Protein AF-0000000075141739 (afdb_homodimer)

Organism: Marchantia polymorpha (NCBI:txid3197)

Foldseek 3Di:
DDPVVVVVVVVVVVVVVVCVVPVVCLLVLVLVCLVLVVLVVQVVCHPPDKAFLVRSQVVSCVVVVDNGDSVVSVVSVVSCCVVPQWPKDWDQDPVDNVDITIIIHHDPNSCQSAQDPVGAHQSLVSCLCPDPLLVQLLVCLCVCVVPVQDASSCVVPVDAQVVVLVVPVVSVVSVLRNCLRVLVVVLVVVVVPDDVCPPWQEEEEAQCFQCNSVQVVCVVVVNHQYEYEEAPVRPVNHDDDPNYHYDHDDLLVADAATLEYEYEPPQQQEDLVSLLSSLLRRLVRHPQFGKYKYKAFAADPDCDPDPQNVVQVVVQSSSRRHGSNGGHYHPVSVVVSLVSSQFDDKDFDDDDSGMTIIMTTND/DDPVVVVVVVVVVVVVVVCVVPVVCLLVLVLVCLVLVVLVVQVVCHPPDKAFLVRSQVVSCVVVVDNGDSVVSVVSVVSCCVVPQWPKDWDQDPVDNVDITIIIHGDPNSCQSAQDPVGAHQSLVSCLCPPPLLVQLLVCLCVCVVPVQDASSCVVPVDAQVVVLVVPVVSVVSVLRNCLRVLVVVLVVVVVPDDVCPPWQEEEEAQCFQCNNVQVVCVVVVNHQYEYEEAPVRPVNHDDDPNYHYDHDDLLVADAATLEYEYEPPQQLEDLVSLLSSLLRRLVRHDQFGKYKYKAFAADPDCDPDPLNVVQVVVQSSSRRHGSNGGHYHPVSVVVSLVSSQFDDKDFDDDDSGMTIIMTTND

Sequence (726 aa):
MSPQQNFGDDEAGMLQALQMSVMVTLPFTLKAAINLGVPKILMDAGPGAELTAEEIATSIAKVSDCRADSKNLDRILRILASHNVVTEIVSKDANDSDSAQRSCGPTSTLKYFTDNEDGVSLVPFVFMHIDPVFLASYQNLHLPVLDVNVEPHTLDHGMNLFEYIATDAKLDKLFNKAMHDHSNIKMSALLKTYRGFETLTSLVDVGGGLGSTLAMILSKYPNLRGINFDQPHVVANGLQVPNLEHVGGDFFASVPEADAVFMKWILHDWDDERCVKILKNVWRALPPHGKVINLDALMSDISDPSPATKISLYMDMIMMACTPSGRERTLSQFKKLAADAGFKRVELVAKTSHMSILEFYKNMSPQQNFGDDEAGMLQALQMSVMVTLPFTLKAAINLGVPKILMDAGPGAELTAEEIATSIAKVSDCRADSKNLDRILRILASHNVVTEIVSKDANDSDSAQRSCGPTSTLKYFTDNEDGVSLVPFVFMHIDPVFLASYQNLHLPVLDVNVEPHTLDHGMNLFEYIATDAKLDKLFNKAMHDHSNIKMSALLKTYRGFETLTSLVDVGGGLGSTLAMILSKYPNLRGINFDQPHVVANGLQVPNLEHVGGDFFASVPEADAVFMKWILHDWDDERCVKILKNVWRALPPHGKVINLDALMSDISDPSPATKISLYMDMIMMACTPSGRERTLSQFKKLAADAGFKRVELVAKTSHMSILEFYKN

Nearest PDB structures (foldseek):
  3p9k-assembly2_C  TM=9.590E-01  e=8.197E-43  Lolium perenne
  3reo-assembly2_D  TM=9.618E-01  e=1.631E-42  Clarkia breweri
  3reo-assembly1_C  TM=9.517E-01  e=1.631E-42  Clarkia breweri
  6neh-assembly1_B  TM=9.348E-01  e=1.469E-37  Thalictrum flavum subsp. glaucum
  6i6l-assembly1_B  TM=9.256E-01  e=4.124E-37  Papaver somniferum

InterPro domains:
  IPR001077 O-methyltransferase, C-terminal domain [PF00891] (139-344)
  IPR012967 Caffeic acid 3-O-methyltransferase-like, dimerisation domain [PF08100] (24-91)
  IPR016461 O-methyltransferase-like [PIRSF005739] (10-361)
  IPR016461 O-methyltransferase-like [PS51683] (18-362)
  IPR016461 O-methyltransferase-like [PTHR11746] (16-344)
  IPR029063 S-adenosyl-L-methionine-dependent methyltransferase superfamily [G3DSA:3.40.50.150] (114-362)
  IPR029063 S-adenosyl-L-methionine-dependent methyltransferase superfamily [SSF53335] (118-360)
  IPR036388 Winged helix-like DNA-binding domain superfamily [G3DSA:1.10.10.10] (2-113)
  IPR036390 Winged helix DNA-binding domain superfamily [SSF46785] (10-118)

Structure (mmCIF, N/CA/C/O backbone):
data_AF-0000000075141739-model_v1
#
loop_
_entity.id
_entity.type
_entity.pdbx_description
1 polymer 'O-methyltransferase domain-containing protein'
#
loop_
_atom_site.group_PDB
_atom_site.id
_atom_site.type_symbol
_atom_site.label_atom_id
_atom_site.label_alt_id
_atom_site.label_comp_id
_atom_site.label_asym_id
_atom_site.label_entity_id
_atom_site.label_seq_id
_atom_site.pdbx_PDB_ins_code
_atom_site.Cartn_x
_atom_site.Cartn_y
_atom_site.Cartn_z
_atom_site.occupancy
_atom_site.B_iso_or_equiv
_atom_site.auth_seq_id
_atom_site.auth_comp_id
_atom_site.auth_asym_id
_atom_site.auth_atom_id
_atom_site.pdbx_PDB_model_num
ATOM 1 N N . MET A 1 1 ? -17.203 -3.506 29.031 1 33.47 1 MET A N 1
ATOM 2 C CA . MET A 1 1 ? -15.906 -2.934 28.688 1 33.47 1 MET A CA 1
ATOM 3 C C . MET A 1 1 ? -15.758 -1.537 29.281 1 33.47 1 MET A C 1
ATOM 5 O O . MET A 1 1 ? -16.656 -0.697 29.141 1 33.47 1 MET A O 1
ATOM 9 N N . SER A 1 2 ? -14.922 -1.428 30.078 1 33.12 2 SER A N 1
ATOM 10 C CA . SER A 1 2 ? -14.758 -0.192 30.844 1 33.12 2 SER A CA 1
ATOM 11 C C . SER A 1 2 ? -14.516 0.997 29.922 1 33.12 2 SER A C 1
ATOM 13 O O . SER A 1 2 ? -13.992 0.834 28.812 1 33.12 2 SER A O 1
ATOM 15 N N . PRO A 1 3 ? -15.016 2.236 30.312 1 38.59 3 PRO A N 1
ATOM 16 C CA . PRO A 1 3 ? -14.867 3.469 29.531 1 38.59 3 PRO A CA 1
ATOM 17 C C . PRO A 1 3 ? -13.438 3.691 29.031 1 38.59 3 PRO A C 1
ATOM 19 O O . PRO A 1 3 ? -13.234 4.203 27.938 1 38.59 3 PRO A O 1
ATOM 22 N N . GLN A 1 4 ? -12.477 3.418 29.797 1 39.97 4 GLN A N 1
ATOM 23 C CA . GLN A 1 4 ? -11.062 3.586 29.516 1 39.97 4 GLN A CA 1
ATOM 24 C C . GLN A 1 4 ? -10.625 2.666 28.375 1 39.97 4 GLN A C 1
ATOM 26 O O . GLN A 1 4 ? -9.805 3.051 27.531 1 39.97 4 GLN A O 1
ATOM 31 N N . GLN A 1 5 ? -11.117 1.357 28.531 1 40.62 5 GLN A N 1
ATOM 32 C CA . GLN A 1 5 ? -10.844 0.347 27.516 1 40.62 5 GLN A CA 1
ATOM 33 C C . GLN A 1 5 ? -11.398 0.773 26.156 1 40.62 5 GLN A C 1
ATOM 35 O O . GLN A 1 5 ? -10.766 0.549 25.125 1 40.62 5 GLN A O 1
ATOM 40 N N . ASN A 1 6 ? -12.516 1.621 26.188 1 46.03 6 ASN A N 1
ATOM 41 C CA . ASN A 1 6 ? -13.203 2.096 25 1 46.03 6 ASN A CA 1
ATOM 42 C C . ASN A 1 6 ? -12.43 3.209 24.297 1 46.03 6 ASN A C 1
ATOM 44 O O . ASN A 1 6 ? -12.328 3.232 23.078 1 46.03 6 ASN A O 1
ATOM 48 N N . PHE A 1 7 ? -11.758 3.996 25.234 1 45.28 7 PHE A N 1
ATOM 49 C CA . PHE A 1 7 ? -10.977 5.094 24.688 1 45.28 7 PHE A CA 1
ATOM 50 C C . PHE A 1 7 ? -9.719 4.574 24 1 45.28 7 PHE A C 1
ATOM 52 O O . PHE A 1 7 ? -9.367 5.031 22.906 1 45.28 7 PHE A O 1
ATOM 59 N N . GLY A 1 8 ? -9.164 3.621 24.719 1 63 8 GLY A N 1
ATOM 60 C CA . GLY A 1 8 ? -7.977 3.01 24.141 1 63 8 GLY A CA 1
ATOM 61 C C . GLY A 1 8 ? -8.242 2.314 22.812 1 63 8 GLY A C 1
ATOM 62 O O . GLY A 1 8 ? -7.469 2.459 21.875 1 63 8 GLY A O 1
ATOM 63 N N . ASP A 1 9 ? -9.383 1.802 22.812 1 74.75 9 ASP A N 1
ATOM 64 C CA . ASP A 1 9 ? -9.766 1.081 21.594 1 74.75 9 ASP A CA 1
ATOM 65 C C . ASP A 1 9 ? -10.102 2.049 20.469 1 74.75 9 ASP A C 1
ATOM 67 O O . ASP A 1 9 ? -9.742 1.814 19.312 1 74.75 9 ASP A O 1
ATOM 71 N N . ASP A 1 10 ? -10.664 3.15 20.906 1 83.31 10 ASP A N 1
ATOM 72 C CA . ASP A 1 10 ? -11.047 4.137 19.906 1 83.31 10 ASP A CA 1
ATOM 73 C C . ASP A 1 10 ? -9.812 4.812 19.297 1 83.31 10 ASP A C 1
ATOM 75 O O . ASP A 1 10 ? -9.758 5.035 18.094 1 83.31 10 ASP A O 1
ATOM 79 N N . GLU A 1 11 ? -8.898 5.062 20.156 1 85.69 11 GLU A N 1
ATOM 80 C CA . GLU A 1 11 ? -7.668 5.68 19.656 1 85.69 11 GLU A CA 1
ATOM 81 C C . GLU A 1 11 ? -6.902 4.73 18.734 1 85.69 11 GLU A C 1
ATOM 83 O O . GLU A 1 11 ? -6.391 5.148 17.703 1 85.69 11 GLU A O 1
ATOM 88 N N . ALA A 1 12 ? -6.918 3.504 19.234 1 89.62 12 ALA A N 1
ATOM 89 C CA . ALA A 1 12 ? -6.242 2.506 18.406 1 89.62 12 ALA A CA 1
ATOM 90 C C . ALA A 1 12 ? -6.934 2.357 17.047 1 89.62 12 ALA A C 1
ATOM 92 O O . ALA A 1 12 ? -6.27 2.223 16.016 1 89.62 12 ALA A O 1
ATOM 93 N N . GLY A 1 13 ? -8.258 2.395 17.062 1 93 13 GLY A N 1
ATOM 94 C CA . GLY A 1 13 ? -9.016 2.318 15.828 1 93 13 GLY A CA 1
ATOM 95 C C . GLY A 1 13 ? -8.781 3.498 14.906 1 93 13 GLY A C 1
ATOM 96 O O . GLY A 1 13 ? -8.664 3.33 13.688 1 93 13 GLY A O 1
ATOM 97 N N . MET A 1 14 ? -8.68 4.637 15.484 1 91.81 14 MET A N 1
ATOM 98 C CA . MET A 1 14 ? -8.414 5.844 14.711 1 91.81 14 MET A CA 1
ATOM 99 C C . MET A 1 14 ? -7.031 5.793 14.07 1 91.81 14 MET A C 1
ATOM 101 O O . MET A 1 14 ? -6.871 6.113 12.891 1 91.81 14 MET A O 1
ATOM 105 N N . LEU A 1 15 ? -6.051 5.375 14.859 1 92.62 15 LEU A N 1
ATOM 106 C CA . LEU A 1 15 ? -4.684 5.293 14.359 1 92.62 15 LEU A CA 1
ATOM 107 C C . LEU A 1 15 ? -4.578 4.281 13.227 1 92.62 15 LEU A C 1
ATOM 109 O O . LEU A 1 15 ? -3.906 4.531 12.219 1 92.62 15 LEU A O 1
ATOM 113 N N . GLN A 1 16 ? -5.238 3.219 13.375 1 94.56 16 GLN A N 1
ATOM 114 C CA . GLN A 1 16 ? -5.227 2.207 12.328 1 94.56 16 GLN A CA 1
ATOM 115 C C . GLN A 1 16 ? -5.898 2.727 11.055 1 94.56 16 GLN A C 1
ATOM 117 O O . GLN A 1 16 ? -5.406 2.492 9.953 1 94.56 16 GLN A O 1
ATOM 122 N N . ALA A 1 17 ? -7.027 3.352 11.227 1 96.06 17 ALA A N 1
ATOM 123 C CA . ALA A 1 17 ? -7.73 3.91 10.078 1 96.06 17 ALA A CA 1
ATOM 124 C C . ALA A 1 17 ? -6.867 4.938 9.352 1 96.06 17 ALA A C 1
ATOM 126 O O . ALA A 1 17 ? -6.801 4.941 8.117 1 96.06 17 ALA A O 1
ATOM 127 N N . LEU A 1 18 ? -6.199 5.773 10.125 1 94.81 18 LEU A N 1
ATOM 128 C CA . LEU A 1 18 ? -5.316 6.773 9.539 1 94.81 18 LEU A CA 1
ATOM 129 C C . LEU A 1 18 ? -4.141 6.113 8.828 1 94.81 18 LEU A C 1
ATOM 131 O O . LEU A 1 18 ? -3.762 6.527 7.727 1 94.81 18 LEU A O 1
ATOM 135 N N . GLN A 1 19 ? -3.611 5.133 9.461 1 95.38 19 GLN A N 1
ATOM 136 C CA . GLN A 1 19 ? -2.506 4.406 8.852 1 95.38 19 GLN A CA 1
ATOM 137 C C . GLN A 1 19 ? -2.914 3.816 7.504 1 95.38 19 GLN A C 1
ATOM 139 O O . GLN A 1 19 ? -2.176 3.924 6.523 1 95.38 19 GLN A O 1
ATOM 144 N N . MET A 1 20 ? -4.059 3.232 7.422 1 95.44 20 MET A N 1
ATOM 145 C CA . MET A 1 20 ? -4.547 2.604 6.195 1 95.44 20 MET A CA 1
ATOM 146 C C . MET A 1 20 ? -4.773 3.645 5.105 1 95.44 20 MET A C 1
ATOM 148 O O . MET A 1 20 ? -4.688 3.332 3.916 1 95.44 20 MET A O 1
ATOM 152 N N . SER A 1 21 ? -5 4.871 5.5 1 95.94 21 SER A N 1
ATOM 153 C CA . SER A 1 21 ? -5.301 5.938 4.551 1 95.94 21 SER A CA 1
ATOM 154 C C . SER A 1 21 ? -4.031 6.445 3.873 1 95.94 21 SER A C 1
ATOM 156 O O . SER A 1 21 ? -4.094 7.043 2.797 1 95.94 21 SER A O 1
ATOM 158 N N . VAL A 1 22 ? -2.881 6.168 4.52 1 96.06 22 VAL A N 1
ATOM 159 C CA . VAL A 1 22 ? -1.705 6.852 3.994 1 96.06 22 VAL A CA 1
ATOM 160 C C . VAL A 1 22 ? -0.593 5.84 3.729 1 96.06 22 VAL A C 1
ATOM 162 O O . VAL A 1 22 ? 0.465 6.195 3.203 1 96.06 22 VAL A O 1
ATOM 165 N N . MET A 1 23 ? -0.774 4.57 3.965 1 96.69 23 MET A N 1
ATOM 166 C CA . MET A 1 23 ? 0.285 3.564 3.936 1 96.69 23 MET A CA 1
ATOM 167 C C . MET A 1 23 ? 0.677 3.229 2.502 1 96.69 23 MET A C 1
ATOM 169 O O . MET A 1 23 ? 1.67 2.537 2.271 1 96.69 23 MET A O 1
ATOM 173 N N . VAL A 1 24 ? -0.047 3.711 1.496 1 96.75 24 VAL A N 1
ATOM 174 C CA . VAL A 1 24 ? 0.145 3.332 0.1 1 96.75 24 VAL A CA 1
ATOM 175 C C . VAL A 1 24 ? 1.542 3.738 -0.36 1 96.75 24 VAL A C 1
ATOM 177 O O . VAL A 1 24 ? 2.072 3.184 -1.325 1 96.75 24 VAL A O 1
ATOM 180 N N . THR A 1 25 ? 2.26 4.605 0.339 1 96.88 25 THR A N 1
ATOM 181 C CA . THR A 1 25 ? 3.539 5.141 -0.11 1 96.88 25 THR A CA 1
ATOM 182 C C . THR A 1 25 ? 4.664 4.145 0.143 1 96.88 25 THR A C 1
ATOM 184 O O . THR A 1 25 ? 5.75 4.266 -0.426 1 96.88 25 THR A O 1
ATOM 187 N N . LEU A 1 26 ? 4.441 3.152 0.972 1 97.5 26 LEU A N 1
ATOM 188 C CA . LEU A 1 26 ? 5.508 2.27 1.433 1 97.5 26 LEU A CA 1
ATOM 189 C C . LEU A 1 26 ? 6.164 1.551 0.259 1 97.5 26 LEU A C 1
ATOM 191 O O . LEU A 1 26 ? 7.387 1.6 0.101 1 97.5 26 LEU A O 1
ATOM 195 N N . PRO A 1 27 ? 5.418 0.919 -0.641 1 97.94 27 PRO A N 1
ATOM 196 C CA . PRO A 1 27 ? 6.086 0.236 -1.75 1 97.94 27 PRO A CA 1
ATOM 197 C C . PRO A 1 27 ? 6.836 1.199 -2.67 1 97.94 27 PRO A C 1
ATOM 199 O O . PRO A 1 27 ? 7.859 0.833 -3.248 1 97.94 27 PRO A O 1
ATOM 202 N N . PHE A 1 28 ? 6.379 2.4 -2.801 1 98.5 28 PHE A N 1
ATOM 203 C CA . PHE A 1 28 ? 7.043 3.395 -3.635 1 98.5 28 PHE A CA 1
ATOM 204 C C . PHE A 1 28 ? 8.32 3.895 -2.971 1 98.5 28 PHE A C 1
ATOM 206 O O . PHE A 1 28 ? 9.289 4.227 -3.652 1 98.5 28 PHE A O 1
ATOM 213 N N . THR A 1 29 ? 8.242 3.945 -1.641 1 98.62 29 THR A N 1
ATOM 214 C CA . THR A 1 29 ? 9.453 4.297 -0.901 1 98.62 29 THR A CA 1
ATOM 215 C C . THR A 1 29 ? 10.523 3.225 -1.071 1 98.62 29 THR A C 1
ATOM 217 O O . THR A 1 29 ? 11.703 3.539 -1.235 1 98.62 29 THR A O 1
ATOM 220 N N . LEU A 1 30 ? 10.102 1.999 -1.021 1 98.69 30 LEU A N 1
ATOM 221 C CA . LEU A 1 30 ? 11.016 0.894 -1.286 1 98.69 30 LEU A CA 1
ATOM 222 C C . LEU A 1 30 ? 11.594 0.992 -2.693 1 98.69 30 LEU A C 1
ATOM 224 O O . LEU A 1 30 ? 12.797 0.82 -2.889 1 98.69 30 LEU A O 1
ATOM 228 N N . LYS A 1 31 ? 10.766 1.258 -3.654 1 98.62 31 LYS A N 1
ATOM 229 C CA . LYS A 1 31 ? 11.219 1.451 -5.027 1 98.62 31 LYS A CA 1
ATOM 230 C C . LYS A 1 31 ? 12.258 2.562 -5.109 1 98.62 31 LYS A C 1
ATOM 232 O O . LYS A 1 31 ? 13.266 2.428 -5.816 1 98.62 31 LYS A O 1
ATOM 237 N N . ALA A 1 32 ? 12.047 3.633 -4.422 1 98.69 32 ALA A N 1
ATOM 238 C CA . ALA A 1 32 ? 12.992 4.746 -4.418 1 98.69 32 ALA A CA 1
ATOM 239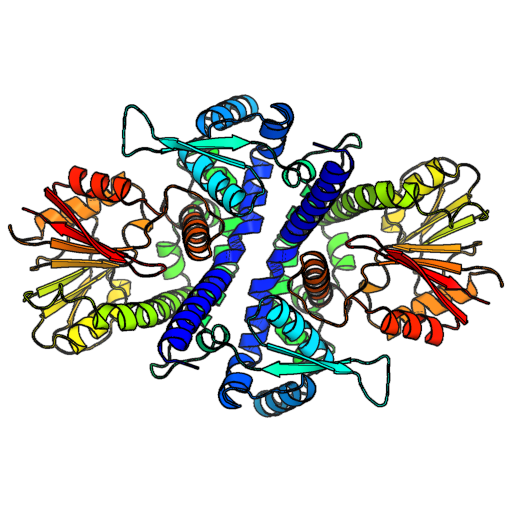 C C . ALA A 1 32 ? 14.352 4.305 -3.887 1 98.69 32 ALA A C 1
ATOM 241 O O . ALA A 1 32 ? 15.391 4.621 -4.477 1 98.69 32 ALA A O 1
ATOM 242 N N . ALA A 1 33 ? 14.352 3.602 -2.766 1 98.75 33 ALA A N 1
ATOM 243 C CA . ALA A 1 33 ? 15.594 3.104 -2.184 1 98.75 33 ALA A CA 1
ATOM 244 C C . ALA A 1 33 ? 16.328 2.191 -3.162 1 98.75 33 ALA A C 1
ATOM 246 O O . ALA A 1 33 ? 17.547 2.27 -3.293 1 98.75 33 ALA A O 1
ATOM 247 N N . ILE A 1 34 ? 15.57 1.337 -3.842 1 98.62 34 ILE A N 1
ATOM 248 C CA . ILE A 1 34 ? 16.141 0.408 -4.812 1 98.62 34 ILE A CA 1
ATOM 249 C C . ILE A 1 34 ? 16.75 1.188 -5.977 1 98.62 34 ILE A C 1
ATOM 251 O O . ILE A 1 34 ? 17.891 0.92 -6.379 1 98.62 34 ILE A O 1
ATOM 255 N N . ASN A 1 35 ? 16.016 2.178 -6.492 1 98.12 35 ASN A N 1
ATOM 256 C CA . ASN A 1 35 ? 16.5 3.002 -7.598 1 98.12 35 ASN A CA 1
ATOM 257 C C . ASN A 1 35 ? 17.75 3.771 -7.215 1 98.12 35 ASN A C 1
ATOM 259 O O . ASN A 1 35 ? 18.594 4.059 -8.07 1 98.12 35 ASN A O 1
ATOM 263 N N . LEU A 1 36 ? 17.906 4.035 -5.945 1 98.44 36 LEU A N 1
ATOM 264 C CA . LEU A 1 36 ? 19.062 4.785 -5.453 1 98.44 36 LEU A CA 1
ATOM 265 C C . LEU A 1 36 ? 20.234 3.854 -5.168 1 98.44 36 LEU A C 1
ATOM 267 O O . LEU A 1 36 ? 21.328 4.312 -4.855 1 98.44 36 LEU A O 1
ATOM 271 N N . GLY A 1 37 ? 20 2.541 -5.207 1 98 37 GLY A N 1
ATOM 272 C CA . GLY A 1 37 ? 21.047 1.567 -4.969 1 98 37 GLY A CA 1
ATOM 273 C C . GLY A 1 37 ? 21.312 1.326 -3.496 1 98 37 GLY A C 1
ATOM 274 O O . GLY A 1 37 ? 22.344 0.735 -3.137 1 98 37 GLY A O 1
ATOM 275 N N . VAL A 1 38 ? 20.438 1.721 -2.643 1 98.38 38 VAL A N 1
ATOM 276 C CA . VAL A 1 38 ? 20.625 1.665 -1.197 1 98.38 38 VAL A CA 1
ATOM 277 C C . VAL A 1 38 ? 20.812 0.215 -0.756 1 98.38 38 VAL A C 1
ATOM 279 O O . VAL A 1 38 ? 21.719 -0.096 0.014 1 98.38 38 VAL A O 1
ATOM 282 N N . PRO A 1 39 ? 19.953 -0.75 -1.239 1 98.31 39 PRO A N 1
ATOM 283 C CA . PRO A 1 39 ? 20.141 -2.133 -0.795 1 98.31 39 PRO A CA 1
ATOM 284 C C . PRO A 1 39 ? 21.531 -2.666 -1.103 1 98.31 39 PRO A C 1
ATOM 286 O O . PRO A 1 39 ? 22.172 -3.287 -0.243 1 98.31 39 PRO A O 1
ATOM 289 N N . LYS A 1 40 ? 22.016 -2.416 -2.271 1 97.12 40 LYS A N 1
ATOM 290 C CA . LYS A 1 40 ? 23.344 -2.893 -2.656 1 97.12 40 LYS A CA 1
ATOM 291 C C . LYS A 1 40 ? 24.422 -2.254 -1.796 1 97.12 40 LYS A C 1
ATOM 293 O O . LYS A 1 40 ? 25.344 -2.934 -1.346 1 97.12 40 LYS A O 1
ATOM 298 N N . ILE A 1 41 ? 24.344 -0.935 -1.593 1 97.88 41 ILE A N 1
ATOM 299 C CA . ILE A 1 41 ? 25.328 -0.203 -0.799 1 97.88 41 ILE A CA 1
ATOM 300 C C . ILE A 1 41 ? 25.422 -0.808 0.6 1 97.88 41 ILE A C 1
ATOM 302 O O . ILE A 1 41 ? 26.516 -1.07 1.103 1 97.88 41 ILE A O 1
ATOM 306 N N . LEU A 1 42 ? 24.281 -1.039 1.231 1 97.81 42 LEU A N 1
ATOM 307 C CA . LEU A 1 42 ? 24.25 -1.551 2.598 1 97.81 42 LEU A CA 1
ATOM 308 C C . LEU A 1 42 ? 24.703 -3.008 2.643 1 97.81 42 LEU A C 1
ATOM 310 O O . LEU A 1 42 ? 25.422 -3.408 3.555 1 97.81 42 LEU A O 1
ATOM 314 N N . MET A 1 43 ? 24.281 -3.828 1.679 1 96.44 43 MET A N 1
ATOM 315 C CA . MET A 1 43 ? 24.688 -5.23 1.639 1 96.44 43 MET A CA 1
ATOM 316 C C . MET A 1 43 ? 26.188 -5.359 1.41 1 96.44 43 MET A C 1
ATOM 318 O O . MET A 1 43 ? 26.844 -6.223 2.002 1 96.44 43 MET A O 1
ATOM 322 N N . ASP A 1 44 ? 26.734 -4.512 0.576 1 95.81 44 ASP A N 1
ATOM 323 C CA . ASP A 1 44 ? 28.156 -4.527 0.281 1 95.81 44 ASP A CA 1
ATOM 324 C C . ASP A 1 44 ? 28.984 -4.117 1.504 1 95.81 44 ASP A C 1
ATOM 326 O O . ASP A 1 44 ? 30.125 -4.547 1.665 1 95.81 44 ASP A O 1
ATOM 330 N N . ALA A 1 45 ? 28.422 -3.293 2.32 1 95.75 45 ALA A N 1
ATOM 331 C CA . ALA A 1 45 ? 29.109 -2.863 3.535 1 95.75 45 ALA A CA 1
ATOM 332 C C . ALA A 1 45 ? 29.266 -4.02 4.52 1 95.75 45 ALA A C 1
ATOM 334 O O . ALA A 1 45 ? 30.141 -3.992 5.391 1 95.75 45 ALA A O 1
ATOM 335 N N . GLY A 1 46 ? 28.359 -5.023 4.414 1 92.31 46 GLY A N 1
ATOM 336 C CA . GLY A 1 46 ? 28.516 -6.25 5.184 1 92.31 46 GLY A CA 1
ATOM 337 C C . GLY A 1 46 ? 27.625 -6.305 6.406 1 92.31 46 GLY A C 1
ATOM 338 O O . GLY A 1 46 ? 27.047 -5.293 6.809 1 92.31 46 GLY A O 1
ATOM 339 N N . PRO A 1 47 ? 27.578 -7.57 6.941 1 87.56 47 PRO A N 1
ATOM 340 C CA . PRO A 1 47 ? 26.734 -7.746 8.133 1 87.56 47 PRO A CA 1
ATOM 341 C C . PRO A 1 47 ? 27.219 -6.914 9.32 1 87.56 47 PRO A C 1
ATOM 343 O O . PRO A 1 47 ? 28.438 -6.824 9.562 1 87.56 47 PRO A O 1
ATOM 346 N N . GLY A 1 48 ? 26.375 -6.195 9.992 1 88.06 48 GLY A N 1
ATOM 347 C CA . GLY A 1 48 ? 26.719 -5.41 11.164 1 88.06 48 GLY A CA 1
ATOM 348 C C . GLY A 1 48 ? 27.141 -3.99 10.836 1 88.06 48 GLY A C 1
ATOM 349 O O . GLY A 1 48 ? 27.328 -3.164 11.727 1 88.06 48 GLY A O 1
ATOM 350 N N . ALA A 1 49 ? 27.359 -3.723 9.539 1 92.5 49 ALA A N 1
ATOM 351 C CA . ALA A 1 49 ? 27.734 -2.365 9.148 1 92.5 49 ALA A CA 1
ATOM 352 C C . ALA A 1 49 ? 26.625 -1.375 9.492 1 92.5 49 ALA A C 1
ATOM 354 O O . ALA A 1 49 ? 25.438 -1.719 9.445 1 92.5 49 ALA A O 1
ATOM 355 N N . GLU A 1 50 ? 27.031 -0.199 9.859 1 95.19 50 GLU A N 1
ATOM 356 C CA . GLU A 1 50 ? 26.141 0.934 10.109 1 95.19 50 GLU A CA 1
ATOM 357 C C . GLU A 1 50 ? 26.609 2.176 9.359 1 95.19 50 GLU A C 1
ATOM 359 O O . GLU A 1 50 ? 27.703 2.68 9.594 1 95.19 50 GLU A O 1
ATOM 364 N N . LEU A 1 51 ? 25.797 2.604 8.477 1 97.56 51 LEU A N 1
ATOM 365 C CA . LEU A 1 51 ? 26.125 3.771 7.672 1 97.56 51 LEU A CA 1
ATOM 366 C C . LEU A 1 51 ? 25.125 4.898 7.91 1 97.56 51 LEU A C 1
ATOM 368 O O . LEU A 1 51 ? 23.938 4.652 8.047 1 97.56 51 LEU A O 1
ATOM 372 N N . THR A 1 52 ? 25.641 6.109 7.953 1 96.44 52 THR A N 1
ATOM 373 C CA . THR A 1 52 ? 24.766 7.277 8.039 1 96.44 52 THR A CA 1
ATOM 374 C C . THR A 1 52 ? 24.188 7.621 6.672 1 96.44 52 THR A C 1
ATOM 376 O O . THR A 1 52 ? 24.672 7.156 5.645 1 96.44 52 THR A O 1
ATOM 379 N N . ALA A 1 53 ? 23.125 8.414 6.695 1 96.81 53 ALA A N 1
ATOM 380 C CA . ALA A 1 53 ? 22.562 8.891 5.441 1 96.81 53 ALA A CA 1
ATOM 381 C C . ALA A 1 53 ? 23.594 9.641 4.613 1 96.81 53 ALA A C 1
ATOM 383 O O . ALA A 1 53 ? 23.594 9.562 3.383 1 96.81 53 ALA A O 1
ATOM 384 N N . GLU A 1 54 ? 24.469 10.359 5.285 1 96.88 54 GLU A N 1
ATOM 385 C CA . GLU A 1 54 ? 25.516 11.109 4.602 1 96.88 54 GLU A CA 1
ATOM 386 C C . GLU A 1 54 ? 26.484 10.172 3.879 1 96.88 54 GLU A C 1
ATOM 388 O O . GLU A 1 54 ? 26.875 10.43 2.738 1 96.88 54 GLU A O 1
ATOM 393 N N . GLU A 1 55 ? 26.859 9.125 4.555 1 97.31 55 GLU A N 1
ATOM 394 C CA . GLU A 1 55 ? 27.766 8.148 3.957 1 97.31 55 GLU A CA 1
ATOM 395 C C . GLU A 1 55 ? 27.125 7.453 2.764 1 97.31 55 GLU A C 1
ATOM 397 O O . GLU A 1 55 ? 27.766 7.258 1.731 1 97.31 55 GLU A O 1
ATOM 402 N N . ILE A 1 56 ? 25.922 7.074 2.891 1 98.12 56 ILE A N 1
ATOM 403 C CA . ILE A 1 56 ? 25.203 6.418 1.801 1 98.12 56 ILE A CA 1
ATOM 404 C C . ILE A 1 56 ? 25.047 7.391 0.633 1 98.12 56 ILE A C 1
ATOM 406 O O . ILE A 1 56 ? 25.234 7.012 -0.526 1 98.12 56 ILE A O 1
ATOM 410 N N . ALA A 1 57 ? 24.719 8.648 0.938 1 98.12 57 ALA A N 1
ATOM 411 C CA . ALA A 1 57 ? 24.562 9.672 -0.093 1 98.12 57 ALA A CA 1
ATOM 412 C C . ALA A 1 57 ? 25.844 9.867 -0.874 1 98.12 57 ALA A C 1
ATOM 414 O O . ALA A 1 57 ? 25.828 10.102 -2.084 1 98.12 57 ALA A O 1
ATOM 415 N N . THR A 1 58 ? 26.938 9.82 -0.184 1 97.62 58 THR A N 1
ATOM 416 C CA . THR A 1 58 ? 28.234 9.945 -0.837 1 97.62 58 THR A CA 1
ATOM 417 C C . THR A 1 58 ? 28.453 8.812 -1.839 1 97.62 58 THR A C 1
ATOM 419 O O . THR A 1 58 ? 28.938 9.039 -2.943 1 97.62 58 THR A O 1
ATOM 422 N N . SER A 1 59 ? 28.094 7.609 -1.46 1 97.19 59 SER A N 1
ATOM 423 C CA . SER A 1 59 ? 28.188 6.469 -2.365 1 97.19 59 SER A CA 1
ATOM 424 C C . SER A 1 59 ? 27.281 6.648 -3.58 1 97.19 59 SER A C 1
ATOM 426 O O . SER A 1 59 ? 27.672 6.328 -4.703 1 97.19 59 SER A O 1
ATOM 428 N N . ILE A 1 60 ? 26.078 7.145 -3.35 1 97.88 60 ILE A N 1
ATOM 429 C CA . ILE A 1 60 ? 25.125 7.387 -4.43 1 97.88 60 ILE A CA 1
ATOM 430 C C . ILE A 1 60 ? 25.688 8.43 -5.391 1 97.88 60 ILE A C 1
ATOM 432 O O . ILE A 1 60 ? 25.609 8.273 -6.609 1 97.88 60 ILE A O 1
ATOM 436 N N . ALA A 1 61 ? 26.25 9.438 -4.832 1 96.38 61 ALA A N 1
ATOM 437 C CA . ALA A 1 61 ? 26.812 10.531 -5.621 1 96.38 61 ALA A CA 1
ATOM 438 C C . ALA A 1 61 ? 27.906 10.039 -6.551 1 96.38 61 ALA A C 1
ATOM 440 O O . ALA A 1 61 ? 28.047 10.516 -7.68 1 96.38 61 ALA A O 1
ATOM 441 N N . LYS A 1 62 ? 28.688 9.117 -6.113 1 94.62 62 LYS A N 1
ATOM 442 C CA . LYS A 1 62 ? 29.797 8.57 -6.898 1 94.62 62 LYS A CA 1
ATOM 443 C C . LYS A 1 62 ? 29.266 7.789 -8.102 1 94.62 62 LYS A C 1
ATOM 445 O O . LYS A 1 62 ? 29.844 7.863 -9.188 1 94.62 62 LYS A O 1
ATOM 450 N N . VAL A 1 63 ? 28.219 7.137 -7.914 1 92.5 63 VAL A N 1
ATOM 451 C CA . VAL A 1 63 ? 27.688 6.254 -8.945 1 92.5 63 VAL A CA 1
ATOM 452 C C . VAL A 1 63 ? 26.844 7.062 -9.938 1 92.5 63 VAL A C 1
ATOM 454 O O . VAL A 1 63 ? 26.922 6.832 -11.148 1 92.5 63 VAL A O 1
ATOM 457 N N . SER A 1 64 ? 26.078 7.992 -9.516 1 91.38 64 SER A N 1
ATOM 458 C CA . SER A 1 64 ? 25.094 8.695 -10.352 1 91.38 64 SER A CA 1
ATOM 459 C C . SER A 1 64 ? 25.625 10.055 -10.797 1 91.38 64 SER A C 1
ATOM 461 O O . SER A 1 64 ? 24.938 10.789 -11.508 1 91.38 64 SER A O 1
ATOM 463 N N . ASP A 1 65 ? 26.766 10.477 -10.43 1 90.88 65 ASP A N 1
ATOM 464 C CA . ASP A 1 65 ? 27.359 11.766 -10.758 1 90.88 65 ASP A CA 1
ATOM 465 C C . ASP A 1 65 ? 26.406 12.914 -10.422 1 90.88 65 ASP A C 1
ATOM 467 O O . ASP A 1 65 ? 26.062 13.719 -11.289 1 90.88 65 ASP A O 1
ATOM 471 N N . CYS A 1 66 ? 25.969 12.969 -9.172 1 93.25 66 CYS A N 1
ATOM 472 C CA . CYS A 1 66 ? 25.047 13.984 -8.664 1 93.25 66 CYS A CA 1
ATOM 473 C C . CYS A 1 66 ? 25.438 14.43 -7.262 1 93.25 66 CYS A C 1
ATOM 475 O O . CYS A 1 66 ? 26.469 13.984 -6.727 1 93.25 66 CYS A O 1
ATOM 477 N N . ARG A 1 67 ? 24.844 15.453 -6.832 1 93.06 67 ARG A N 1
ATOM 478 C CA . ARG A 1 67 ? 24.938 15.844 -5.43 1 93.06 67 ARG A CA 1
ATOM 479 C C . ARG A 1 67 ? 23.75 15.305 -4.637 1 93.06 67 ARG A C 1
ATOM 481 O O . ARG A 1 67 ? 22.766 16.016 -4.438 1 93.06 67 ARG A O 1
ATOM 488 N N . ALA A 1 68 ? 23.922 14.055 -4.227 1 96.5 68 ALA A N 1
ATOM 489 C CA . ALA A 1 68 ? 22.828 13.383 -3.531 1 96.5 68 ALA A CA 1
ATOM 490 C C . ALA A 1 68 ? 22.516 14.062 -2.203 1 96.5 68 ALA A C 1
ATOM 492 O O . ALA A 1 68 ? 23.438 14.414 -1.449 1 96.5 68 ALA A O 1
ATOM 493 N N . ASP A 1 69 ? 21.312 14.266 -1.926 1 97.12 69 ASP A N 1
ATOM 494 C CA . ASP A 1 69 ? 20.859 14.938 -0.714 1 97.12 69 ASP A CA 1
ATOM 495 C C . ASP A 1 69 ? 20.656 13.945 0.427 1 97.12 69 ASP A C 1
ATOM 497 O O . ASP A 1 69 ? 19.719 13.148 0.403 1 97.12 69 ASP A O 1
ATOM 501 N N . SER A 1 70 ? 21.5 14.062 1.438 1 97 70 SER A N 1
ATOM 502 C CA . SER A 1 70 ? 21.453 13.109 2.545 1 97 70 SER A CA 1
ATOM 503 C C . SER A 1 70 ? 20.203 13.32 3.402 1 97 70 SER A C 1
ATOM 505 O O . SER A 1 70 ? 19.719 12.375 4.02 1 97 70 SER A O 1
ATOM 507 N N . LYS A 1 71 ? 19.672 14.477 3.438 1 94.75 71 LYS A N 1
ATOM 508 C CA . LYS A 1 71 ? 18.5 14.742 4.25 1 94.75 71 LYS A CA 1
ATOM 509 C C . LYS A 1 71 ? 17.266 14.047 3.676 1 94.75 71 LYS A C 1
ATOM 511 O O . LYS A 1 71 ? 16.516 13.398 4.406 1 94.75 71 LYS A O 1
ATOM 516 N N . ASN A 1 72 ? 17.047 14.203 2.379 1 97.31 72 ASN A N 1
ATOM 517 C CA . ASN A 1 72 ? 15.953 13.5 1.733 1 97.31 72 ASN A CA 1
ATOM 518 C C . ASN A 1 72 ? 16.141 11.984 1.778 1 97.31 72 ASN A C 1
ATOM 520 O O . ASN A 1 72 ? 15.18 11.234 1.917 1 97.31 72 ASN A O 1
ATOM 524 N N . LEU A 1 73 ? 17.375 11.562 1.671 1 98.12 73 LEU A N 1
ATOM 525 C CA . LEU A 1 73 ? 17.672 10.133 1.786 1 98.12 73 LEU A CA 1
ATOM 526 C C . LEU A 1 73 ? 17.312 9.617 3.174 1 98.12 73 LEU A C 1
ATOM 528 O O . LEU A 1 73 ? 16.75 8.523 3.309 1 98.12 73 LEU A O 1
ATOM 532 N N . ASP A 1 74 ? 17.609 10.375 4.148 1 96.75 74 ASP A N 1
ATOM 533 C CA . ASP A 1 74 ? 17.312 9.984 5.523 1 96.75 74 ASP A CA 1
ATOM 534 C C . ASP A 1 74 ? 15.812 9.734 5.715 1 96.75 74 ASP A C 1
ATOM 536 O O . ASP A 1 74 ? 15.414 8.828 6.449 1 96.75 74 ASP A O 1
ATOM 540 N N . ARG A 1 75 ? 14.977 10.508 5.133 1 97 75 ARG A N 1
ATOM 541 C CA . ARG A 1 75 ? 13.531 10.367 5.215 1 97 75 ARG A CA 1
ATOM 542 C C . ARG A 1 75 ? 13.086 9.016 4.66 1 97 75 ARG A C 1
ATOM 544 O O . ARG A 1 75 ? 12.219 8.352 5.238 1 97 75 ARG A O 1
ATOM 551 N N . ILE A 1 76 ? 13.688 8.586 3.566 1 98.31 76 ILE A N 1
ATOM 552 C CA . ILE A 1 76 ? 13.414 7.289 2.959 1 98.31 76 ILE A CA 1
ATOM 553 C C . ILE A 1 76 ? 13.891 6.176 3.889 1 98.31 76 ILE A C 1
ATOM 555 O O . ILE A 1 76 ? 13.172 5.207 4.129 1 98.31 76 ILE A O 1
ATOM 559 N N . LEU A 1 77 ? 15.062 6.359 4.469 1 98.19 77 LEU A N 1
ATOM 560 C CA . LEU A 1 77 ? 15.648 5.344 5.336 1 98.19 77 LEU A CA 1
ATOM 561 C C . LEU A 1 77 ? 14.812 5.152 6.598 1 98.19 77 LEU A C 1
ATOM 563 O O . LEU A 1 77 ? 14.711 4.039 7.113 1 98.19 77 LEU A O 1
ATOM 567 N N . ARG A 1 78 ? 14.211 6.184 7.074 1 97.12 78 ARG A N 1
ATOM 568 C CA . ARG A 1 78 ? 13.414 6.109 8.297 1 97.12 78 ARG A CA 1
ATOM 569 C C . ARG A 1 78 ? 12.188 5.227 8.102 1 97.12 78 ARG A C 1
ATOM 571 O O . ARG A 1 78 ? 11.836 4.441 8.984 1 97.12 78 ARG A O 1
ATOM 578 N N . ILE A 1 79 ? 11.547 5.289 6.98 1 97.25 79 ILE A N 1
ATOM 579 C CA . ILE A 1 79 ? 10.398 4.434 6.703 1 97.25 79 ILE A CA 1
ATOM 580 C C . ILE A 1 79 ? 10.852 2.977 6.617 1 97.25 79 ILE A C 1
ATOM 582 O O . ILE A 1 79 ? 10.203 2.088 7.176 1 97.25 79 ILE A O 1
ATOM 586 N N . LEU A 1 80 ? 11.93 2.781 5.922 1 98.06 80 LEU A N 1
ATOM 587 C CA . LEU A 1 80 ? 12.438 1.42 5.789 1 98.06 80 LEU A CA 1
ATOM 588 C C . LEU A 1 80 ? 12.812 0.841 7.148 1 98.06 80 LEU A C 1
ATOM 590 O O . LEU A 1 80 ? 12.578 -0.341 7.41 1 98.06 80 LEU A O 1
ATOM 594 N N . ALA A 1 81 ? 13.328 1.698 8.031 1 97.56 81 ALA A N 1
ATOM 595 C CA . ALA A 1 81 ? 13.695 1.271 9.383 1 97.56 81 ALA A CA 1
ATOM 596 C C . ALA A 1 81 ? 12.453 0.933 10.203 1 97.56 81 ALA A C 1
ATOM 598 O O . ALA A 1 81 ? 12.438 -0.058 10.938 1 97.56 81 ALA A O 1
ATOM 599 N N . SER A 1 82 ? 11.453 1.761 10.086 1 96.69 82 SER A N 1
ATOM 600 C CA . SER A 1 82 ? 10.219 1.539 10.836 1 96.69 82 SER A CA 1
ATOM 601 C C . SER A 1 82 ? 9.562 0.22 10.453 1 96.69 82 SER A C 1
ATOM 603 O O . SER A 1 82 ? 8.711 -0.292 11.172 1 96.69 82 SER A O 1
ATOM 605 N N . HIS A 1 83 ? 9.938 -0.338 9.312 1 96.5 83 HIS A N 1
ATOM 606 C CA . HIS A 1 83 ? 9.398 -1.614 8.852 1 96.5 83 HIS A CA 1
ATOM 607 C C . HIS A 1 83 ? 10.461 -2.707 8.898 1 96.5 83 HIS A C 1
ATOM 609 O O . HIS A 1 83 ? 10.305 -3.762 8.281 1 96.5 83 HIS A O 1
ATOM 615 N N . ASN A 1 84 ? 11.539 -2.432 9.469 1 95.31 84 ASN A N 1
ATOM 616 C CA . ASN A 1 84 ? 12.617 -3.387 9.703 1 95.31 84 ASN A CA 1
ATOM 617 C C . ASN A 1 84 ? 13.234 -3.867 8.391 1 95.31 84 ASN A C 1
ATOM 619 O O . ASN A 1 84 ? 13.609 -5.031 8.273 1 95.31 84 ASN A O 1
ATOM 623 N N . VAL A 1 85 ? 13.219 -3.068 7.43 1 97.12 85 VAL A N 1
ATOM 624 C CA . VAL A 1 85 ? 13.898 -3.371 6.176 1 97.12 85 VAL A CA 1
ATOM 625 C C . VAL A 1 85 ? 15.391 -3.07 6.312 1 97.12 85 VAL A C 1
ATOM 627 O O . VAL A 1 85 ? 16.219 -3.748 5.703 1 97.12 85 VAL A O 1
ATOM 630 N N . VAL A 1 86 ? 15.695 -2.029 7.086 1 97.62 86 VAL A N 1
ATOM 631 C CA . VAL A 1 86 ? 17.047 -1.71 7.535 1 97.62 86 VAL A CA 1
ATOM 632 C C . VAL A 1 86 ? 17.062 -1.542 9.055 1 97.62 86 VAL A C 1
ATOM 634 O O . VAL A 1 86 ? 16.016 -1.309 9.664 1 97.62 86 VAL A O 1
ATOM 637 N N . THR A 1 87 ? 18.188 -1.738 9.617 1 96.25 87 THR A N 1
ATOM 638 C CA . THR A 1 87 ? 18.328 -1.42 11.031 1 96.25 87 THR A CA 1
ATOM 639 C C . THR A 1 87 ? 18.531 0.079 11.234 1 96.25 87 THR A C 1
ATOM 641 O O . THR A 1 87 ? 18.875 0.795 10.289 1 96.25 87 THR A O 1
ATOM 644 N N . GLU A 1 88 ? 18.203 0.543 12.367 1 95.06 88 GLU A N 1
ATOM 645 C CA . GLU A 1 88 ? 18.438 1.937 12.727 1 95.06 88 GLU A CA 1
ATOM 646 C C . GLU A 1 88 ? 19.094 2.045 14.102 1 95.06 88 GLU A C 1
ATOM 648 O O . GLU A 1 88 ? 18.672 1.373 15.047 1 95.06 88 GLU A O 1
ATOM 653 N N . ILE A 1 89 ? 20.141 2.768 14.195 1 92.31 89 ILE A N 1
ATOM 654 C CA . ILE A 1 89 ? 20.75 3.164 15.453 1 92.31 89 ILE A CA 1
ATOM 655 C C . ILE A 1 89 ? 20.766 4.688 15.562 1 92.31 89 ILE A C 1
ATOM 657 O O . ILE A 1 89 ? 21.219 5.375 14.641 1 92.31 89 ILE A O 1
ATOM 661 N N . VAL A 1 90 ? 20.188 5.148 16.625 1 90.19 90 VAL A N 1
ATOM 662 C CA . VAL A 1 90 ? 20.125 6.59 16.844 1 90.19 90 VAL A CA 1
ATOM 663 C C . VAL A 1 90 ? 21.078 6.988 17.969 1 90.19 90 VAL A C 1
ATOM 665 O O . VAL A 1 90 ? 21.062 6.398 19.047 1 90.19 90 VAL A O 1
ATOM 668 N N . SER A 1 91 ? 21.969 7.789 17.641 1 83.44 91 SER A N 1
ATOM 669 C CA . SER A 1 91 ? 22.875 8.336 18.641 1 83.44 91 SER A CA 1
ATOM 670 C C . SER A 1 91 ? 22.703 9.844 18.781 1 83.44 91 SER A C 1
ATOM 672 O O . SER A 1 91 ? 22.375 10.531 17.812 1 83.44 91 SER A O 1
ATOM 674 N N . LYS A 1 92 ? 22.578 10.203 20.062 1 69.81 92 LYS A N 1
ATOM 675 C CA . LYS A 1 92 ? 22.469 11.641 20.312 1 69.81 92 LYS A CA 1
ATOM 676 C C . LYS A 1 92 ? 23.719 12.375 19.859 1 69.81 92 LYS A C 1
ATOM 678 O O . LYS A 1 92 ? 24.828 11.852 20 1 69.81 92 LYS A O 1
ATOM 683 N N . ASP A 1 93 ? 23.438 13.383 18.938 1 59.44 93 ASP A N 1
ATOM 684 C CA . ASP A 1 93 ? 24.578 14.18 18.516 1 59.44 93 ASP A CA 1
ATOM 685 C C . ASP A 1 93 ? 25.25 14.875 19.703 1 59.44 93 ASP A C 1
ATOM 687 O O . ASP A 1 93 ? 24.562 15.539 20.5 1 59.44 93 ASP A O 1
ATOM 691 N N . ALA A 1 94 ? 26.484 14.578 20.031 1 55.09 94 ALA A N 1
ATOM 692 C CA . ALA A 1 94 ? 27.266 15.141 21.141 1 55.09 94 ALA A CA 1
ATOM 693 C C . ALA A 1 94 ? 27.25 16.672 21.094 1 55.09 94 ALA A C 1
ATOM 695 O O . ALA A 1 94 ? 27.281 17.312 22.141 1 55.09 94 ALA A O 1
ATOM 696 N N . ASN A 1 95 ? 27.297 17.156 19.922 1 50.66 95 ASN A N 1
ATOM 697 C CA . ASN A 1 95 ? 27.5 18.594 19.766 1 50.66 95 ASN A CA 1
ATOM 698 C C . ASN A 1 95 ? 26.172 19.344 19.719 1 50.66 95 ASN A C 1
ATOM 700 O O . ASN A 1 95 ? 26.141 20.562 19.859 1 50.66 95 ASN A O 1
ATOM 704 N N . ASP A 1 96 ? 25.125 18.672 19.188 1 52.69 96 ASP A N 1
ATOM 705 C CA . ASP A 1 96 ? 23.828 19.328 19.125 1 52.69 96 ASP A CA 1
ATOM 706 C C . ASP A 1 96 ? 22.734 18.422 19.703 1 52.69 96 ASP A C 1
ATOM 708 O O . ASP A 1 96 ? 22.25 17.516 19.031 1 52.69 96 ASP A O 1
ATOM 712 N N . SER A 1 97 ? 22.625 18.562 21.047 1 50.09 97 SER A N 1
ATOM 713 C CA . SER A 1 97 ? 21.703 17.75 21.828 1 50.09 97 SER A CA 1
ATOM 714 C C . SER A 1 97 ? 20.359 17.594 21.109 1 50.09 97 SER A C 1
ATOM 716 O O . SER A 1 97 ? 19.609 16.656 21.375 1 50.09 97 SER A O 1
ATOM 718 N N . ASP A 1 98 ? 20.172 18.469 20.125 1 53.47 98 ASP A N 1
ATOM 719 C CA . ASP A 1 98 ? 18.828 18.484 19.562 1 53.47 98 ASP A CA 1
ATOM 720 C C . ASP A 1 98 ? 18.797 17.75 18.219 1 53.47 98 ASP A C 1
ATOM 722 O O . ASP A 1 98 ? 17.75 17.656 17.578 1 53.47 98 ASP A O 1
ATOM 726 N N . SER A 1 99 ? 20.094 17.359 17.875 1 62.84 99 SER A N 1
ATOM 727 C CA . SER A 1 99 ? 20.125 16.656 16.594 1 62.84 99 SER A CA 1
ATOM 728 C C . SER A 1 99 ? 20.469 15.188 16.781 1 62.84 99 SER A C 1
ATOM 730 O O . SER A 1 99 ? 21.281 14.836 17.641 1 62.84 99 SER A O 1
ATOM 732 N N . ALA A 1 100 ? 19.703 14.359 16.375 1 75.25 100 ALA A N 1
ATOM 733 C CA . ALA A 1 100 ? 19.938 12.922 16.391 1 75.25 100 ALA A CA 1
ATOM 734 C C . ALA A 1 100 ? 20.578 12.453 15.094 1 75.25 100 ALA A C 1
ATOM 736 O O . ALA A 1 100 ? 20.25 12.945 14.016 1 75.25 100 ALA A O 1
ATOM 737 N N . GLN A 1 101 ? 21.734 11.836 15.344 1 83.75 101 GLN A N 1
ATOM 738 C CA . GLN A 1 101 ? 22.344 11.188 14.18 1 83.75 101 GLN A CA 1
ATOM 739 C C . GLN A 1 101 ? 21.875 9.742 14.047 1 83.75 101 GLN A C 1
ATOM 741 O O . GLN A 1 101 ? 21.844 9 15.031 1 83.75 101 GLN A O 1
ATOM 746 N N . ARG A 1 102 ? 21.453 9.438 12.859 1 92 102 ARG A N 1
ATOM 747 C CA . ARG A 1 102 ? 20.938 8.094 12.609 1 92 102 ARG A CA 1
ATOM 748 C C . ARG A 1 102 ? 21.859 7.32 11.664 1 92 102 ARG A C 1
ATOM 750 O O . ARG A 1 102 ? 22.406 7.895 10.727 1 92 102 ARG A O 1
ATOM 757 N N . SER A 1 103 ? 22.062 6.082 11.984 1 95.44 103 SER A N 1
ATOM 758 C CA . SER A 1 103 ? 22.734 5.152 11.078 1 95.44 103 SER A CA 1
ATOM 759 C C . SER A 1 103 ? 21.891 3.912 10.828 1 95.44 103 SER A C 1
ATOM 761 O O . SER A 1 103 ? 21 3.59 11.609 1 95.44 103 SER A O 1
ATOM 763 N N . CYS A 1 104 ? 22.109 3.35 9.664 1 96.19 104 CYS A N 1
ATOM 764 C CA . CYS A 1 104 ? 21.328 2.174 9.32 1 96.19 104 CYS A CA 1
ATOM 765 C C . CYS A 1 104 ? 22.203 1.067 8.758 1 96.19 104 CYS A C 1
ATOM 767 O O . CYS A 1 104 ? 23.328 1.324 8.328 1 96.19 104 CYS A O 1
ATOM 769 N N . GLY A 1 105 ? 21.766 -0.159 8.867 1 97.31 105 GLY A N 1
ATOM 770 C CA . GLY A 1 105 ? 22.453 -1.347 8.383 1 97.31 105 GLY A CA 1
ATOM 771 C C . GLY A 1 105 ? 21.531 -2.342 7.711 1 97.31 105 GLY A C 1
ATOM 772 O O . GLY A 1 105 ? 20.312 -2.145 7.68 1 97.31 105 GLY A O 1
ATOM 773 N N . PRO A 1 106 ? 22.156 -3.381 7.082 1 96.62 106 PRO A N 1
ATOM 774 C CA . PRO A 1 106 ? 21.375 -4.367 6.344 1 96.62 106 PRO A CA 1
ATOM 775 C C . PRO A 1 106 ? 20.594 -5.309 7.262 1 96.62 106 PRO A C 1
ATOM 777 O O . PRO A 1 106 ? 20.953 -5.477 8.43 1 96.62 106 PRO A O 1
ATOM 780 N N . THR A 1 107 ? 19.5 -5.828 6.816 1 95.81 107 THR A N 1
ATOM 781 C CA . THR A 1 107 ? 18.703 -6.863 7.473 1 95.81 107 THR A CA 1
ATOM 782 C C . THR A 1 107 ? 18.516 -8.07 6.555 1 95.81 107 THR A C 1
ATOM 784 O O . THR A 1 107 ? 18.938 -8.039 5.395 1 95.81 107 THR A O 1
ATOM 787 N N . SER A 1 108 ? 17.875 -9.117 7.113 1 94.69 108 SER A N 1
ATOM 788 C CA . SER A 1 108 ? 17.562 -10.312 6.328 1 94.69 108 SER A CA 1
ATOM 789 C C . SER A 1 108 ? 16.516 -10.008 5.262 1 94.69 108 SER A C 1
ATOM 791 O O . SER A 1 108 ? 16.422 -10.719 4.258 1 94.69 108 SER A O 1
ATOM 793 N N . THR A 1 109 ? 15.773 -8.945 5.422 1 96.31 109 THR A N 1
ATOM 794 C CA . THR A 1 109 ? 14.781 -8.531 4.438 1 96.31 109 THR A CA 1
ATOM 795 C C . THR A 1 109 ? 15.445 -7.82 3.264 1 96.31 109 THR A C 1
ATOM 797 O O . THR A 1 109 ? 15.117 -8.078 2.105 1 96.31 109 THR A O 1
ATOM 800 N N . LEU A 1 110 ? 16.406 -7.059 3.57 1 97.25 110 LEU A N 1
ATOM 801 C CA . LEU A 1 110 ? 17.016 -6.164 2.598 1 97.25 110 LEU A CA 1
ATOM 802 C C . LEU A 1 110 ? 17.703 -6.953 1.487 1 97.25 110 LEU A C 1
ATOM 804 O O . LEU A 1 110 ? 17.734 -6.512 0.336 1 97.25 110 LEU A O 1
ATOM 808 N N . LYS A 1 111 ? 18.234 -8.078 1.761 1 94.88 111 LYS A N 1
ATOM 809 C CA . LYS A 1 111 ? 19.031 -8.844 0.809 1 94.88 111 LYS A CA 1
ATOM 810 C C . LYS A 1 111 ? 18.203 -9.273 -0.393 1 94.88 111 LYS A C 1
ATOM 812 O O . LYS A 1 111 ? 18.734 -9.5 -1.48 1 94.88 111 LYS A O 1
ATOM 817 N N . TYR A 1 112 ? 16.875 -9.312 -0.262 1 96.19 112 TYR A N 1
ATOM 818 C CA . TYR A 1 112 ? 16 -9.797 -1.333 1 96.19 112 TYR A CA 1
ATOM 819 C C . TYR A 1 112 ? 15.75 -8.703 -2.363 1 96.19 112 TYR A C 1
ATOM 821 O O . TYR A 1 112 ? 15.125 -8.945 -3.396 1 96.19 112 TYR A O 1
ATOM 829 N N . PHE A 1 113 ? 16.297 -7.547 -2.035 1 98.19 113 PHE A N 1
ATOM 830 C CA . PHE A 1 113 ? 16.141 -6.441 -2.977 1 98.19 113 PHE A CA 1
ATOM 831 C C . PHE A 1 113 ? 17.484 -6.117 -3.637 1 98.19 113 PHE A C 1
ATOM 833 O O . PHE A 1 113 ? 17.688 -5.004 -4.125 1 98.19 113 PHE A O 1
ATOM 840 N N . THR A 1 114 ? 18.391 -7.043 -3.547 1 96.31 114 THR A N 1
ATOM 841 C CA . THR A 1 114 ? 19.656 -7.07 -4.277 1 96.31 114 THR A CA 1
ATOM 842 C C . THR A 1 114 ? 19.844 -8.422 -4.965 1 96.31 114 THR A C 1
ATOM 844 O O . THR A 1 114 ? 19.391 -9.445 -4.465 1 96.31 114 THR A O 1
ATOM 847 N N . ASP A 1 115 ? 20.547 -8.336 -6.078 1 96.19 115 ASP A N 1
ATOM 848 C CA . ASP A 1 115 ? 20.797 -9.586 -6.797 1 96.19 115 ASP A CA 1
ATOM 849 C C . ASP A 1 115 ? 21.578 -10.57 -5.934 1 96.19 115 ASP A C 1
ATOM 851 O O . ASP A 1 115 ? 22.547 -10.203 -5.285 1 96.19 115 ASP A O 1
ATOM 855 N N . ASN A 1 116 ? 21.094 -11.766 -5.891 1 93.5 116 ASN A N 1
ATOM 856 C CA . ASN A 1 116 ? 21.844 -12.828 -5.223 1 93.5 116 ASN A CA 1
ATOM 857 C C . ASN A 1 116 ? 22.891 -13.43 -6.141 1 93.5 116 ASN A C 1
ATOM 859 O O . ASN A 1 116 ? 23.234 -12.844 -7.172 1 93.5 116 ASN A O 1
ATOM 863 N N . GLU A 1 117 ? 23.438 -14.508 -5.734 1 91.81 117 GLU A N 1
ATOM 864 C CA . GLU A 1 117 ? 24.531 -15.141 -6.477 1 91.81 117 GLU A CA 1
ATOM 865 C C . GLU A 1 117 ? 24.062 -15.578 -7.867 1 91.81 117 GLU A C 1
ATOM 867 O O . GLU A 1 117 ? 24.859 -15.641 -8.797 1 91.81 117 GLU A O 1
ATOM 872 N N . ASP A 1 118 ? 22.766 -15.805 -8.062 1 91.06 118 ASP A N 1
ATOM 873 C CA . ASP A 1 118 ? 22.203 -16.219 -9.352 1 91.06 118 ASP A CA 1
ATOM 874 C C . ASP A 1 118 ? 21.766 -15.023 -10.18 1 91.06 118 ASP A C 1
ATOM 876 O O . ASP A 1 118 ? 21.219 -15.18 -11.266 1 91.06 118 ASP A O 1
ATOM 880 N N . GLY A 1 119 ? 21.953 -13.859 -9.656 1 94.62 119 GLY A N 1
ATOM 881 C CA . GLY A 1 119 ? 21.609 -12.648 -10.375 1 94.62 119 GLY A CA 1
ATOM 882 C C . GLY A 1 119 ? 20.125 -12.312 -10.312 1 94.62 119 GLY A C 1
ATOM 883 O O . GLY A 1 119 ? 19.609 -11.625 -11.195 1 94.62 119 GLY A O 1
ATOM 884 N N . VAL A 1 120 ? 19.438 -12.859 -9.32 1 95.69 120 VAL A N 1
ATOM 885 C CA . VAL A 1 120 ? 18 -12.633 -9.242 1 95.69 120 VAL A CA 1
ATOM 886 C C . VAL A 1 120 ? 17.656 -11.938 -7.934 1 95.69 120 VAL A C 1
ATOM 888 O O . VAL A 1 120 ? 18.406 -12.031 -6.957 1 95.69 120 VAL A O 1
ATOM 891 N N . SER A 1 121 ? 16.578 -11.188 -7.859 1 97.5 121 SER A N 1
ATOM 892 C CA . SER A 1 121 ? 16.031 -10.484 -6.699 1 97.5 121 SER A CA 1
ATOM 893 C C . SER A 1 121 ? 14.523 -10.32 -6.809 1 97.5 121 SER A C 1
ATOM 895 O O . SER A 1 121 ? 13.922 -10.672 -7.828 1 97.5 121 SER A O 1
ATOM 897 N N . LEU A 1 122 ? 13.891 -9.781 -5.797 1 97.19 122 LEU A N 1
ATOM 898 C CA . LEU A 1 122 ? 12.453 -9.531 -5.812 1 97.19 122 LEU A CA 1
ATOM 899 C C . LEU A 1 122 ? 12.148 -8.148 -6.383 1 97.19 122 LEU A C 1
ATOM 901 O O . LEU A 1 122 ? 10.984 -7.738 -6.434 1 97.19 122 LEU A O 1
ATOM 905 N N . VAL A 1 123 ? 13.164 -7.441 -6.871 1 98.38 123 VAL A N 1
ATOM 906 C CA . VAL A 1 123 ? 13.031 -6.07 -7.355 1 98.38 123 VAL A CA 1
ATOM 907 C C . VAL A 1 123 ? 12 -6.016 -8.477 1 98.38 123 VAL A C 1
ATOM 909 O O . VAL A 1 123 ? 11.055 -5.227 -8.422 1 98.38 123 VAL A O 1
ATOM 912 N N . PRO A 1 124 ? 12.086 -6.879 -9.492 1 98 124 PRO A N 1
ATOM 913 C CA . PRO A 1 124 ? 11.062 -6.797 -10.539 1 98 124 PRO A CA 1
ATOM 914 C C . PRO A 1 124 ? 9.656 -7.082 -10.023 1 98 124 PRO A C 1
ATOM 916 O O . PRO A 1 124 ? 8.68 -6.52 -10.523 1 98 124 PRO A O 1
ATOM 919 N N . PHE A 1 125 ? 9.594 -7.945 -9.062 1 97.31 125 PHE A N 1
ATOM 920 C CA . PHE A 1 125 ? 8.305 -8.297 -8.469 1 97.31 125 PHE A CA 1
ATOM 921 C C . PHE A 1 125 ? 7.684 -7.094 -7.77 1 97.31 125 PHE A C 1
ATOM 923 O O . PHE A 1 125 ? 6.477 -6.867 -7.871 1 97.31 125 PHE A O 1
ATOM 930 N N . VAL A 1 126 ? 8.461 -6.262 -7.074 1 98 126 VAL A N 1
ATOM 931 C CA . VAL A 1 126 ? 8.016 -5.02 -6.453 1 98 126 VAL A CA 1
ATOM 932 C C . VAL A 1 126 ? 7.551 -4.039 -7.527 1 98 126 VAL A C 1
ATOM 934 O O . VAL A 1 126 ? 6.445 -3.496 -7.445 1 98 126 VAL A O 1
ATOM 937 N N . PHE A 1 127 ? 8.383 -3.859 -8.523 1 98.31 127 PHE A N 1
ATOM 938 C CA . PHE A 1 127 ? 8.133 -2.863 -9.555 1 98.31 127 PHE A CA 1
ATOM 939 C C . PHE A 1 127 ? 6.871 -3.211 -10.344 1 98.31 127 PHE A C 1
ATOM 941 O O . PHE A 1 127 ? 6.09 -2.324 -10.695 1 98.31 127 PHE A O 1
ATOM 948 N N . MET A 1 128 ? 6.648 -4.461 -10.594 1 98 128 MET A N 1
ATOM 949 C CA . MET A 1 128 ? 5.496 -4.906 -11.375 1 98 128 MET A CA 1
ATOM 950 C C . MET A 1 128 ? 4.191 -4.547 -10.68 1 98 128 MET A C 1
ATOM 952 O O . MET A 1 128 ? 3.293 -3.967 -11.289 1 98 128 MET A O 1
ATOM 956 N N . HIS A 1 129 ? 4.137 -4.742 -9.391 1 97.75 129 HIS A N 1
ATOM 957 C CA . HIS A 1 129 ? 2.861 -4.633 -8.695 1 97.75 129 HIS A CA 1
ATOM 958 C C . HIS A 1 129 ? 2.527 -3.18 -8.383 1 97.75 129 HIS A C 1
ATOM 960 O O . HIS A 1 129 ? 1.408 -2.871 -7.961 1 97.75 129 HIS A O 1
ATOM 966 N N . ILE A 1 130 ? 3.447 -2.293 -8.57 1 97.94 130 ILE A N 1
ATOM 967 C CA . ILE A 1 130 ? 3.121 -0.878 -8.422 1 97.94 130 ILE A CA 1
ATOM 968 C C . ILE A 1 130 ? 3.227 -0.177 -9.773 1 97.94 130 ILE A C 1
ATOM 970 O O . ILE A 1 130 ? 3.299 1.053 -9.836 1 97.94 130 ILE A O 1
ATOM 974 N N . ASP A 1 131 ? 3.307 -0.971 -10.859 1 97.69 131 ASP A N 1
ATOM 975 C CA . ASP A 1 131 ? 3.229 -0.415 -12.203 1 97.69 131 ASP A CA 1
ATOM 976 C C . ASP A 1 131 ? 1.869 0.237 -12.453 1 97.69 131 ASP A C 1
ATOM 978 O O . ASP A 1 131 ? 0.842 -0.265 -11.992 1 97.69 131 ASP A O 1
ATOM 982 N N . PRO A 1 132 ? 1.83 1.335 -13.297 1 95.56 132 PRO A N 1
ATOM 983 C CA . PRO A 1 132 ? 0.576 2.059 -13.523 1 95.56 132 PRO A CA 1
ATOM 984 C C . PRO A 1 132 ? -0.523 1.168 -14.094 1 95.56 132 PRO A C 1
ATOM 986 O O . PRO A 1 132 ? -1.702 1.356 -13.781 1 95.56 132 PRO A O 1
ATOM 989 N N . VAL A 1 133 ? -0.175 0.185 -14.898 1 96 133 VAL A N 1
ATOM 990 C CA . VAL A 1 133 ? -1.157 -0.704 -15.516 1 96 133 VAL A CA 1
ATOM 991 C C . VAL A 1 133 ? -1.813 -1.566 -14.438 1 96 133 VAL A C 1
ATOM 993 O O . VAL A 1 133 ? -3.037 -1.727 -14.422 1 96 133 VAL A O 1
ATOM 996 N N . PHE A 1 134 ? -1.043 -2.115 -13.508 1 96.94 134 PHE A N 1
ATOM 997 C CA . PHE A 1 134 ? -1.572 -2.908 -12.406 1 96.94 134 PHE A CA 1
ATOM 998 C C . PHE A 1 134 ? -2.383 -2.039 -11.453 1 96.94 134 PHE A C 1
ATOM 1000 O O . PHE A 1 134 ? -3.484 -2.412 -11.047 1 96.94 134 PHE A O 1
ATOM 1007 N N . LEU A 1 135 ? -1.853 -0.858 -11.148 1 96.94 135 LEU A N 1
ATOM 1008 C CA . LEU A 1 135 ? -2.514 0.052 -10.219 1 96.94 135 LEU A CA 1
ATOM 1009 C C . LEU A 1 135 ? -3.902 0.431 -10.719 1 96.94 135 LEU A C 1
ATOM 1011 O O . LEU A 1 135 ? -4.844 0.545 -9.93 1 96.94 135 LEU A O 1
ATOM 1015 N N . ALA A 1 136 ? -4.027 0.641 -12.016 1 95.94 136 ALA A N 1
ATOM 1016 C CA . ALA A 1 136 ? -5.32 0.997 -12.602 1 95.94 136 ALA A CA 1
ATOM 1017 C C . ALA A 1 136 ? -6.352 -0.101 -12.359 1 95.94 136 ALA A C 1
ATOM 1019 O O . ALA A 1 136 ? -7.516 0.186 -12.07 1 95.94 136 ALA A O 1
ATOM 1020 N N . SER A 1 137 ? -5.918 -1.341 -12.383 1 96.5 137 SER A N 1
ATOM 1021 C CA . SER A 1 137 ? -6.828 -2.469 -12.211 1 96.5 137 SER A CA 1
ATOM 1022 C C . SER A 1 137 ? -7.285 -2.596 -10.758 1 96.5 137 SER A C 1
ATOM 1024 O O . SER A 1 137 ? -8.406 -3.035 -10.492 1 96.5 137 SER A O 1
ATOM 1026 N N . TYR A 1 138 ? -6.441 -2.186 -9.828 1 97.69 138 TYR A N 1
ATOM 1027 C CA . TYR A 1 138 ? -6.773 -2.277 -8.406 1 97.69 138 TYR A CA 1
ATOM 1028 C C . TYR A 1 138 ? -7.91 -1.327 -8.055 1 97.69 138 TYR A C 1
ATOM 1030 O O . TYR A 1 138 ? -8.602 -1.524 -7.051 1 97.69 138 TYR A O 1
ATOM 1038 N N . GLN A 1 139 ? -8.094 -0.262 -8.875 1 97.12 139 GLN A N 1
ATOM 1039 C CA . GLN A 1 139 ? -9.094 0.764 -8.594 1 97.12 139 GLN A CA 1
ATOM 1040 C C . GLN A 1 139 ? -10.508 0.189 -8.648 1 97.12 139 GLN A C 1
ATOM 1042 O O . GLN A 1 139 ? -11.445 0.775 -8.109 1 97.12 139 GLN A O 1
ATOM 1047 N N . ASN A 1 140 ? -10.688 -0.968 -9.273 1 97.31 140 ASN A N 1
ATOM 1048 C CA . ASN A 1 140 ? -12.023 -1.443 -9.609 1 97.31 140 ASN A CA 1
ATOM 1049 C C . ASN A 1 140 ? -12.32 -2.791 -8.961 1 97.31 140 ASN A C 1
ATOM 1051 O O . ASN A 1 140 ? -13.094 -3.588 -9.5 1 97.31 140 ASN A O 1
ATOM 1055 N N . LEU A 1 141 ? -11.828 -3.027 -7.766 1 97.88 141 LEU A N 1
ATOM 1056 C CA . LEU A 1 141 ? -11.938 -4.305 -7.07 1 97.88 141 LEU A CA 1
ATOM 1057 C C . LEU A 1 141 ? -13.367 -4.531 -6.574 1 97.88 141 LEU A C 1
ATOM 1059 O O . LEU A 1 141 ? -13.727 -5.648 -6.207 1 97.88 141 LEU A O 1
ATOM 1063 N N . HIS A 1 142 ? -14.219 -3.492 -6.527 1 98.25 142 HIS A N 1
ATOM 1064 C CA . HIS A 1 142 ? -15.602 -3.641 -6.09 1 98.25 142 HIS A CA 1
ATOM 1065 C C . HIS A 1 142 ? -16.469 -4.227 -7.195 1 98.25 142 HIS A C 1
ATOM 1067 O O . HIS A 1 142 ? -17.516 -4.824 -6.922 1 98.25 142 HIS A O 1
ATOM 1073 N N . LEU A 1 143 ? -16.031 -4.156 -8.43 1 97.69 143 LEU A N 1
ATOM 1074 C CA . LEU A 1 143 ? -16.891 -4.445 -9.57 1 97.69 143 LEU A CA 1
ATOM 1075 C C . LEU A 1 143 ? -17.172 -5.941 -9.68 1 97.69 143 LEU A C 1
ATOM 1077 O O . LEU A 1 143 ? -18.312 -6.348 -9.945 1 97.69 143 LEU A O 1
ATOM 1081 N N . PRO A 1 144 ? -16.141 -6.809 -9.445 1 97.62 144 PRO A N 1
ATOM 1082 C CA . PRO A 1 144 ? -16.438 -8.242 -9.516 1 97.62 144 PRO A CA 1
ATOM 1083 C C . PRO A 1 144 ? -17.484 -8.68 -8.492 1 97.62 144 PRO A C 1
ATOM 1085 O O . PRO A 1 144 ? -18.125 -9.727 -8.656 1 97.62 144 PRO A O 1
ATOM 1088 N N . VAL A 1 145 ? -17.641 -7.957 -7.395 1 98.12 145 VAL A N 1
ATOM 1089 C CA . VAL A 1 145 ? -18.672 -8.258 -6.402 1 98.12 145 VAL A CA 1
ATOM 1090 C C . VAL A 1 145 ? -20.047 -7.867 -6.949 1 98.12 145 VAL A C 1
ATOM 1092 O O . VAL A 1 145 ? -21.016 -8.602 -6.773 1 98.12 145 VAL A O 1
ATOM 1095 N N . LEU A 1 146 ? -20.141 -6.777 -7.633 1 97.81 146 LEU A N 1
ATOM 1096 C CA . LEU A 1 146 ? -21.406 -6.285 -8.172 1 97.81 146 LEU A CA 1
ATOM 1097 C C . LEU A 1 146 ? -21.844 -7.117 -9.375 1 97.81 146 LEU A C 1
ATOM 1099 O O . LEU A 1 146 ? -23.047 -7.273 -9.625 1 97.81 146 LEU A O 1
ATOM 1103 N N . ASP A 1 147 ? -20.922 -7.531 -10.148 1 96.12 147 ASP A N 1
ATOM 1104 C CA . ASP A 1 147 ? -21.125 -8.383 -11.32 1 96.12 147 ASP A CA 1
ATOM 1105 C C . ASP A 1 147 ? -20 -9.398 -11.461 1 96.12 147 ASP A C 1
ATOM 1107 O O . ASP A 1 147 ? -18.891 -9.055 -11.867 1 96.12 147 ASP A O 1
ATOM 1111 N N . VAL A 1 148 ? -20.312 -10.617 -11.195 1 94.25 148 VAL A N 1
ATOM 1112 C CA . VAL A 1 148 ? -19.344 -11.703 -11.125 1 94.25 148 VAL A CA 1
ATOM 1113 C C . VAL A 1 148 ? -18.641 -11.867 -12.477 1 94.25 148 VAL A C 1
ATOM 1115 O O . VAL A 1 148 ? -17.547 -12.406 -12.547 1 94.25 148 VAL A O 1
ATOM 1118 N N . ASN A 1 149 ? -19.172 -11.344 -13.57 1 92.75 149 ASN A N 1
ATOM 1119 C CA . ASN A 1 149 ? -18.625 -11.523 -14.906 1 92.75 149 ASN A CA 1
ATOM 1120 C C . ASN A 1 149 ? -17.641 -10.422 -15.258 1 92.75 149 ASN A C 1
ATOM 1122 O O . ASN A 1 149 ? -17 -10.469 -16.312 1 92.75 149 ASN A O 1
ATOM 1126 N N . VAL A 1 150 ? -17.516 -9.516 -14.375 1 95.12 150 VAL A N 1
ATOM 1127 C CA . VAL A 1 150 ? -16.625 -8.398 -14.672 1 95.12 150 VAL A CA 1
ATOM 1128 C C . VAL A 1 150 ? -15.211 -8.75 -14.234 1 95.12 150 VAL A C 1
ATOM 1130 O O . VAL A 1 150 ? -14.992 -9.219 -13.117 1 95.12 150 VAL A O 1
ATOM 1133 N N . GLU A 1 151 ? -14.305 -8.562 -15.156 1 95.81 151 GLU A N 1
ATOM 1134 C CA . GLU A 1 151 ? -12.859 -8.594 -14.922 1 95.81 151 GLU A CA 1
ATOM 1135 C C . GLU A 1 151 ? -12.25 -7.199 -15.008 1 95.81 151 GLU A C 1
ATOM 1137 O O . GLU A 1 151 ? -12.164 -6.621 -16.094 1 95.81 151 GLU A O 1
ATOM 1142 N N . PRO A 1 152 ? -11.773 -6.668 -13.891 1 96.94 152 PRO A N 1
ATOM 1143 C CA . PRO A 1 152 ? -11.398 -5.254 -13.828 1 96.94 152 PRO A CA 1
ATOM 1144 C C . PRO A 1 152 ? -10.375 -4.871 -14.898 1 96.94 152 PRO A C 1
ATOM 1146 O O . PRO A 1 152 ? -10.562 -3.877 -15.602 1 96.94 152 PRO A O 1
ATOM 1149 N N . HIS A 1 153 ? -9.312 -5.641 -15.016 1 97 153 HIS A N 1
ATOM 1150 C CA . HIS A 1 153 ? -8.297 -5.309 -16.016 1 97 153 HIS A CA 1
ATOM 1151 C C . HIS A 1 153 ? -8.883 -5.32 -17.422 1 97 153 HIS A C 1
ATOM 1153 O O . HIS A 1 153 ? -8.617 -4.418 -18.219 1 97 153 HIS A O 1
ATOM 1159 N N . THR A 1 154 ? -9.664 -6.324 -17.719 1 95.81 154 THR A N 1
ATOM 1160 C CA . THR A 1 154 ? -10.273 -6.43 -19.031 1 95.81 154 THR A CA 1
ATOM 1161 C C . THR A 1 154 ? -11.219 -5.258 -19.281 1 95.81 154 THR A C 1
ATOM 1163 O O . THR A 1 154 ? -11.297 -4.738 -20.406 1 95.81 154 THR A O 1
ATOM 1166 N N . LEU A 1 155 ? -11.93 -4.93 -18.312 1 94.44 155 LEU A N 1
ATOM 1167 C CA . LEU A 1 155 ? -12.82 -3.777 -18.422 1 94.44 155 LEU A CA 1
ATOM 1168 C C . LEU A 1 155 ? -12.039 -2.516 -18.766 1 94.44 155 LEU A C 1
ATOM 1170 O O . LEU A 1 155 ? -12.438 -1.748 -19.641 1 94.44 155 LEU A O 1
ATOM 1174 N N . ASP A 1 156 ? -10.922 -2.309 -18.141 1 93.56 156 ASP A N 1
ATOM 1175 C CA . ASP A 1 156 ? -10.125 -1.092 -18.281 1 93.56 156 ASP A CA 1
ATOM 1176 C C . ASP A 1 156 ? -9.398 -1.059 -19.625 1 93.56 156 ASP A C 1
ATOM 1178 O O . ASP A 1 156 ? -9.227 0.01 -20.219 1 93.56 156 ASP A O 1
ATOM 1182 N N . HIS A 1 157 ? -9.016 -2.244 -20.188 1 94.31 157 HIS A N 1
ATOM 1183 C CA . HIS A 1 157 ? -8.078 -2.238 -21.297 1 94.31 157 HIS A CA 1
ATOM 1184 C C . HIS A 1 157 ? -8.672 -2.928 -22.531 1 94.31 157 HIS A C 1
ATOM 1186 O O . HIS A 1 157 ? -8.086 -2.881 -23.609 1 94.31 157 HIS A O 1
ATOM 1192 N N . GLY A 1 158 ? -9.781 -3.637 -22.359 1 94.19 158 GLY A N 1
ATOM 1193 C CA . GLY A 1 158 ? -10.438 -4.305 -23.469 1 94.19 158 GLY A CA 1
ATOM 1194 C C . GLY A 1 158 ? -9.867 -5.68 -23.766 1 94.19 158 GLY A C 1
ATOM 1195 O O . GLY A 1 158 ? -10.328 -6.367 -24.672 1 94.19 158 GLY A O 1
ATOM 1196 N N . MET A 1 159 ? -8.867 -6.055 -23.062 1 93.19 159 MET A N 1
ATOM 1197 C CA . MET A 1 159 ? -8.242 -7.371 -23.156 1 93.19 159 MET A CA 1
ATOM 1198 C C . MET A 1 159 ? -7.699 -7.812 -21.797 1 93.19 159 MET A C 1
ATOM 1200 O O . MET A 1 159 ? -7.523 -6.988 -20.906 1 93.19 159 MET A O 1
ATOM 1204 N N . ASN A 1 160 ? -7.555 -9.102 -21.609 1 90.31 160 ASN A N 1
ATOM 1205 C CA . ASN A 1 160 ? -7.062 -9.57 -20.328 1 90.31 160 ASN A CA 1
ATOM 1206 C C . ASN A 1 160 ? -5.586 -9.234 -20.141 1 90.31 160 ASN A C 1
ATOM 1208 O O . ASN A 1 160 ? -4.926 -8.766 -21.062 1 90.31 160 ASN A O 1
ATOM 1212 N N . LEU A 1 161 ? -5.043 -9.469 -18.953 1 92 161 LEU A N 1
ATOM 1213 C CA . LEU A 1 161 ? -3.703 -9.031 -18.578 1 92 161 LEU A CA 1
ATOM 1214 C C . LEU A 1 161 ? -2.648 -9.633 -19.5 1 92 161 LEU A C 1
ATOM 1216 O O . LEU A 1 161 ? -1.744 -8.938 -19.953 1 92 161 LEU A O 1
ATOM 1220 N N . PHE A 1 162 ? -2.762 -10.906 -19.75 1 88.44 162 PHE A N 1
ATOM 1221 C CA . PHE A 1 162 ? -1.733 -11.609 -20.5 1 88.44 162 PHE A CA 1
ATOM 1222 C C . PHE A 1 162 ? -1.714 -11.133 -21.953 1 88.44 162 PHE A C 1
ATOM 1224 O O . PHE A 1 162 ? -0.645 -10.969 -22.547 1 88.44 162 PHE A O 1
ATOM 1231 N N . GLU A 1 163 ? -2.883 -10.93 -22.531 1 90.56 163 GLU A N 1
ATOM 1232 C CA . GLU A 1 163 ? -2.979 -10.336 -23.859 1 90.56 163 GLU A CA 1
ATOM 1233 C C . GLU A 1 163 ? -2.379 -8.93 -23.875 1 90.56 163 GLU A C 1
ATOM 1235 O O . GLU A 1 163 ? -1.684 -8.562 -24.828 1 90.56 163 GLU A O 1
ATOM 1240 N N . TYR A 1 164 ? -2.678 -8.195 -22.875 1 94.06 164 TYR A N 1
ATOM 1241 C CA . TYR A 1 164 ? -2.18 -6.824 -22.781 1 94.06 164 TYR A CA 1
ATOM 1242 C C . TYR A 1 164 ? -0.658 -6.801 -22.703 1 94.06 164 TYR A C 1
ATOM 1244 O O . TYR A 1 164 ? -0.008 -6.012 -23.391 1 94.06 164 TYR A O 1
ATOM 1252 N N . ILE A 1 165 ? -0.096 -7.625 -21.875 1 92.31 165 ILE A N 1
ATOM 1253 C CA . ILE A 1 165 ? 1.348 -7.703 -21.672 1 92.31 165 ILE A CA 1
ATOM 1254 C C . ILE A 1 165 ? 2.037 -8 -23 1 92.31 165 ILE A C 1
ATOM 1256 O O . ILE A 1 165 ? 3.09 -7.434 -23.297 1 92.31 165 ILE A O 1
ATOM 1260 N N . ALA A 1 166 ? 1.449 -8.797 -23.797 1 89.25 166 ALA A N 1
ATOM 1261 C CA . ALA A 1 166 ? 2.008 -9.156 -25.109 1 89.25 166 ALA A CA 1
ATOM 1262 C C . ALA A 1 166 ? 2.078 -7.949 -26.031 1 89.25 166 ALA A C 1
ATOM 1264 O O . ALA A 1 166 ? 2.857 -7.934 -26.984 1 89.25 166 ALA A O 1
ATOM 1265 N N . THR A 1 167 ? 1.304 -6.906 -25.797 1 93.56 167 THR A N 1
ATOM 1266 C CA . THR A 1 167 ? 1.254 -5.73 -26.656 1 93.56 167 THR A CA 1
ATOM 1267 C C . THR A 1 167 ? 2.154 -4.625 -26.125 1 93.56 167 THR A C 1
ATOM 1269 O O . THR A 1 167 ? 2.354 -3.602 -26.781 1 93.56 167 THR A O 1
ATOM 1272 N N . ASP A 1 168 ? 2.686 -4.777 -24.969 1 94.75 168 ASP A N 1
ATOM 1273 C CA . ASP A 1 168 ? 3.527 -3.795 -24.297 1 94.75 168 ASP A CA 1
ATOM 1274 C C . ASP A 1 168 ? 4.902 -4.375 -23.984 1 94.75 168 ASP A C 1
ATOM 1276 O O . ASP A 1 168 ? 5.094 -4.992 -22.922 1 94.75 168 ASP A O 1
ATOM 1280 N N . ALA A 1 169 ? 5.875 -4.051 -24.75 1 93.56 169 ALA A N 1
ATOM 1281 C CA . ALA A 1 169 ? 7.195 -4.672 -24.672 1 93.56 169 ALA A CA 1
ATOM 1282 C C . ALA A 1 169 ? 7.848 -4.406 -23.328 1 93.56 169 ALA A C 1
ATOM 1284 O O . ALA A 1 169 ? 8.492 -5.289 -22.75 1 93.56 169 ALA A O 1
ATOM 1285 N N . LYS A 1 170 ? 7.688 -3.166 -22.859 1 95.69 170 LYS A N 1
ATOM 1286 C CA . LYS A 1 170 ? 8.289 -2.809 -21.578 1 95.69 170 LYS A CA 1
ATOM 1287 C C . LYS A 1 170 ? 7.668 -3.617 -20.453 1 95.69 170 LYS A C 1
ATOM 1289 O O . LYS A 1 170 ? 8.391 -4.156 -19.594 1 95.69 170 LYS A O 1
ATOM 1294 N N . LEU A 1 171 ? 6.379 -3.682 -20.438 1 95.81 171 LEU A N 1
ATOM 1295 C CA . LEU A 1 171 ? 5.688 -4.43 -19.391 1 95.81 171 LEU A CA 1
ATOM 1296 C C . LEU A 1 171 ? 5.953 -5.926 -19.531 1 95.81 171 LEU A C 1
ATOM 1298 O O . LEU A 1 171 ? 6.047 -6.637 -18.531 1 95.81 171 LEU A O 1
ATOM 1302 N N . ASP A 1 172 ? 6.02 -6.398 -20.719 1 92.69 172 ASP A N 1
ATOM 1303 C CA . ASP A 1 172 ? 6.328 -7.801 -20.984 1 92.69 172 ASP A CA 1
ATOM 1304 C C . ASP A 1 172 ? 7.684 -8.18 -20.391 1 92.69 172 ASP A C 1
ATOM 1306 O O . ASP A 1 172 ? 7.809 -9.227 -19.734 1 92.69 172 ASP A O 1
ATOM 1310 N N . LYS A 1 173 ? 8.648 -7.371 -20.609 1 92.81 173 LYS A N 1
ATOM 1311 C CA . LYS A 1 173 ? 9.984 -7.609 -20.078 1 92.81 173 LYS A CA 1
ATOM 1312 C C . LYS A 1 173 ? 9.969 -7.617 -18.547 1 92.81 173 LYS A C 1
ATOM 1314 O O . LYS A 1 173 ? 10.578 -8.492 -17.922 1 92.81 173 LYS A O 1
ATOM 1319 N N . LEU A 1 174 ? 9.281 -6.617 -17.984 1 96.12 174 LEU A N 1
ATOM 1320 C CA . LEU A 1 174 ? 9.188 -6.523 -16.547 1 96.12 174 LEU A CA 1
ATOM 1321 C C . LEU A 1 174 ? 8.477 -7.746 -15.961 1 96.12 174 LEU A C 1
ATOM 1323 O O . LEU A 1 174 ? 8.938 -8.328 -14.984 1 96.12 174 LEU A O 1
ATOM 1327 N N . PHE A 1 175 ? 7.402 -8.164 -16.594 1 94 175 PHE A N 1
ATOM 1328 C CA . PHE A 1 175 ? 6.617 -9.305 -16.141 1 94 175 PHE A CA 1
ATOM 1329 C C . PHE A 1 175 ? 7.453 -10.578 -16.172 1 94 175 PHE A C 1
ATOM 1331 O O . PHE A 1 175 ? 7.512 -11.312 -15.18 1 94 175 PHE A O 1
ATOM 1338 N N . ASN A 1 176 ? 8.055 -10.82 -17.172 1 89.19 176 ASN A N 1
ATOM 1339 C CA . ASN A 1 176 ? 8.852 -12.031 -17.344 1 89.19 176 ASN A CA 1
ATOM 1340 C C . ASN A 1 176 ? 10.023 -12.07 -16.359 1 89.19 176 ASN A C 1
ATOM 1342 O O . ASN A 1 176 ? 10.336 -13.125 -15.805 1 89.19 176 ASN A O 1
ATOM 1346 N N . LYS A 1 177 ? 10.664 -10.938 -16.219 1 93.69 177 LYS A N 1
ATOM 1347 C CA . LYS A 1 177 ? 11.766 -10.875 -15.25 1 93.69 177 LYS A CA 1
ATOM 1348 C C . LYS A 1 177 ? 11.266 -11.125 -13.836 1 93.69 177 LYS A C 1
ATOM 1350 O O . LYS A 1 177 ? 11.922 -11.812 -13.055 1 93.69 177 LYS A O 1
ATOM 1355 N N . ALA A 1 178 ? 10.141 -10.531 -13.516 1 95.75 178 ALA A N 1
ATOM 1356 C CA . ALA A 1 178 ? 9.547 -10.734 -12.195 1 95.75 178 ALA A CA 1
ATOM 1357 C C . ALA A 1 178 ? 9.242 -12.211 -11.953 1 95.75 178 ALA A C 1
ATOM 1359 O O . ALA A 1 178 ? 9.57 -12.75 -10.891 1 95.75 178 ALA A O 1
ATOM 1360 N N . MET A 1 179 ? 8.625 -12.891 -12.93 1 91.62 179 MET A N 1
ATOM 1361 C CA . MET A 1 179 ? 8.297 -14.305 -12.789 1 91.62 179 MET A CA 1
ATOM 1362 C C . MET A 1 179 ? 9.562 -15.148 -12.703 1 91.62 179 MET A C 1
ATOM 1364 O O . MET A 1 179 ? 9.641 -16.062 -11.875 1 91.62 179 MET A O 1
ATOM 1368 N N . HIS A 1 180 ? 10.492 -14.797 -13.531 1 90.5 180 HIS A N 1
ATOM 1369 C CA . HIS A 1 180 ? 11.758 -15.523 -13.539 1 90.5 180 HIS A CA 1
ATOM 1370 C C . HIS A 1 180 ? 12.453 -15.43 -12.188 1 90.5 180 HIS A C 1
ATOM 1372 O O . HIS A 1 180 ? 12.836 -16.453 -11.609 1 90.5 180 HIS A O 1
ATOM 1378 N N . ASP A 1 181 ? 12.656 -14.203 -11.711 1 94.56 181 ASP A N 1
ATOM 1379 C CA . ASP A 1 181 ? 13.398 -13.984 -10.477 1 94.56 181 ASP A CA 1
ATOM 1380 C C . ASP A 1 181 ? 12.68 -14.609 -9.281 1 94.56 181 ASP A C 1
ATOM 1382 O O . ASP A 1 181 ? 13.305 -15.289 -8.461 1 94.56 181 ASP A O 1
ATOM 1386 N N . HIS A 1 182 ? 11.414 -14.352 -9.227 1 92.5 182 HIS A N 1
ATOM 1387 C CA . HIS A 1 182 ? 10.609 -14.906 -8.141 1 92.5 182 HIS A CA 1
ATOM 1388 C C . HIS A 1 182 ? 10.664 -16.422 -8.148 1 92.5 182 HIS A C 1
ATOM 1390 O O . HIS A 1 182 ? 10.844 -17.047 -7.094 1 92.5 182 HIS A O 1
ATOM 1396 N N . SER A 1 183 ? 10.516 -17.016 -9.273 1 90.25 183 SER A N 1
ATOM 1397 C CA . SER A 1 183 ? 10.539 -18.469 -9.414 1 90.25 183 SER A CA 1
ATOM 1398 C C . SER A 1 183 ? 11.898 -19.047 -9.023 1 90.25 183 SER A C 1
ATOM 1400 O O . SER A 1 183 ? 11.977 -20.094 -8.375 1 90.25 183 SER A O 1
ATOM 1402 N N . ASN A 1 184 ? 12.938 -18.375 -9.484 1 91.38 184 ASN A N 1
ATOM 1403 C CA . ASN A 1 184 ? 14.281 -18.844 -9.172 1 91.38 184 ASN A CA 1
ATOM 1404 C C . ASN A 1 184 ? 14.516 -18.922 -7.668 1 91.38 184 ASN A C 1
ATOM 1406 O O . ASN A 1 184 ? 15 -19.922 -7.16 1 91.38 184 ASN A O 1
ATOM 1410 N N . ILE A 1 185 ? 14.133 -17.938 -6.98 1 89.69 185 ILE A N 1
ATOM 1411 C CA . ILE A 1 185 ? 14.312 -17.859 -5.535 1 89.69 185 ILE A CA 1
ATOM 1412 C C . ILE A 1 185 ? 13.531 -18.984 -4.863 1 89.69 185 ILE A C 1
ATOM 1414 O O . ILE A 1 185 ? 14.062 -19.703 -4.008 1 89.69 185 ILE A O 1
ATOM 1418 N N . LYS A 1 186 ? 12.359 -19.219 -5.324 1 87.44 186 LYS A N 1
ATOM 1419 C CA . LYS A 1 186 ? 11.469 -20.203 -4.711 1 87.44 186 LYS A CA 1
ATOM 1420 C C . LYS A 1 186 ? 11.898 -21.625 -5.07 1 87.44 186 LYS A C 1
ATOM 1422 O O . LYS A 1 186 ? 11.922 -22.516 -4.207 1 87.44 186 LYS A O 1
ATOM 1427 N N . MET A 1 187 ? 12.25 -21.828 -6.266 1 89.69 187 MET A N 1
ATOM 1428 C CA . MET A 1 187 ? 12.594 -23.156 -6.75 1 89.69 187 MET A CA 1
ATOM 1429 C C . MET A 1 187 ? 13.922 -23.625 -6.16 1 89.69 187 MET A C 1
ATOM 1431 O O . MET A 1 187 ? 14.109 -24.812 -5.898 1 89.69 187 MET A O 1
ATOM 1435 N N . SER A 1 188 ? 14.82 -22.688 -5.953 1 86.94 188 SER A N 1
ATOM 1436 C CA . SER A 1 188 ? 16.094 -23.047 -5.344 1 86.94 188 SER A CA 1
ATOM 1437 C C . SER A 1 188 ? 15.898 -23.672 -3.969 1 86.94 188 SER A C 1
ATOM 1439 O O . SER A 1 188 ? 16.547 -24.656 -3.635 1 86.94 188 SER A O 1
ATOM 1441 N N . ALA A 1 189 ? 15 -23.109 -3.248 1 82.81 189 ALA A N 1
ATOM 1442 C CA . ALA A 1 189 ? 14.695 -23.656 -1.922 1 82.81 189 ALA A CA 1
ATOM 1443 C C . ALA A 1 189 ? 13.945 -24.969 -2.02 1 82.81 189 ALA A C 1
ATOM 1445 O O . ALA A 1 189 ? 14.234 -25.922 -1.281 1 82.81 189 ALA A O 1
ATOM 1446 N N . LEU A 1 190 ? 13.047 -25.062 -2.904 1 86.19 190 LEU A N 1
ATOM 1447 C CA . LEU A 1 190 ? 12.18 -26.234 -3.062 1 86.19 190 LEU A CA 1
ATOM 1448 C C . LEU A 1 190 ? 12.977 -27.438 -3.543 1 86.19 190 LEU A C 1
ATOM 1450 O O . LEU A 1 190 ? 12.75 -28.562 -3.086 1 86.19 190 LEU A O 1
ATOM 1454 N N . LEU A 1 191 ? 13.914 -27.266 -4.461 1 89.69 191 LEU A N 1
ATOM 1455 C CA . LEU A 1 191 ? 14.672 -28.344 -5.09 1 89.69 191 LEU A CA 1
ATOM 1456 C C . LEU A 1 191 ? 15.648 -28.969 -4.105 1 89.69 191 LEU A C 1
ATOM 1458 O O . LEU A 1 191 ? 16.172 -30.062 -4.344 1 89.69 191 LEU A O 1
ATOM 1462 N N . LYS A 1 192 ? 15.828 -28.297 -2.963 1 86.56 192 LYS A N 1
ATOM 1463 C CA . LYS A 1 192 ? 16.688 -28.875 -1.927 1 86.56 192 LYS A CA 1
ATOM 1464 C C . LYS A 1 192 ? 15.961 -29.969 -1.157 1 86.56 192 LYS A C 1
ATOM 1466 O O . LYS A 1 192 ? 16.594 -30.891 -0.642 1 86.56 192 LYS A O 1
ATOM 1471 N N . THR A 1 193 ? 14.664 -29.922 -1.153 1 87.5 193 THR A N 1
ATOM 1472 C CA . THR A 1 193 ? 13.938 -30.812 -0.258 1 87.5 193 THR A CA 1
ATOM 1473 C C . THR A 1 193 ? 12.984 -31.703 -1.043 1 87.5 193 THR A C 1
ATOM 1475 O O . THR A 1 193 ? 12.75 -32.875 -0.667 1 87.5 193 THR A O 1
ATOM 1478 N N . TYR A 1 194 ? 12.469 -31.25 -2.082 1 93.06 194 TYR A N 1
ATOM 1479 C CA . TYR A 1 194 ? 11.477 -32 -2.844 1 93.06 194 TYR A CA 1
ATOM 1480 C C . TYR A 1 194 ? 12.141 -33.031 -3.768 1 93.06 194 TYR A C 1
ATOM 1482 O O . TYR A 1 194 ? 13.102 -32.688 -4.469 1 93.06 194 TYR A O 1
ATOM 1490 N N . ARG A 1 195 ? 11.602 -34.281 -3.836 1 93.31 195 ARG A N 1
ATOM 1491 C CA . ARG A 1 195 ? 12.234 -35.344 -4.59 1 93.31 195 ARG A CA 1
ATOM 1492 C C . ARG A 1 195 ? 11.258 -35.969 -5.566 1 93.31 195 ARG A C 1
ATOM 1494 O O . ARG A 1 195 ? 11.508 -37.062 -6.09 1 93.31 195 ARG A O 1
ATOM 1501 N N . GLY A 1 196 ? 10.219 -35.344 -5.852 1 94.06 196 GLY A N 1
ATOM 1502 C CA . GLY A 1 196 ? 9.156 -35.906 -6.656 1 94.06 196 GLY A CA 1
ATOM 1503 C C . GLY A 1 196 ? 9.516 -36.031 -8.125 1 94.06 196 GLY A C 1
ATOM 1504 O O . GLY A 1 196 ? 8.82 -36.688 -8.891 1 94.06 196 GLY A O 1
ATOM 1505 N N . PHE A 1 197 ? 10.703 -35.531 -8.523 1 96 197 PHE A N 1
ATOM 1506 C CA . PHE A 1 197 ? 11.133 -35.594 -9.922 1 96 197 PHE A CA 1
ATOM 1507 C C . PHE A 1 197 ? 11.992 -36.812 -10.188 1 96 197 PHE A C 1
ATOM 1509 O O . PHE A 1 197 ? 12.258 -37.156 -11.344 1 96 197 PHE A O 1
ATOM 1516 N N . GLU A 1 198 ? 12.492 -37.5 -9.242 1 93.88 198 GLU A N 1
ATOM 1517 C CA . GLU A 1 198 ? 13.555 -38.5 -9.312 1 93.88 198 GLU A CA 1
ATOM 1518 C C . GLU A 1 198 ? 13.148 -39.656 -10.203 1 93.88 198 GLU A C 1
ATOM 1520 O O . GLU A 1 198 ? 13.969 -40.219 -10.93 1 93.88 198 GLU A O 1
ATOM 1525 N N . THR A 1 199 ? 11.945 -40.094 -10.227 1 91.88 199 THR A N 1
ATOM 1526 C CA . THR A 1 199 ? 11.562 -41.312 -10.938 1 91.88 199 THR A CA 1
ATOM 1527 C C . THR A 1 199 ? 10.945 -40.969 -12.289 1 91.88 199 THR A C 1
ATOM 1529 O O . THR A 1 199 ? 10.539 -41.875 -13.031 1 91.88 199 THR A O 1
ATOM 1532 N N . LEU A 1 200 ? 10.984 -39.719 -12.633 1 97.06 200 LEU A N 1
ATOM 1533 C CA . LEU A 1 200 ? 10.352 -39.312 -13.883 1 97.06 200 LEU A CA 1
ATOM 1534 C C . LEU A 1 200 ? 11.328 -39.406 -15.047 1 97.06 200 LEU A C 1
ATOM 1536 O O . LEU A 1 200 ? 12.531 -39.188 -14.875 1 97.06 200 LEU A O 1
ATOM 1540 N N . THR A 1 201 ? 10.805 -39.719 -16.219 1 97.69 201 THR A N 1
ATOM 1541 C CA . THR A 1 201 ? 11.609 -39.688 -17.438 1 97.69 201 THR A CA 1
ATOM 1542 C C . THR A 1 201 ? 11.258 -38.5 -18.297 1 97.69 201 THR A C 1
ATOM 1544 O O . THR A 1 201 ? 12.062 -38.062 -19.125 1 97.69 201 THR A O 1
ATOM 1547 N N . SER A 1 202 ? 10.102 -37.969 -18.109 1 98.44 202 SER A N 1
ATOM 1548 C CA . SER A 1 202 ? 9.664 -36.781 -18.859 1 98.44 202 SER A CA 1
ATOM 1549 C C . SER A 1 202 ? 8.758 -35.906 -18.031 1 98.44 202 SER A C 1
ATOM 1551 O O . SER A 1 202 ? 8.023 -36.375 -17.172 1 98.44 202 SER A O 1
ATOM 1553 N N . LEU A 1 203 ? 8.883 -34.625 -18.266 1 98.62 203 LEU A N 1
ATOM 1554 C CA . LEU A 1 203 ? 8.133 -33.625 -17.531 1 98.62 203 LEU A CA 1
ATOM 1555 C C . LEU A 1 203 ? 7.684 -32.5 -18.453 1 98.62 203 LEU A C 1
ATOM 1557 O O . LEU A 1 203 ? 8.492 -31.938 -19.203 1 98.62 203 LEU A O 1
ATOM 1561 N N . VAL A 1 204 ? 6.398 -32.188 -18.469 1 98.69 204 VAL A N 1
ATOM 1562 C CA . VAL A 1 204 ? 5.898 -31 -19.172 1 98.69 204 VAL A CA 1
ATOM 1563 C C . VAL A 1 204 ? 5.633 -29.875 -18.172 1 98.69 204 VAL A C 1
ATOM 1565 O O . VAL A 1 204 ? 4.953 -30.078 -17.156 1 98.69 204 VAL A O 1
ATOM 1568 N N . ASP A 1 205 ? 6.281 -28.766 -18.375 1 98.56 205 ASP A N 1
ATOM 1569 C CA . ASP A 1 205 ? 5.977 -27.547 -17.641 1 98.56 205 ASP A CA 1
ATOM 1570 C C . ASP A 1 205 ? 4.93 -26.719 -18.375 1 98.56 205 ASP A C 1
ATOM 1572 O O . ASP A 1 205 ? 5.242 -26.031 -19.344 1 98.56 205 ASP A O 1
ATOM 1576 N N . VAL A 1 206 ? 3.699 -26.766 -17.859 1 98 206 VAL A N 1
ATOM 1577 C CA . VAL A 1 206 ? 2.588 -26.047 -18.469 1 98 206 VAL A CA 1
ATOM 1578 C C . VAL A 1 206 ? 2.619 -24.578 -18.047 1 98 206 VAL A C 1
ATOM 1580 O O . VAL A 1 206 ? 2.648 -24.281 -16.859 1 98 206 VAL A O 1
ATOM 1583 N N . GLY A 1 207 ? 2.568 -23.688 -19.047 1 95.56 207 GLY A N 1
ATOM 1584 C CA . GLY A 1 207 ? 2.744 -22.281 -18.75 1 95.56 207 GLY A CA 1
ATOM 1585 C C . GLY A 1 207 ? 4.145 -21.938 -18.281 1 95.56 207 GLY A C 1
ATOM 1586 O O . GLY A 1 207 ? 4.312 -21.156 -17.344 1 95.56 207 GLY A O 1
ATOM 1587 N N . GLY A 1 208 ? 5.137 -22.484 -18.875 1 95.31 208 GLY A N 1
ATOM 1588 C CA . GLY A 1 208 ? 6.492 -22.453 -18.359 1 95.31 208 GLY A CA 1
ATOM 1589 C C . GLY A 1 208 ? 7.25 -21.203 -18.719 1 95.31 208 GLY A C 1
ATOM 1590 O O . GLY A 1 208 ? 8.359 -20.969 -18.234 1 95.31 208 GLY A O 1
ATOM 1591 N N . GLY A 1 209 ? 6.645 -20.359 -19.578 1 92.69 209 GLY A N 1
ATOM 1592 C CA . GLY A 1 209 ? 7.293 -19.109 -19.969 1 92.69 209 GLY A CA 1
ATOM 1593 C C . GLY A 1 209 ? 8.562 -19.328 -20.781 1 92.69 209 GLY A C 1
ATOM 1594 O O . GLY A 1 209 ? 8.547 -20.047 -21.781 1 92.69 209 GLY A O 1
ATOM 1595 N N . LEU A 1 210 ? 9.664 -18.797 -20.25 1 91.38 210 LEU A N 1
ATOM 1596 C CA . LEU A 1 210 ? 10.938 -18.891 -20.953 1 91.38 210 LEU A CA 1
ATOM 1597 C C . LEU A 1 210 ? 11.641 -20.203 -20.641 1 91.38 210 LEU A C 1
ATOM 1599 O O . LEU A 1 210 ? 12.688 -20.516 -21.234 1 91.38 210 LEU A O 1
ATOM 1603 N N . GLY A 1 211 ? 11.086 -20.953 -19.75 1 95.56 211 GLY A N 1
ATOM 1604 C CA . GLY A 1 211 ? 11.656 -22.25 -19.422 1 95.56 211 GLY A CA 1
ATOM 1605 C C . GLY A 1 211 ? 12.633 -22.203 -18.266 1 95.56 211 GLY A C 1
ATOM 1606 O O . GLY A 1 211 ? 13.367 -23.156 -18.016 1 95.56 211 GLY A O 1
ATOM 1607 N N . SER A 1 212 ? 12.602 -21.125 -17.531 1 92.62 212 SER A N 1
ATOM 1608 C CA . SER A 1 212 ? 13.57 -20.906 -16.453 1 92.62 212 SER A CA 1
ATOM 1609 C C . SER A 1 212 ? 13.414 -21.953 -15.352 1 92.62 212 SER A C 1
ATOM 1611 O O . SER A 1 212 ? 14.398 -22.531 -14.891 1 92.62 212 SER A O 1
ATOM 1613 N N . THR A 1 213 ? 12.219 -22.141 -14.938 1 95.38 213 THR A N 1
ATOM 1614 C CA . THR A 1 213 ? 11.953 -23.109 -13.867 1 95.38 213 THR A CA 1
ATOM 1615 C C . THR A 1 213 ? 12.336 -24.516 -14.305 1 95.38 213 THR A C 1
ATOM 1617 O O . THR A 1 213 ? 12.977 -25.25 -13.555 1 95.38 213 THR A O 1
ATOM 1620 N N . LEU A 1 214 ? 11.922 -24.844 -15.469 1 96.88 214 LEU A N 1
ATOM 1621 C CA . LEU A 1 214 ? 12.227 -26.172 -16 1 96.88 214 LEU A CA 1
ATOM 1622 C C . LEU A 1 214 ? 13.734 -26.359 -16.141 1 96.88 214 LEU A C 1
ATOM 1624 O O . LEU A 1 214 ? 14.258 -27.453 -15.883 1 96.88 214 LEU A O 1
ATOM 1628 N N . ALA A 1 215 ? 14.391 -25.312 -16.562 1 95.81 215 ALA A N 1
ATOM 1629 C CA . ALA A 1 215 ? 15.852 -25.359 -16.672 1 95.81 215 ALA A CA 1
ATOM 1630 C C . ALA A 1 215 ? 16.484 -25.672 -15.312 1 95.81 215 ALA A C 1
ATOM 1632 O O . ALA A 1 215 ? 17.453 -26.453 -15.242 1 95.81 215 ALA A O 1
ATOM 1633 N N . MET A 1 216 ? 16.031 -25.094 -14.25 1 94.75 216 MET A N 1
ATOM 1634 C CA . MET A 1 216 ? 16.531 -25.359 -12.906 1 94.75 216 MET A CA 1
ATOM 1635 C C . MET A 1 216 ? 16.297 -26.812 -12.508 1 94.75 216 MET A C 1
ATOM 1637 O O . MET A 1 216 ? 17.172 -27.453 -11.93 1 94.75 216 MET A O 1
ATOM 1641 N N . ILE A 1 217 ? 15.133 -27.328 -12.812 1 96.44 217 ILE A N 1
ATOM 1642 C CA . ILE A 1 217 ? 14.805 -28.719 -12.5 1 96.44 217 ILE A CA 1
ATOM 1643 C C . ILE A 1 217 ? 15.742 -29.656 -13.266 1 9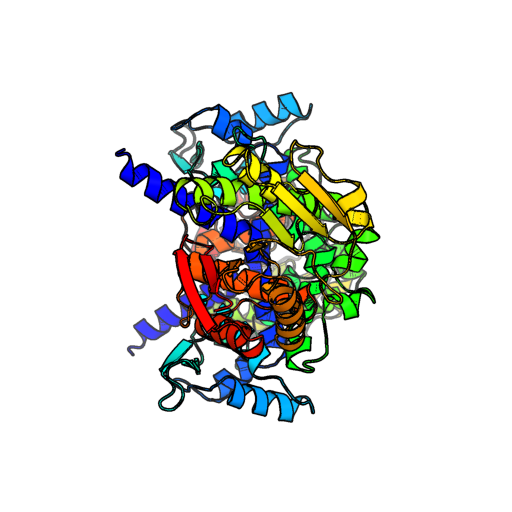6.44 217 ILE A C 1
ATOM 1645 O O . ILE A 1 217 ? 16.312 -30.594 -12.688 1 96.44 217 ILE A O 1
ATOM 1649 N N . LEU A 1 218 ? 15.93 -29.375 -14.555 1 96.75 218 LEU A N 1
ATOM 1650 C CA . LEU A 1 218 ? 16.75 -30.219 -15.422 1 96.75 218 LEU A CA 1
ATOM 1651 C C . LEU A 1 218 ? 18.219 -30.172 -14.992 1 96.75 218 LEU A C 1
ATOM 1653 O O . LEU A 1 218 ? 18.953 -31.141 -15.195 1 96.75 218 LEU A O 1
ATOM 1657 N N . SER A 1 219 ? 18.625 -29.062 -14.461 1 94.75 219 SER A N 1
ATOM 1658 C CA . SER A 1 219 ? 19.984 -28.953 -13.938 1 94.75 219 SER A CA 1
ATOM 1659 C C . SER A 1 219 ? 20.203 -29.938 -12.789 1 94.75 219 SER A C 1
ATOM 1661 O O . SER A 1 219 ? 21.297 -30.5 -12.641 1 94.75 219 SER A O 1
ATOM 1663 N N . LYS A 1 220 ? 19.281 -30.188 -11.992 1 94.56 220 LYS A N 1
ATOM 1664 C CA . LYS A 1 220 ? 19.375 -31.109 -10.875 1 94.56 220 LYS A CA 1
ATOM 1665 C C . LYS A 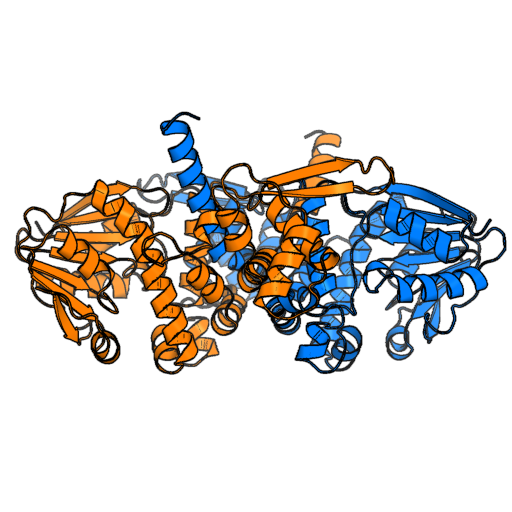1 220 ? 19.125 -32.562 -11.32 1 94.56 220 LYS A C 1
ATOM 1667 O O . LYS A 1 220 ? 19.656 -33.5 -10.734 1 94.56 220 LYS A O 1
ATOM 1672 N N . TYR A 1 221 ? 18.312 -32.625 -12.344 1 96.19 221 TYR A N 1
ATOM 1673 C CA . TYR A 1 221 ? 17.969 -33.938 -12.898 1 96.19 221 TYR A CA 1
ATOM 1674 C C . TYR A 1 221 ? 18.297 -34.031 -14.383 1 96.19 221 TYR A C 1
ATOM 1676 O O . TYR A 1 221 ? 17.406 -34.031 -15.227 1 96.19 221 TYR A O 1
ATOM 1684 N N . PRO A 1 222 ? 19.484 -34.281 -14.734 1 93.81 222 PRO A N 1
ATOM 1685 C CA . PRO A 1 222 ? 19.969 -34.125 -16.109 1 93.81 222 PRO A CA 1
ATOM 1686 C C . PRO A 1 222 ? 19.406 -35.188 -17.047 1 93.81 222 PRO A C 1
ATOM 1688 O O . PRO A 1 222 ? 19.438 -35.031 -18.266 1 93.81 222 PRO A O 1
ATOM 1691 N N . ASN A 1 223 ? 18.953 -36.25 -16.531 1 94.75 223 ASN A N 1
ATOM 1692 C CA . ASN A 1 223 ? 18.422 -37.344 -17.375 1 94.75 223 ASN A CA 1
ATOM 1693 C C . ASN A 1 223 ? 16.938 -37.125 -17.672 1 94.75 223 ASN A C 1
ATOM 1695 O O . ASN A 1 223 ? 16.344 -37.875 -18.438 1 94.75 223 ASN A O 1
ATOM 1699 N N . LEU A 1 224 ? 16.328 -36.188 -17.094 1 97.25 224 LEU A N 1
ATOM 1700 C CA . LEU A 1 224 ? 14.914 -35.875 -17.281 1 97.25 224 LEU A CA 1
ATOM 1701 C C . LEU A 1 224 ? 14.695 -35.125 -18.594 1 97.25 224 LEU A C 1
ATOM 1703 O O . LEU A 1 224 ? 15.43 -34.188 -18.891 1 97.25 224 LEU A O 1
ATOM 1707 N N . ARG A 1 225 ? 13.781 -35.656 -19.438 1 98.12 225 ARG A N 1
ATOM 1708 C CA . ARG A 1 225 ? 13.367 -34.906 -20.609 1 98.12 225 ARG A CA 1
ATOM 1709 C C . ARG A 1 225 ? 12.328 -33.844 -20.25 1 98.12 225 ARG A C 1
ATOM 1711 O O . ARG A 1 225 ? 11.273 -34.156 -19.719 1 98.12 225 ARG A O 1
ATOM 1718 N N . GLY A 1 226 ? 12.68 -32.594 -20.562 1 98.38 226 GLY A N 1
ATOM 1719 C CA . GLY A 1 226 ? 11.789 -31.484 -20.219 1 98.38 226 GLY A CA 1
ATOM 1720 C C . GLY A 1 226 ? 11.109 -30.859 -21.422 1 98.38 226 GLY A C 1
ATOM 1721 O O . GLY A 1 226 ? 11.75 -30.609 -22.453 1 98.38 226 GLY A O 1
ATOM 1722 N N . ILE A 1 227 ? 9.812 -30.656 -21.359 1 98.56 227 ILE A N 1
ATOM 1723 C CA . ILE A 1 227 ? 9.023 -29.969 -22.375 1 98.56 227 ILE A CA 1
ATOM 1724 C C . ILE A 1 227 ? 8.445 -28.672 -21.781 1 98.56 227 ILE A C 1
ATOM 1726 O O . ILE A 1 227 ? 7.605 -28.734 -20.891 1 98.56 227 ILE A O 1
ATOM 1730 N N . ASN A 1 228 ? 8.922 -27.5 -22.25 1 98.44 228 ASN A N 1
ATOM 1731 C CA . ASN A 1 228 ? 8.328 -26.219 -21.891 1 98.44 228 ASN A CA 1
ATOM 1732 C C . ASN A 1 228 ? 7.152 -25.875 -22.797 1 98.44 228 ASN A C 1
ATOM 1734 O O . ASN A 1 228 ? 7.328 -25.688 -24 1 98.44 228 ASN A O 1
ATOM 1738 N N . PHE A 1 229 ? 5.98 -25.797 -22.203 1 98.38 229 PHE A N 1
ATOM 1739 C CA . PHE A 1 229 ? 4.762 -25.594 -22.984 1 98.38 229 PHE A CA 1
ATOM 1740 C C . PHE A 1 229 ? 4.109 -24.25 -22.625 1 98.38 229 PHE A C 1
ATOM 1742 O O . PHE A 1 229 ? 3.689 -24.047 -21.484 1 98.38 229 PHE A O 1
ATOM 1749 N N . ASP A 1 230 ? 4.039 -23.359 -23.562 1 95.88 230 ASP A N 1
ATOM 1750 C CA . ASP A 1 230 ? 3.426 -22.047 -23.422 1 95.88 230 ASP A CA 1
ATOM 1751 C C . ASP A 1 230 ? 2.955 -21.516 -24.766 1 95.88 230 ASP A C 1
ATOM 1753 O O . ASP A 1 230 ? 3.047 -22.203 -25.781 1 95.88 230 ASP A O 1
ATOM 1757 N N . GLN A 1 231 ? 2.371 -20.344 -24.812 1 92 231 GLN A N 1
ATOM 1758 C CA . GLN A 1 231 ? 1.946 -19.734 -26.078 1 92 231 GLN A CA 1
ATOM 1759 C C . GLN A 1 231 ? 3.113 -19.625 -27.047 1 92 231 GLN A C 1
ATOM 1761 O O . GLN A 1 231 ? 4.258 -19.438 -26.641 1 92 231 GLN A O 1
ATOM 1766 N N . PRO A 1 232 ? 2.842 -19.656 -28.328 1 92.94 232 PRO A N 1
ATOM 1767 C CA . PRO A 1 232 ? 3.9 -19.656 -29.344 1 92.94 232 PRO A CA 1
ATOM 1768 C C . PRO A 1 232 ? 4.809 -18.438 -29.234 1 92.94 232 PRO A C 1
ATOM 1770 O O . PRO A 1 232 ? 6.035 -18.562 -29.312 1 92.94 232 PRO A O 1
ATOM 1773 N N . HIS A 1 233 ? 4.246 -17.297 -28.984 1 87.06 233 HIS A N 1
ATOM 1774 C CA . HIS A 1 233 ? 5.047 -16.078 -28.938 1 87.06 233 HIS A CA 1
ATOM 1775 C C . HIS A 1 233 ? 5.934 -16.047 -27.703 1 87.06 233 HIS A C 1
ATOM 1777 O O . HIS A 1 233 ? 6.969 -15.375 -27.688 1 87.06 233 HIS A O 1
ATOM 1783 N N . VAL A 1 234 ? 5.543 -1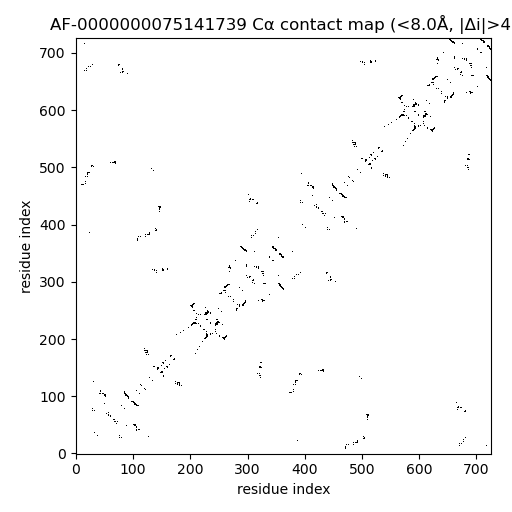6.781 -26.688 1 88 234 VAL A N 1
ATOM 1784 C CA . VAL A 1 234 ? 6.305 -16.812 -25.453 1 88 234 VAL A CA 1
ATOM 1785 C C . VAL A 1 234 ? 7.496 -17.75 -25.594 1 88 234 VAL A C 1
ATOM 1787 O O . VAL A 1 234 ? 8.633 -17.375 -25.297 1 88 234 VAL A O 1
ATOM 1790 N N . VAL A 1 235 ? 7.297 -18.953 -26.125 1 92.62 235 VAL A N 1
ATOM 1791 C CA . VAL A 1 235 ? 8.336 -19.969 -26.172 1 92.62 235 VAL A CA 1
ATOM 1792 C C . VAL A 1 235 ? 9.344 -19.641 -27.266 1 92.62 235 VAL A C 1
ATOM 1794 O O . VAL A 1 235 ? 10.453 -20.188 -27.281 1 92.62 235 VAL A O 1
ATOM 1797 N N . ALA A 1 236 ? 8.93 -18.703 -28.188 1 90.94 236 ALA A N 1
ATOM 1798 C CA . ALA A 1 236 ? 9.844 -18.266 -29.25 1 90.94 236 ALA A CA 1
ATOM 1799 C C . ALA A 1 236 ? 11.109 -17.656 -28.656 1 90.94 236 ALA A C 1
ATOM 1801 O O . ALA A 1 236 ? 12.18 -17.703 -29.281 1 90.94 236 ALA A O 1
ATOM 1802 N N . ASN A 1 237 ? 11.039 -17.188 -27.453 1 86.56 237 ASN A N 1
ATOM 1803 C CA . ASN A 1 237 ? 12.172 -16.562 -26.781 1 86.56 237 ASN A CA 1
ATOM 1804 C C . ASN A 1 237 ? 12.695 -17.438 -25.641 1 86.56 237 ASN A C 1
ATOM 1806 O O . ASN A 1 237 ? 13.383 -16.953 -24.75 1 86.56 237 ASN A O 1
ATOM 1810 N N . GLY A 1 238 ? 12.438 -18.688 -25.719 1 92.06 238 GLY A N 1
ATOM 1811 C CA . GLY A 1 238 ? 12.773 -19.594 -24.625 1 92.06 238 GLY A CA 1
ATOM 1812 C C . GLY A 1 238 ? 14.266 -19.828 -24.484 1 92.06 238 GLY A C 1
ATOM 1813 O O . GLY A 1 238 ? 15.016 -19.703 -25.453 1 92.06 238 GLY A O 1
ATOM 1814 N N . LEU A 1 239 ? 14.641 -20.219 -23.328 1 92.31 239 LEU A N 1
ATOM 1815 C CA . LEU A 1 239 ? 16.031 -20.562 -23.031 1 92.31 239 LEU A CA 1
ATOM 1816 C C . LEU A 1 239 ? 16.453 -21.828 -23.766 1 92.31 239 LEU A C 1
ATOM 1818 O O . LEU A 1 239 ? 15.656 -22.75 -23.938 1 92.31 239 LEU A O 1
ATOM 1822 N N . GLN A 1 240 ? 17.719 -21.844 -24.188 1 93.38 240 GLN A N 1
ATOM 1823 C CA . GLN A 1 240 ? 18.266 -23.047 -24.812 1 93.38 240 GLN A CA 1
ATOM 1824 C C . GLN A 1 240 ? 19.141 -23.812 -23.828 1 93.38 240 GLN A C 1
ATOM 1826 O O . GLN A 1 240 ? 20.25 -23.391 -23.5 1 93.38 240 GLN A O 1
ATOM 1831 N N . VAL A 1 241 ? 18.641 -24.906 -23.359 1 93.81 241 VAL A N 1
ATOM 1832 C CA . VAL A 1 241 ? 19.344 -25.781 -22.438 1 93.81 241 VAL A CA 1
ATOM 1833 C C . VAL A 1 241 ? 19.188 -27.234 -22.875 1 93.81 241 VAL A C 1
ATOM 1835 O O . VAL A 1 241 ? 18.203 -27.594 -23.531 1 93.81 241 VAL A O 1
ATOM 1838 N N . PRO A 1 242 ? 20.219 -28.062 -22.531 1 94 242 PRO A N 1
ATOM 1839 C CA . PRO A 1 242 ? 20.125 -29.484 -22.906 1 94 242 PRO A CA 1
ATOM 1840 C C . PRO A 1 242 ? 18.875 -30.156 -22.375 1 94 242 PRO A C 1
ATOM 1842 O O . PRO A 1 242 ? 18.453 -29.875 -21.25 1 94 242 PRO A O 1
ATOM 1845 N N . ASN A 1 243 ? 18.219 -31 -23.188 1 96.12 243 ASN A N 1
ATOM 1846 C CA . ASN A 1 243 ? 17.078 -31.844 -22.844 1 96.12 243 ASN A CA 1
ATOM 1847 C C . ASN A 1 243 ? 15.812 -31.031 -22.641 1 96.12 243 ASN A C 1
ATOM 1849 O O . ASN A 1 243 ? 14.836 -31.516 -22.078 1 96.12 243 ASN A O 1
ATOM 1853 N N . LEU A 1 244 ? 15.852 -29.75 -22.984 1 97.69 244 LEU A N 1
ATOM 1854 C CA . LEU A 1 244 ? 14.68 -28.875 -22.875 1 97.69 244 LEU A CA 1
ATOM 1855 C C . LEU A 1 244 ? 14.117 -28.547 -24.266 1 97.69 244 LEU A C 1
ATOM 1857 O O . LEU A 1 244 ? 14.82 -28.016 -25.109 1 97.69 244 LEU A O 1
ATOM 1861 N N . GLU A 1 245 ? 12.93 -28.953 -24.484 1 97.62 245 GLU A N 1
ATOM 1862 C CA . GLU A 1 245 ? 12.219 -28.641 -25.734 1 97.62 245 GLU A CA 1
ATOM 1863 C C . GLU A 1 245 ? 11.109 -27.625 -25.484 1 97.62 245 GLU A C 1
ATOM 1865 O O . GLU A 1 245 ? 10.398 -27.688 -24.484 1 97.62 245 GLU A O 1
ATOM 1870 N N . HIS A 1 246 ? 10.992 -26.625 -26.438 1 98.06 246 HIS A N 1
ATOM 1871 C CA . HIS A 1 246 ? 9.914 -25.641 -26.375 1 98.06 246 HIS A CA 1
ATOM 1872 C C . HIS A 1 246 ? 8.797 -26 -27.344 1 98.06 246 HIS A C 1
ATOM 1874 O O . HIS A 1 246 ? 9.047 -26.234 -28.531 1 98.06 246 HIS A O 1
ATOM 1880 N N . VAL A 1 247 ? 7.629 -26.078 -26.859 1 97.94 247 VAL A N 1
ATOM 1881 C CA . VAL A 1 247 ? 6.457 -26.375 -27.672 1 97.94 247 VAL A CA 1
ATOM 1882 C C . VAL A 1 247 ? 5.398 -25.297 -27.484 1 97.94 247 VAL A C 1
ATOM 1884 O O . VAL A 1 247 ? 4.984 -25 -26.359 1 97.94 247 VAL A O 1
ATOM 1887 N N . GLY A 1 248 ? 4.973 -24.625 -28.547 1 97.06 248 GLY A N 1
ATOM 1888 C CA . GLY A 1 248 ? 3.92 -23.625 -28.516 1 97.06 248 GLY A CA 1
ATOM 1889 C C . GLY A 1 248 ? 2.527 -24.219 -28.609 1 97.06 248 GLY A C 1
ATOM 1890 O O . GLY A 1 248 ? 2.297 -25.172 -29.375 1 97.06 248 GLY A O 1
ATOM 1891 N N . GLY A 1 249 ? 1.59 -23.719 -27.766 1 96.44 249 GLY A N 1
ATOM 1892 C CA . GLY A 1 249 ? 0.214 -24.188 -27.812 1 96.44 249 GLY A CA 1
ATOM 1893 C C . GLY A 1 249 ? -0.675 -23.562 -26.766 1 96.44 249 GLY A C 1
ATOM 1894 O O . GLY A 1 249 ? -0.267 -22.609 -26.078 1 96.44 249 GLY A O 1
ATOM 1895 N N . ASP A 1 250 ? -1.944 -24.016 -26.75 1 96.31 250 ASP A N 1
ATOM 1896 C CA . ASP A 1 250 ? -2.977 -23.562 -25.812 1 96.31 250 ASP A CA 1
ATOM 1897 C C . ASP A 1 250 ? -3.408 -24.703 -24.891 1 96.31 250 ASP A C 1
ATOM 1899 O O . ASP A 1 250 ? -4.004 -25.688 -25.344 1 96.31 250 ASP A O 1
ATOM 1903 N N . PHE A 1 251 ? -3.104 -24.5 -23.562 1 97 251 PHE A N 1
ATOM 1904 C CA . PHE A 1 251 ? -3.363 -25.609 -22.656 1 97 251 PHE A CA 1
ATOM 1905 C C . PHE A 1 251 ? -4.859 -25.797 -22.438 1 97 251 PHE A C 1
ATOM 1907 O O . PHE A 1 251 ? -5.293 -26.797 -21.859 1 97 251 PHE A O 1
ATOM 1914 N N . PHE A 1 252 ? -5.684 -24.922 -22.953 1 96.69 252 PHE A N 1
ATOM 1915 C CA . PHE A 1 252 ? -7.125 -25.141 -22.953 1 96.69 252 PHE A CA 1
ATOM 1916 C C . PHE A 1 252 ? -7.531 -26.125 -24.047 1 96.69 252 PHE A C 1
ATOM 1918 O O . PHE A 1 252 ? -8.625 -26.688 -24.016 1 96.69 252 PHE A O 1
ATOM 1925 N N . ALA A 1 253 ? -6.691 -26.234 -25.031 1 97.38 253 ALA A N 1
ATOM 1926 C CA . ALA A 1 253 ? -6.934 -27.188 -26.125 1 97.38 253 ALA A CA 1
ATOM 1927 C C . ALA A 1 253 ? -6.312 -28.547 -25.812 1 97.38 253 ALA A C 1
ATOM 1929 O O . ALA A 1 253 ? -6.996 -29.562 -25.844 1 97.38 253 ALA A O 1
ATOM 1930 N N . SER A 1 254 ? -5.078 -28.547 -25.594 1 97.56 254 SER A N 1
ATOM 1931 C CA . SER A 1 254 ? -4.367 -29.781 -25.234 1 97.56 254 SER A CA 1
ATOM 1932 C C . SER A 1 254 ? -3 -29.469 -24.641 1 97.56 254 SER A C 1
ATOM 1934 O O . SER A 1 254 ? -2.531 -28.328 -24.703 1 97.56 254 SER A O 1
ATOM 1936 N N . VAL A 1 255 ? -2.422 -30.562 -23.984 1 98.12 255 VAL A N 1
ATOM 1937 C CA . VAL A 1 255 ? -1.08 -30.484 -23.422 1 98.12 255 VAL A CA 1
ATOM 1938 C C . VAL A 1 255 ? -0.251 -31.672 -23.891 1 98.12 255 VAL A C 1
ATOM 1940 O O . VAL A 1 255 ? -0.786 -32.781 -24.109 1 98.12 255 VAL A O 1
ATOM 1943 N N . PRO A 1 256 ? 1.04 -31.422 -24.125 1 98.44 256 PRO A N 1
ATOM 1944 C CA . PRO A 1 256 ? 1.884 -32.562 -24.516 1 98.44 256 PRO A CA 1
ATOM 1945 C C . PRO A 1 256 ? 1.892 -33.688 -23.469 1 98.44 256 PRO A C 1
ATOM 1947 O O . PRO A 1 256 ? 1.729 -33.406 -22.281 1 98.44 256 PRO A O 1
ATOM 1950 N N . GLU A 1 257 ? 2.133 -34.875 -24 1 98.25 257 GLU A N 1
ATOM 1951 C CA . GLU A 1 257 ? 2.182 -36.062 -23.109 1 98.25 257 GLU A CA 1
ATOM 1952 C C . GLU A 1 257 ? 3.52 -36.125 -22.375 1 98.25 257 GLU A C 1
ATOM 1954 O O . GLU A 1 257 ? 4.562 -35.812 -22.953 1 98.25 257 GLU A O 1
ATOM 1959 N N . ALA A 1 258 ? 3.535 -36.562 -21.094 1 98.31 258 ALA A N 1
ATOM 1960 C CA . ALA A 1 258 ? 4.719 -36.812 -20.281 1 98.31 258 ALA A CA 1
ATOM 1961 C C . ALA A 1 258 ? 4.367 -37.656 -19.047 1 98.31 258 ALA A C 1
ATOM 1963 O O . ALA A 1 258 ? 3.189 -37.875 -18.75 1 98.31 258 ALA A O 1
ATOM 1964 N N . ASP A 1 259 ? 5.414 -38.094 -18.344 1 98.19 259 ASP A N 1
ATOM 1965 C CA . ASP A 1 259 ? 5.215 -38.844 -17.109 1 98.19 259 ASP A CA 1
ATOM 1966 C C . ASP A 1 259 ? 4.508 -38 -16.062 1 98.19 259 ASP A C 1
ATOM 1968 O O . ASP A 1 259 ? 3.754 -38.5 -15.234 1 98.19 259 ASP A O 1
ATOM 1972 N N . ALA A 1 260 ? 4.828 -36.719 -16.031 1 98.62 260 ALA A N 1
ATOM 1973 C CA . ALA A 1 260 ? 4.234 -35.781 -15.086 1 98.62 260 ALA A CA 1
ATOM 1974 C C . ALA A 1 260 ? 4.086 -34.375 -15.711 1 98.62 260 ALA A C 1
ATOM 1976 O O . ALA A 1 260 ? 4.742 -34.062 -16.719 1 98.62 260 ALA A O 1
ATOM 1977 N N . VAL A 1 261 ? 3.164 -33.688 -15.172 1 98.75 261 VAL A N 1
ATOM 1978 C CA . VAL A 1 261 ? 2.938 -32.281 -15.562 1 98.75 261 VAL A CA 1
ATOM 1979 C C . VAL A 1 261 ? 3.229 -31.375 -14.383 1 98.75 261 VAL A C 1
ATOM 1981 O O . VAL A 1 261 ? 2.764 -31.609 -13.266 1 98.75 261 VAL A O 1
ATOM 1984 N N . PHE A 1 262 ? 4.047 -30.406 -14.633 1 98.25 262 PHE A N 1
ATOM 1985 C CA . PHE A 1 262 ? 4.391 -29.375 -13.648 1 98.25 262 PHE A CA 1
ATOM 1986 C C . PHE A 1 262 ? 3.615 -28.094 -13.906 1 98.25 262 PHE A C 1
ATOM 1988 O O . PHE A 1 262 ? 3.549 -27.625 -15.047 1 98.25 262 PHE A O 1
ATOM 1995 N N . MET A 1 263 ? 2.951 -27.562 -12.898 1 97.81 263 MET A N 1
ATOM 1996 C CA . MET A 1 263 ? 2.215 -26.312 -12.984 1 97.81 263 MET A CA 1
ATOM 1997 C C . MET A 1 263 ? 2.594 -25.375 -11.836 1 97.81 263 MET A C 1
ATOM 1999 O O . MET A 1 263 ? 2.285 -25.656 -10.672 1 97.81 263 MET A O 1
ATOM 2003 N N . LYS A 1 264 ? 3.24 -24.328 -12.18 1 96.06 264 LYS A N 1
ATOM 2004 C CA . LYS A 1 264 ? 3.621 -23.328 -11.18 1 96.06 264 LYS A CA 1
ATOM 2005 C C . LYS A 1 264 ? 2.854 -22.031 -11.375 1 96.06 264 LYS A C 1
ATOM 2007 O O . LYS A 1 264 ? 3.074 -21.312 -12.352 1 96.06 264 LYS A O 1
ATOM 2012 N N . TRP A 1 265 ? 1.988 -21.734 -10.422 1 94 265 TRP A N 1
ATOM 2013 C CA . TRP A 1 265 ? 1.226 -20.484 -10.43 1 94 265 TRP A CA 1
ATOM 2014 C C . TRP A 1 265 ? 0.376 -20.375 -11.695 1 94 265 TRP A C 1
ATOM 2016 O O . TRP A 1 265 ? 0.326 -19.312 -12.32 1 94 265 TRP A O 1
ATOM 2026 N N . ILE A 1 266 ? -0.203 -21.438 -12.094 1 96.19 266 ILE A N 1
ATOM 2027 C CA . ILE A 1 266 ? -1.034 -21.453 -13.289 1 96.19 266 ILE A CA 1
ATOM 2028 C C . ILE A 1 266 ? -2.51 -21.453 -12.898 1 96.19 266 ILE A C 1
ATOM 2030 O O . ILE A 1 266 ? -3.281 -20.625 -13.375 1 96.19 266 ILE A O 1
ATOM 2034 N N . LEU A 1 267 ? -2.85 -22.328 -11.977 1 96.69 267 LEU A N 1
ATOM 2035 C CA . LEU A 1 267 ? -4.258 -22.531 -11.664 1 96.69 267 LEU A CA 1
ATOM 2036 C C . LEU A 1 267 ? -4.852 -21.312 -10.984 1 96.69 267 LEU A C 1
ATOM 2038 O O . LEU A 1 267 ? -6.039 -21.016 -11.156 1 96.69 267 LEU A O 1
ATOM 2042 N N . HIS A 1 268 ? -4.078 -20.547 -10.289 1 94.81 268 HIS A N 1
ATOM 2043 C CA . HIS A 1 268 ? -4.609 -19.391 -9.586 1 94.81 268 HIS A CA 1
ATOM 2044 C C . HIS A 1 268 ? -4.961 -18.266 -10.562 1 94.81 268 HIS A C 1
ATOM 2046 O O . HIS A 1 268 ? -5.652 -17.312 -10.195 1 94.81 268 HIS A O 1
ATOM 2052 N N . ASP A 1 269 ? -4.602 -18.359 -11.836 1 94.94 269 ASP A N 1
ATOM 2053 C CA . ASP A 1 269 ? -4.859 -17.328 -12.836 1 94.94 269 ASP A CA 1
ATOM 2054 C C . ASP A 1 269 ? -6.285 -17.438 -13.383 1 94.94 269 ASP A C 1
ATOM 2056 O O . ASP A 1 269 ? -6.754 -16.531 -14.086 1 94.94 269 ASP A O 1
ATOM 2060 N N . TRP A 1 270 ? -7 -18.531 -13.031 1 95.06 270 TRP A N 1
ATOM 2061 C CA . TRP A 1 270 ? -8.242 -18.844 -13.727 1 95.06 270 TRP A CA 1
ATOM 2062 C C . TRP A 1 270 ? -9.352 -19.188 -12.734 1 95.06 270 TRP A C 1
ATOM 2064 O O . TRP A 1 270 ? -9.07 -19.562 -11.594 1 95.06 270 TRP A O 1
ATOM 2074 N N . ASP A 1 271 ? -10.57 -19.062 -13.234 1 94.06 271 ASP A N 1
ATOM 2075 C CA . ASP A 1 271 ? -11.703 -19.5 -12.414 1 94.06 271 ASP A CA 1
ATOM 2076 C C . ASP A 1 271 ? -11.797 -21.031 -12.375 1 94.06 271 ASP A C 1
ATOM 2078 O O . ASP A 1 271 ? -10.984 -21.719 -12.992 1 94.06 271 ASP A O 1
ATOM 2082 N N . ASP A 1 272 ? -12.758 -21.562 -11.625 1 95.25 272 ASP A N 1
ATOM 2083 C CA . ASP A 1 272 ? -12.852 -23 -11.391 1 95.25 272 ASP A CA 1
ATOM 2084 C C . ASP A 1 272 ? -13.18 -23.75 -12.68 1 95.25 272 ASP A C 1
ATOM 2086 O O . ASP A 1 272 ? -12.625 -24.828 -12.938 1 95.25 272 ASP A O 1
ATOM 2090 N N . GLU A 1 273 ? -14.078 -23.188 -13.469 1 95.5 273 GLU A N 1
ATOM 2091 C CA . GLU A 1 273 ? -14.461 -23.844 -14.711 1 95.5 273 GLU A CA 1
ATOM 2092 C C . GLU A 1 273 ? -13.273 -23.984 -15.648 1 95.5 273 GLU A C 1
ATOM 2094 O O . GLU A 1 273 ? -13.055 -25.062 -16.219 1 95.5 273 GLU A O 1
ATOM 2099 N N . ARG A 1 274 ? -12.547 -23.016 -15.828 1 95.19 274 ARG A N 1
ATOM 2100 C CA . ARG A 1 274 ? -11.367 -23.031 -16.688 1 95.19 274 ARG A CA 1
ATOM 2101 C C . ARG A 1 274 ? -10.273 -23.922 -16.109 1 95.19 274 ARG A C 1
ATOM 2103 O O . ARG A 1 274 ? -9.547 -24.594 -16.844 1 95.19 274 ARG A O 1
ATOM 2110 N N . CYS A 1 275 ? -10.133 -23.906 -14.773 1 98.06 275 CYS A N 1
ATOM 2111 C CA . CYS A 1 275 ? -9.164 -24.781 -14.133 1 98.06 275 CYS A CA 1
ATOM 2112 C C . CYS A 1 275 ? -9.484 -26.234 -14.406 1 98.06 275 CYS A C 1
ATOM 2114 O O . CYS A 1 275 ? -8.586 -27.031 -14.719 1 98.06 275 CYS A O 1
ATOM 2116 N N . VAL A 1 276 ? -10.703 -26.594 -14.289 1 98.38 276 VAL A N 1
ATOM 2117 C CA . VAL A 1 276 ? -11.117 -27.969 -14.539 1 98.38 276 VAL A CA 1
ATOM 2118 C C . VAL A 1 276 ? -10.844 -28.328 -15.992 1 98.38 276 VAL A C 1
ATOM 2120 O O . VAL A 1 276 ? -10.398 -29.438 -16.297 1 98.38 276 VAL A O 1
ATOM 2123 N N . LYS A 1 277 ? -11.117 -27.391 -16.891 1 98.25 277 LYS A N 1
ATOM 2124 C CA . LYS A 1 277 ? -10.828 -27.625 -18.297 1 98.25 277 LYS A CA 1
ATOM 2125 C C . LYS A 1 277 ? -9.344 -27.906 -18.516 1 98.25 277 LYS A C 1
ATOM 2127 O O . LYS A 1 277 ? -8.984 -28.844 -19.219 1 98.25 277 LYS A O 1
ATOM 2132 N N . ILE A 1 278 ? -8.469 -27.094 -17.906 1 98.38 278 ILE A N 1
ATOM 2133 C CA . ILE A 1 278 ? -7.023 -27.281 -18 1 98.38 278 ILE A CA 1
ATOM 2134 C C . ILE A 1 278 ? -6.648 -28.656 -17.453 1 98.38 278 ILE A C 1
ATOM 2136 O O . ILE A 1 278 ? -5.926 -29.422 -18.109 1 98.38 278 ILE A O 1
ATOM 2140 N N . LEU A 1 279 ? -7.191 -28.969 -16.297 1 98.62 279 LEU A N 1
ATOM 2141 C CA . LEU A 1 279 ? -6.816 -30.188 -15.594 1 98.62 279 LEU A CA 1
ATOM 2142 C C . LEU A 1 279 ? -7.316 -31.422 -16.328 1 98.62 279 LEU A C 1
ATOM 2144 O O . LEU A 1 279 ? -6.66 -32.469 -16.312 1 98.62 279 LEU A O 1
ATOM 2148 N N . LYS A 1 280 ? -8.453 -31.328 -17 1 98.56 280 LYS A N 1
ATOM 2149 C CA . LYS A 1 280 ? -8.938 -32.438 -17.828 1 98.56 280 LYS A CA 1
ATOM 2150 C C . LYS A 1 280 ? -7.992 -32.688 -18.984 1 98.56 280 LYS A C 1
ATOM 2152 O O . LYS A 1 280 ? -7.734 -33.844 -19.328 1 98.56 280 LYS A O 1
ATOM 2157 N N . ASN A 1 281 ? -7.555 -31.656 -19.641 1 98.56 281 ASN A N 1
ATOM 2158 C CA . ASN A 1 281 ? -6.582 -31.797 -20.719 1 98.56 281 ASN A CA 1
ATOM 2159 C C . ASN A 1 281 ? -5.277 -32.406 -20.219 1 98.56 281 ASN A C 1
ATOM 2161 O O . ASN A 1 281 ? -4.668 -33.219 -20.906 1 98.56 281 ASN A O 1
ATOM 2165 N N . VAL A 1 282 ? -4.863 -32.031 -19.031 1 98.62 282 VAL A N 1
ATOM 2166 C CA . VAL A 1 282 ? -3.66 -32.562 -18.406 1 98.62 282 VAL A CA 1
ATOM 2167 C C . VAL A 1 282 ? -3.871 -34.031 -18.062 1 98.62 282 VAL A C 1
ATOM 2169 O O . VAL A 1 282 ? -2.992 -34.875 -18.297 1 98.62 282 VAL A O 1
ATOM 2172 N N . TRP A 1 283 ? -5.016 -34.344 -17.484 1 98.38 283 TRP A N 1
ATOM 2173 C CA . TRP A 1 283 ? -5.371 -35.719 -17.141 1 98.38 283 TRP A CA 1
ATOM 2174 C C . TRP A 1 283 ? -5.25 -36.625 -18.359 1 98.38 283 TRP A C 1
ATOM 2176 O O . TRP A 1 283 ? -4.703 -37.719 -18.266 1 98.38 283 TRP A O 1
ATOM 2186 N N . ARG A 1 284 ? -5.707 -36.156 -19.531 1 98.06 284 ARG A N 1
ATOM 2187 C CA . ARG A 1 284 ? -5.66 -36.938 -20.781 1 98.06 284 ARG A CA 1
ATOM 2188 C C . ARG A 1 284 ? -4.219 -37.156 -21.234 1 98.06 284 ARG A C 1
ATOM 2190 O O . ARG A 1 284 ? -3.898 -38.188 -21.828 1 98.06 284 ARG A O 1
ATOM 2197 N N . ALA A 1 285 ? -3.404 -36.219 -20.922 1 98.12 285 ALA A N 1
ATOM 2198 C CA . ALA A 1 285 ? -2.023 -36.219 -21.406 1 98.12 285 ALA A CA 1
ATOM 2199 C C . ALA A 1 285 ? -1.144 -37.094 -20.516 1 98.12 285 ALA A C 1
ATOM 2201 O O . ALA A 1 285 ? -0.016 -37.438 -20.891 1 98.12 285 ALA A O 1
ATOM 2202 N N . LEU A 1 286 ? -1.602 -37.531 -19.375 1 98.44 286 LEU A N 1
ATOM 2203 C CA . LEU A 1 286 ? -0.824 -38.281 -18.406 1 98.44 286 LEU A CA 1
ATOM 2204 C C . LEU A 1 286 ? -1.044 -39.781 -18.594 1 98.44 286 LEU A C 1
ATOM 2206 O O . LEU A 1 286 ? -2.154 -40.219 -18.906 1 98.44 286 LEU A O 1
ATOM 2210 N N . PRO A 1 287 ? 0.014 -40.594 -18.391 1 98 287 PRO A N 1
ATOM 2211 C CA . PRO A 1 287 ? -0.191 -42.062 -18.281 1 98 287 PRO A CA 1
ATOM 2212 C C . PRO A 1 287 ? -0.937 -42.438 -17.016 1 98 287 PRO A C 1
ATOM 2214 O O . PRO A 1 287 ? -1.134 -41.625 -16.125 1 98 287 PRO A O 1
ATOM 2217 N N . PRO A 1 288 ? -1.335 -43.656 -16.906 1 96.81 288 PRO A N 1
ATOM 2218 C CA . PRO A 1 288 ? -2.139 -44.094 -15.773 1 96.81 288 PRO A CA 1
ATOM 2219 C C . PRO A 1 288 ? -1.463 -43.812 -14.43 1 96.81 288 PRO A C 1
ATOM 2221 O O . PRO A 1 288 ? -2.139 -43.5 -13.445 1 96.81 288 PRO A O 1
ATOM 2224 N N . HIS A 1 289 ? -0.201 -43.906 -14.359 1 95.31 289 HIS A N 1
ATOM 2225 C CA . HIS A 1 289 ? 0.498 -43.688 -13.094 1 95.31 289 HIS A CA 1
ATOM 2226 C C . HIS A 1 289 ? 1.059 -42.281 -13.031 1 95.31 289 HIS A C 1
ATOM 2228 O O . HIS A 1 289 ? 1.889 -41.969 -12.172 1 95.31 289 HIS A O 1
ATOM 2234 N N . GLY A 1 290 ? 0.659 -41.438 -13.93 1 97.44 290 GLY A N 1
ATOM 2235 C CA . GLY A 1 290 ? 1.162 -40.062 -13.984 1 97.44 290 GLY A CA 1
ATOM 2236 C C . GLY A 1 290 ? 0.562 -39.156 -12.93 1 97.44 290 GLY A C 1
ATOM 2237 O O . GLY A 1 290 ? -0.403 -39.531 -12.258 1 97.44 290 GLY A O 1
ATOM 2238 N N . LYS A 1 291 ? 1.206 -37.969 -12.734 1 97.88 291 LYS A N 1
ATOM 2239 C CA . LYS A 1 291 ? 0.736 -37.031 -11.727 1 97.88 291 LYS A CA 1
ATOM 2240 C C . LYS A 1 291 ? 0.973 -35.594 -12.18 1 97.88 291 LYS A C 1
ATOM 2242 O O . LYS A 1 291 ? 1.794 -35.344 -13.07 1 97.88 291 LYS A O 1
ATOM 2247 N N . VAL A 1 292 ? 0.187 -34.75 -11.578 1 98.62 292 VAL A N 1
ATOM 2248 C CA . VAL A 1 292 ? 0.438 -33.312 -11.648 1 98.62 292 VAL A CA 1
ATOM 2249 C C . VAL A 1 292 ? 1.235 -32.875 -10.43 1 98.62 292 VAL A C 1
ATOM 2251 O O . VAL A 1 292 ? 0.966 -33.312 -9.305 1 98.62 292 VAL A O 1
ATOM 2254 N N . ILE A 1 293 ? 2.281 -32.125 -10.633 1 97.88 293 ILE A N 1
ATOM 2255 C CA . ILE A 1 293 ? 3 -31.422 -9.578 1 97.88 293 ILE A CA 1
ATOM 2256 C C . ILE A 1 293 ? 2.646 -29.938 -9.609 1 97.88 293 ILE A C 1
ATOM 2258 O O . ILE A 1 293 ? 3.195 -29.188 -10.414 1 97.88 293 ILE A O 1
ATOM 2262 N N . ASN A 1 294 ? 1.73 -29.578 -8.742 1 97.56 294 ASN A N 1
ATOM 2263 C CA . ASN A 1 294 ? 1.219 -28.219 -8.695 1 97.56 294 ASN A CA 1
ATOM 2264 C C . ASN A 1 294 ? 1.894 -27.391 -7.602 1 97.56 294 ASN A C 1
ATOM 2266 O O . ASN A 1 294 ? 1.869 -27.781 -6.43 1 97.56 294 ASN A O 1
ATOM 2270 N N . LEU A 1 295 ? 2.531 -26.344 -8.039 1 95.25 295 LEU A N 1
ATOM 2271 C CA . LEU A 1 295 ? 3.113 -25.391 -7.109 1 95.25 295 LEU A CA 1
ATOM 2272 C C . LEU A 1 295 ? 2.266 -24.125 -7.039 1 95.25 295 LEU A C 1
ATOM 2274 O O . LEU A 1 295 ? 2.184 -23.375 -8.016 1 95.25 295 LEU A O 1
ATOM 2278 N N . ASP A 1 296 ? 1.611 -23.844 -5.883 1 93.62 296 ASP A N 1
ATOM 2279 C CA . ASP A 1 296 ? 0.742 -22.688 -5.668 1 93.62 296 ASP A CA 1
ATOM 2280 C C . ASP A 1 296 ? 0.701 -22.297 -4.191 1 93.62 296 ASP A C 1
ATOM 2282 O O . ASP A 1 296 ? 1.212 -23.031 -3.34 1 93.62 296 ASP A O 1
ATOM 2286 N N . ALA A 1 297 ? 0.21 -21.109 -4 1 90.69 297 ALA A N 1
ATOM 2287 C CA . ALA A 1 297 ? -0.053 -20.734 -2.615 1 90.69 297 ALA A CA 1
ATOM 2288 C C . ALA A 1 297 ? -1.247 -21.5 -2.055 1 90.69 297 ALA A C 1
ATOM 2290 O O . ALA A 1 297 ? -2.186 -21.812 -2.789 1 90.69 297 ALA A O 1
ATOM 2291 N N . LEU A 1 298 ? -1.139 -21.859 -0.834 1 91 298 LEU A N 1
ATOM 2292 C CA . LEU A 1 298 ? -2.264 -22.469 -0.137 1 91 298 LEU A CA 1
ATOM 2293 C C . LEU A 1 298 ? -2.875 -21.5 0.868 1 91 298 LEU A C 1
ATOM 2295 O O . LEU A 1 298 ? -2.217 -21.094 1.833 1 91 298 LEU A O 1
ATOM 2299 N N . MET A 1 299 ? -4.078 -21.172 0.636 1 91.25 299 MET A N 1
ATOM 2300 C CA . MET A 1 299 ? -4.762 -20.219 1.518 1 91.25 299 MET A CA 1
ATOM 2301 C C . MET A 1 299 ? -5.219 -20.922 2.799 1 91.25 299 MET A C 1
ATOM 2303 O O . MET A 1 299 ? -5.711 -22.047 2.758 1 91.25 299 MET A O 1
ATOM 2307 N N . SER A 1 300 ? -5.062 -20.203 3.898 1 88.25 300 SER A N 1
ATOM 2308 C CA . SER A 1 300 ? -5.602 -20.656 5.18 1 88.25 300 SER A CA 1
ATOM 2309 C C . SER A 1 300 ? -7.105 -20.422 5.266 1 88.25 300 SER A C 1
ATOM 2311 O O . SER A 1 300 ? -7.633 -19.516 4.605 1 88.25 300 SER A O 1
ATOM 2313 N N . ASP A 1 301 ? -7.715 -21.219 6.09 1 86.38 301 ASP A N 1
ATOM 2314 C CA . ASP A 1 301 ? -9.141 -21.016 6.309 1 86.38 301 ASP A CA 1
ATOM 2315 C C . ASP A 1 301 ? -9.391 -19.797 7.199 1 86.38 301 ASP A C 1
ATOM 2317 O O . ASP A 1 301 ? -10.453 -19.172 7.125 1 86.38 301 ASP A O 1
ATOM 2321 N N . ILE A 1 302 ? -8.438 -19.531 7.957 1 89.38 302 ILE A N 1
ATOM 2322 C CA . ILE A 1 302 ? -8.547 -18.391 8.867 1 89.38 302 ILE A CA 1
ATOM 2323 C C . ILE A 1 302 ? -7.719 -17.219 8.344 1 89.38 302 ILE A C 1
ATOM 2325 O O . ILE A 1 302 ? -6.625 -17.422 7.812 1 89.38 302 ILE A O 1
ATOM 2329 N N . SER A 1 303 ? -8.25 -16.031 8.484 1 92.94 303 SER A N 1
ATOM 2330 C CA . SER A 1 303 ? -7.559 -14.812 8.047 1 92.94 303 SER A CA 1
ATOM 2331 C C . SER A 1 303 ? -6.758 -14.195 9.188 1 92.94 303 SER A C 1
ATOM 2333 O O . SER A 1 303 ? -6.984 -13.039 9.555 1 92.94 303 SER A O 1
ATOM 2335 N N . ASP A 1 304 ? -5.77 -14.953 9.648 1 91.12 304 ASP A N 1
ATOM 2336 C CA . ASP A 1 304 ? -4.961 -14.477 10.766 1 91.12 304 ASP A CA 1
ATOM 2337 C C . ASP A 1 304 ? -3.963 -13.414 10.305 1 91.12 304 ASP A C 1
ATOM 2339 O O . ASP A 1 304 ? -3.74 -13.242 9.102 1 91.12 304 ASP A O 1
ATOM 2343 N N . PRO A 1 305 ? -3.434 -12.672 11.195 1 92.06 305 PRO A N 1
ATOM 2344 C CA . PRO A 1 305 ? -2.592 -11.531 10.82 1 92.06 305 PRO A CA 1
ATOM 2345 C C . PRO A 1 305 ? -1.154 -11.938 10.508 1 92.06 305 PRO A C 1
ATOM 2347 O O . PRO A 1 305 ? -0.26 -11.094 10.477 1 92.06 305 PRO A O 1
ATOM 2350 N N . SER A 1 306 ? -0.851 -13.188 10.273 1 91.06 306 SER A N 1
ATOM 2351 C CA . SER A 1 306 ? 0.504 -13.609 9.945 1 91.06 306 SER A CA 1
ATOM 2352 C C . SER A 1 306 ? 0.914 -13.133 8.555 1 91.06 306 SER A C 1
ATOM 2354 O O . SER A 1 306 ? 0.068 -12.984 7.672 1 91.06 306 SER A O 1
ATOM 2356 N N . PRO A 1 307 ? 2.232 -12.961 8.344 1 91.31 307 PRO A N 1
ATOM 2357 C CA . PRO A 1 307 ? 2.705 -12.539 7.027 1 91.31 307 PRO A CA 1
ATOM 2358 C C . PRO A 1 307 ? 2.334 -13.523 5.922 1 91.31 307 PRO A C 1
ATOM 2360 O O . PRO A 1 307 ? 1.938 -13.117 4.828 1 91.31 307 PRO A O 1
ATOM 2363 N N . ALA A 1 308 ? 2.447 -14.797 6.219 1 90.06 308 ALA A N 1
ATOM 2364 C CA . ALA A 1 308 ? 2.131 -15.805 5.219 1 90.06 308 ALA A CA 1
ATOM 2365 C C . ALA A 1 308 ? 0.676 -15.703 4.77 1 90.06 308 ALA A C 1
ATOM 2367 O O . ALA A 1 308 ? 0.384 -15.75 3.572 1 90.06 308 ALA A O 1
ATOM 2368 N N . THR A 1 309 ? -0.222 -15.523 5.723 1 92.81 309 THR A N 1
ATOM 2369 C CA . THR A 1 309 ? -1.636 -15.367 5.398 1 92.81 309 THR A CA 1
ATOM 2370 C C . THR A 1 309 ? -1.872 -14.078 4.609 1 92.81 309 THR A C 1
ATOM 2372 O O . THR A 1 309 ? -2.557 -14.094 3.584 1 92.81 309 THR A O 1
ATOM 2375 N N . LYS A 1 310 ? -1.284 -13.016 5 1 95.25 310 LYS A N 1
ATOM 2376 C CA . LYS A 1 310 ? -1.488 -11.727 4.348 1 95.25 310 LYS A CA 1
ATOM 2377 C C . LYS A 1 310 ? -0.984 -11.75 2.908 1 95.25 310 LYS A C 1
ATOM 2379 O O . LYS A 1 310 ? -1.646 -11.234 2.004 1 95.25 310 LYS A O 1
ATOM 2384 N N . ILE A 1 311 ? 0.143 -12.367 2.738 1 95.12 311 ILE A N 1
ATOM 2385 C CA . ILE A 1 311 ? 0.701 -12.461 1.394 1 95.12 311 ILE A CA 1
ATOM 2386 C C . ILE A 1 311 ? -0.284 -13.18 0.476 1 95.12 311 ILE A C 1
ATOM 2388 O O . ILE A 1 311 ? -0.558 -12.719 -0.635 1 95.12 311 ILE A O 1
ATOM 2392 N N . SER A 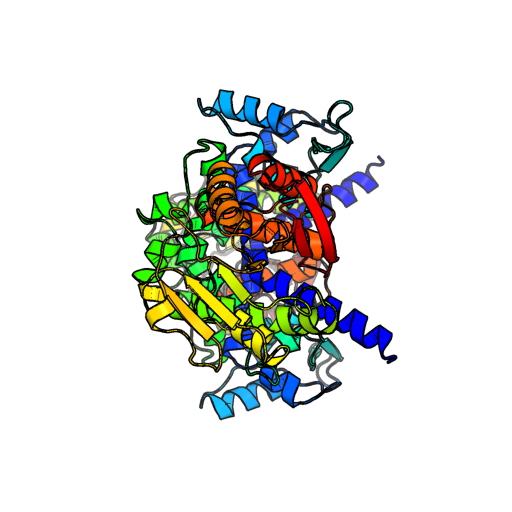1 312 ? -0.82 -14.266 0.978 1 94.06 312 SER A N 1
ATOM 2393 C CA . SER A 1 312 ? -1.766 -15.031 0.174 1 94.06 312 SER A CA 1
ATOM 2394 C C . SER A 1 312 ? -3.021 -14.219 -0.128 1 94.06 312 SER A C 1
ATOM 2396 O O . SER A 1 312 ? -3.564 -14.289 -1.231 1 94.06 312 SER A O 1
ATOM 2398 N N . LEU A 1 313 ? -3.443 -13.477 0.795 1 96.25 313 LEU A N 1
ATOM 2399 C CA . LEU A 1 313 ? -4.641 -12.664 0.617 1 96.25 313 LEU A CA 1
ATOM 2400 C C . LEU A 1 313 ? -4.379 -11.508 -0.343 1 96.25 313 LEU A C 1
ATOM 2402 O O . LEU A 1 313 ? -5.23 -11.188 -1.176 1 96.25 313 LEU A O 1
ATOM 2406 N N . TYR A 1 314 ? -3.197 -10.875 -0.238 1 97.06 314 TYR A N 1
ATOM 2407 C CA . TYR A 1 314 ? -2.82 -9.828 -1.184 1 97.06 314 TYR A CA 1
ATOM 2408 C C . TYR A 1 314 ? -2.76 -10.375 -2.605 1 97.06 314 TYR A C 1
ATOM 2410 O O . TYR A 1 314 ? -3.275 -9.758 -3.539 1 97.06 314 TYR A O 1
ATOM 2418 N N . MET A 1 315 ? -2.148 -11.484 -2.699 1 95.56 315 MET A N 1
ATOM 2419 C CA . MET A 1 315 ? -2.035 -12.125 -4.008 1 95.56 315 MET A CA 1
ATOM 2420 C C . MET A 1 315 ? -3.412 -12.438 -4.582 1 95.56 315 MET A C 1
ATOM 2422 O O . MET A 1 315 ? -3.633 -12.289 -5.785 1 95.56 315 MET A O 1
ATOM 2426 N N . ASP A 1 316 ? -4.285 -12.836 -3.732 1 97 316 ASP A N 1
ATOM 2427 C CA . ASP A 1 316 ? -5.645 -13.141 -4.172 1 97 316 ASP A CA 1
ATOM 2428 C C . ASP A 1 316 ? -6.324 -11.898 -4.746 1 97 316 ASP A C 1
ATOM 2430 O O . ASP A 1 316 ? -7.07 -11.984 -5.723 1 97 316 ASP A O 1
ATOM 2434 N N . MET A 1 317 ? -6.074 -10.75 -4.199 1 97.44 317 MET A N 1
ATOM 2435 C CA . MET A 1 317 ? -6.625 -9.508 -4.719 1 97.44 317 MET A CA 1
ATOM 2436 C C . MET A 1 317 ? -6.016 -9.164 -6.078 1 97.44 317 MET A C 1
ATOM 2438 O O . MET A 1 317 ? -6.711 -8.664 -6.965 1 97.44 317 MET A O 1
ATOM 2442 N N . ILE A 1 318 ? -4.773 -9.414 -6.172 1 97.25 318 ILE A N 1
ATOM 2443 C CA . ILE A 1 318 ? -4.105 -9.172 -7.445 1 97.25 318 ILE A CA 1
ATOM 2444 C C . ILE A 1 318 ? -4.719 -10.062 -8.523 1 97.25 318 ILE A C 1
ATOM 2446 O O . ILE A 1 318 ? -4.98 -9.602 -9.641 1 97.25 318 ILE A O 1
ATOM 2450 N N . MET A 1 319 ? -5.02 -11.328 -8.156 1 96.62 319 MET A N 1
ATOM 2451 C CA . MET A 1 319 ? -5.656 -12.234 -9.102 1 96.62 319 MET A CA 1
ATOM 2452 C C . MET A 1 319 ? -7.047 -11.734 -9.484 1 96.62 319 MET A C 1
ATOM 2454 O O . MET A 1 319 ? -7.426 -11.781 -10.656 1 96.62 319 MET A O 1
ATOM 2458 N N . MET A 1 320 ? -7.746 -11.242 -8.555 1 96.81 320 MET A N 1
ATOM 2459 C CA . MET A 1 320 ? -9.094 -10.742 -8.82 1 96.81 320 MET A CA 1
ATOM 2460 C C . MET A 1 320 ? -9.047 -9.523 -9.734 1 96.81 320 MET A C 1
ATOM 2462 O O . MET A 1 320 ? -9.891 -9.375 -10.625 1 96.81 320 MET A O 1
ATOM 2466 N N . ALA A 1 321 ? -8.062 -8.68 -9.578 1 96.75 321 ALA A N 1
ATOM 2467 C CA . ALA A 1 321 ? -7.969 -7.406 -10.289 1 96.75 321 ALA A CA 1
ATOM 2468 C C . ALA A 1 321 ? -7.422 -7.609 -11.703 1 96.75 321 ALA A C 1
ATOM 2470 O O . ALA A 1 321 ? -7.859 -6.949 -12.648 1 96.75 321 ALA A O 1
ATOM 2471 N N . CYS A 1 322 ? -6.508 -8.578 -11.812 1 94.5 322 CYS A N 1
ATOM 2472 C CA . CYS A 1 322 ? -5.664 -8.516 -12.992 1 94.5 322 CYS A CA 1
ATOM 2473 C C . CYS A 1 322 ? -5.922 -9.703 -13.914 1 94.5 322 CYS A C 1
ATOM 2475 O O . CYS A 1 322 ? -5.672 -9.625 -15.117 1 94.5 322 CYS A O 1
ATOM 2477 N N . THR A 1 323 ? -6.379 -10.797 -13.367 1 92 323 THR A N 1
ATOM 2478 C CA . THR A 1 323 ? -6.469 -12.008 -14.172 1 92 323 THR A CA 1
ATOM 2479 C C . THR A 1 323 ? -7.922 -12.32 -14.523 1 92 323 THR A C 1
ATOM 2481 O O . THR A 1 323 ? -8.844 -11.664 -14.023 1 92 323 THR A O 1
ATOM 2484 N N . PRO A 1 324 ? -8.094 -13.203 -15.445 1 89.69 324 PRO A N 1
ATOM 2485 C CA . PRO A 1 324 ? -9.461 -13.602 -15.789 1 89.69 324 PRO A CA 1
ATOM 2486 C C . PRO A 1 324 ? -10.133 -14.414 -14.688 1 89.69 324 PRO A C 1
ATOM 2488 O O . PRO A 1 324 ? -10.227 -15.641 -14.781 1 89.69 324 PRO A O 1
ATOM 2491 N N . SER A 1 325 ? -10.555 -13.766 -13.719 1 89.88 325 SER A N 1
ATOM 2492 C CA . SER A 1 325 ? -11.297 -14.305 -12.586 1 89.88 325 SER A CA 1
ATOM 2493 C C . SER A 1 325 ? -10.445 -15.281 -11.789 1 89.88 325 SER A C 1
ATOM 2495 O O . SER A 1 325 ? -10.945 -16.312 -11.312 1 89.88 325 SER A O 1
ATOM 2497 N N . GLY A 1 326 ? -9.172 -15.078 -11.773 1 95.19 326 GLY A N 1
ATOM 2498 C CA . GLY A 1 326 ? -8.258 -15.883 -10.984 1 95.19 326 GLY A CA 1
ATOM 2499 C C . GLY A 1 326 ? -8.484 -15.758 -9.492 1 95.19 326 GLY A C 1
ATOM 2500 O O . GLY A 1 326 ? -9.195 -14.852 -9.039 1 95.19 326 GLY A O 1
ATOM 2501 N N . ARG A 1 327 ? -7.918 -16.719 -8.742 1 96.06 327 ARG A N 1
ATOM 2502 C CA . ARG A 1 327 ? -8.062 -16.719 -7.293 1 96.06 327 ARG A CA 1
ATOM 2503 C C . ARG A 1 327 ? -7.07 -17.672 -6.637 1 96.06 327 ARG A C 1
ATOM 2505 O O . ARG A 1 327 ? -6.613 -18.625 -7.266 1 96.06 327 ARG A O 1
ATOM 2512 N N . GLU A 1 328 ? -6.734 -17.344 -5.406 1 95.5 328 GLU A N 1
ATOM 2513 C CA . GLU A 1 328 ? -6.043 -18.328 -4.566 1 95.5 328 GLU A CA 1
ATOM 2514 C C . GLU A 1 328 ? -7.023 -19.312 -3.957 1 95.5 328 GLU A C 1
ATOM 2516 O O . GLU A 1 328 ? -8.227 -19.047 -3.865 1 95.5 328 GLU A O 1
ATOM 2521 N N . ARG A 1 329 ? -6.453 -20.469 -3.564 1 95.06 329 ARG A N 1
ATOM 2522 C CA . ARG A 1 329 ? -7.363 -21.531 -3.164 1 95.06 329 ARG A CA 1
ATOM 2523 C C . ARG A 1 329 ? -6.863 -22.234 -1.905 1 95.06 329 ARG A C 1
ATOM 2525 O O . ARG A 1 329 ? -5.66 -22.266 -1.64 1 95.06 329 ARG A O 1
ATOM 2532 N N . THR A 1 330 ? -7.844 -22.734 -1.132 1 91.69 330 THR A N 1
ATOM 2533 C CA . THR A 1 330 ? -7.543 -23.609 -0.008 1 91.69 330 THR A CA 1
ATOM 2534 C C . THR A 1 330 ? -7.27 -25.031 -0.492 1 91.69 330 THR A C 1
ATOM 2536 O O . THR A 1 330 ? -7.496 -25.344 -1.661 1 91.69 330 THR A O 1
ATOM 2539 N N . LEU A 1 331 ? -6.773 -25.844 0.477 1 92.44 331 LEU A N 1
ATOM 2540 C CA . LEU A 1 331 ? -6.508 -27.234 0.15 1 92.44 331 LEU A CA 1
ATOM 2541 C C . LEU A 1 331 ? -7.781 -27.938 -0.304 1 92.44 331 LEU A C 1
ATOM 2543 O O . LEU A 1 331 ? -7.77 -28.688 -1.286 1 92.44 331 LEU A O 1
ATOM 2547 N N . SER A 1 332 ? -8.867 -27.672 0.346 1 92 332 SER A N 1
ATOM 2548 C CA . SER A 1 332 ? -10.141 -28.297 0.009 1 92 332 SER A CA 1
ATOM 2549 C C . SER A 1 332 ? -10.594 -27.891 -1.392 1 92 332 SER A C 1
ATOM 2551 O O . SER A 1 332 ? -11.156 -28.719 -2.123 1 92 332 SER A O 1
ATOM 2553 N N . GLN A 1 333 ? -10.352 -26.703 -1.761 1 93.25 333 GLN A N 1
ATOM 2554 C CA . GLN A 1 333 ? -10.75 -26.219 -3.08 1 93.25 333 GLN A CA 1
ATOM 2555 C C . GLN A 1 333 ? -9.891 -26.859 -4.176 1 93.25 333 GLN A C 1
ATOM 2557 O O . GLN A 1 333 ? -10.391 -27.172 -5.258 1 93.25 333 GLN A O 1
ATOM 2562 N N . PHE A 1 334 ? -8.617 -27.062 -3.902 1 95.81 334 PHE A N 1
ATOM 2563 C CA . PHE A 1 334 ? -7.758 -27.75 -4.855 1 95.81 334 PHE A CA 1
ATOM 2564 C C . PHE A 1 334 ? -8.188 -29.203 -5.016 1 95.81 334 PHE A C 1
ATOM 2566 O O . PHE A 1 334 ? -8.18 -29.75 -6.129 1 95.81 334 PHE A O 1
ATOM 2573 N N . LYS A 1 335 ? -8.5 -29.844 -3.9 1 96.12 335 LYS A N 1
ATOM 2574 C CA . LYS A 1 335 ? -8.977 -31.219 -3.947 1 96.12 335 LYS A CA 1
ATOM 2575 C C . LYS A 1 335 ? -10.242 -31.328 -4.797 1 96.12 335 LYS A C 1
ATOM 2577 O O . LYS A 1 335 ? -10.383 -32.281 -5.578 1 96.12 335 LYS A O 1
ATOM 2582 N N . LYS A 1 336 ? -11.07 -30.375 -4.641 1 96 336 LYS A N 1
ATOM 2583 C CA . LYS A 1 336 ? -12.297 -30.375 -5.43 1 96 336 LYS A CA 1
ATOM 2584 C C . LYS A 1 336 ? -11.992 -30.203 -6.914 1 96 336 LYS A C 1
ATOM 2586 O O . LYS A 1 336 ? -12.57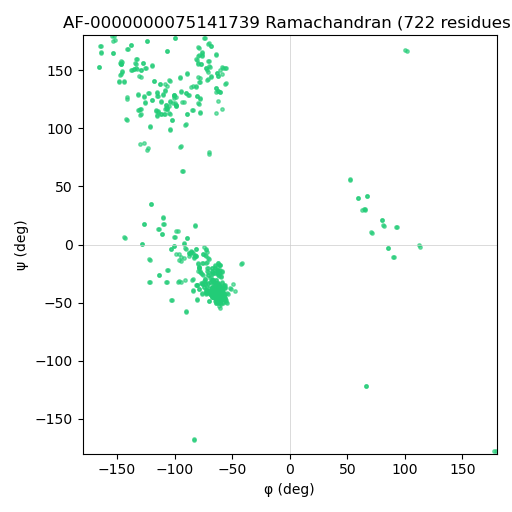 -30.906 -7.754 1 96 336 LYS A O 1
ATOM 2591 N N . LEU A 1 337 ? -11.117 -29.266 -7.285 1 97.25 337 LEU A N 1
ATOM 2592 C CA . LEU A 1 337 ? -10.727 -29.062 -8.672 1 97.25 337 LEU A CA 1
ATOM 2593 C C . LEU A 1 337 ? -10.172 -30.359 -9.281 1 97.25 337 LEU A C 1
ATOM 2595 O O . LEU A 1 337 ? -10.539 -30.734 -10.391 1 97.25 337 LEU A O 1
ATOM 2599 N N . ALA A 1 338 ? -9.305 -31 -8.508 1 98.12 338 ALA A N 1
ATOM 2600 C CA . ALA A 1 338 ? -8.672 -32.219 -8.969 1 98.12 338 ALA A CA 1
ATOM 2601 C C . ALA A 1 338 ? -9.695 -33.344 -9.18 1 98.12 338 ALA A C 1
ATOM 2603 O O . ALA A 1 338 ? -9.68 -34.031 -10.195 1 98.12 338 ALA A O 1
ATOM 2604 N N . ALA A 1 339 ? -10.602 -33.438 -8.25 1 97.88 339 ALA A N 1
ATOM 2605 C CA . ALA A 1 339 ? -11.641 -34.469 -8.336 1 97.88 339 ALA A CA 1
ATOM 2606 C C . ALA A 1 339 ? -12.539 -34.219 -9.539 1 97.88 339 ALA A C 1
ATOM 2608 O O . ALA A 1 339 ? -12.875 -35.156 -10.266 1 97.88 339 ALA A O 1
ATOM 2609 N N . ASP A 1 340 ? -12.906 -33 -9.711 1 98 340 ASP A N 1
ATOM 2610 C CA . ASP A 1 340 ? -13.766 -32.625 -10.836 1 98 340 ASP A CA 1
ATOM 2611 C C . ASP A 1 340 ? -13.086 -32.906 -12.172 1 98 340 ASP A C 1
ATOM 2613 O O . ASP A 1 340 ? -13.758 -33.156 -13.18 1 98 340 ASP A O 1
ATOM 2617 N N . ALA A 1 341 ? -11.812 -32.969 -12.195 1 98.31 341 ALA A N 1
ATOM 2618 C CA . ALA A 1 341 ? -11.055 -33.188 -13.422 1 98.31 341 ALA A CA 1
ATOM 2619 C C . ALA A 1 341 ? -10.75 -34.656 -13.617 1 98.31 341 ALA A C 1
ATOM 2621 O O . ALA A 1 341 ? -10.242 -35.062 -14.664 1 98.31 341 ALA A O 1
ATOM 2622 N N . GLY A 1 342 ? -10.984 -35.5 -12.594 1 98.19 342 GLY A N 1
ATOM 2623 C CA . GLY A 1 342 ? -10.859 -36.938 -12.75 1 98.19 342 GLY A CA 1
ATOM 2624 C C . GLY A 1 342 ? -9.703 -37.531 -11.961 1 98.19 342 GLY A C 1
ATOM 2625 O O . GLY A 1 342 ? -9.516 -38.75 -11.945 1 98.19 342 GLY A O 1
ATOM 2626 N N . PHE A 1 343 ? -8.961 -36.719 -11.266 1 98.62 343 PHE A N 1
ATOM 2627 C CA . PHE A 1 343 ? -7.844 -37.219 -10.469 1 98.62 343 PHE A CA 1
ATOM 2628 C C . PHE A 1 343 ? -8.352 -37.969 -9.242 1 98.62 343 PHE A C 1
ATOM 2630 O O . PHE A 1 343 ? -9.344 -37.562 -8.625 1 98.62 343 PHE A O 1
ATOM 2637 N N . LYS A 1 344 ? -7.598 -38.938 -8.797 1 97.62 344 LYS A N 1
ATOM 2638 C CA . LYS A 1 344 ? -8.086 -39.844 -7.75 1 97.62 344 LYS A CA 1
ATOM 2639 C C . LYS A 1 344 ? -7.59 -39.406 -6.375 1 97.62 344 LYS A C 1
ATOM 2641 O O . LYS A 1 344 ? -8.242 -39.656 -5.359 1 97.62 344 LYS A O 1
ATOM 2646 N N . ARG A 1 345 ? -6.434 -38.844 -6.41 1 96.44 345 ARG A N 1
ATOM 2647 C CA . ARG A 1 345 ? -5.816 -38.5 -5.133 1 96.44 345 ARG A CA 1
ATOM 2648 C C . ARG A 1 345 ? -5.031 -37.188 -5.227 1 96.44 345 ARG A C 1
ATOM 2650 O O . ARG A 1 345 ? -4.383 -36.938 -6.238 1 96.44 345 ARG A O 1
ATOM 2657 N N . VAL A 1 346 ? -5.164 -36.438 -4.152 1 97.38 346 VAL A N 1
ATOM 2658 C CA . VAL A 1 346 ? -4.375 -35.219 -4.004 1 97.38 346 VAL A CA 1
ATOM 2659 C C . VAL A 1 346 ? -3.561 -35.281 -2.713 1 97.38 346 VAL A C 1
ATOM 2661 O O . VAL A 1 346 ? -4.094 -35.625 -1.651 1 97.38 346 VAL A O 1
ATOM 2664 N N . GLU A 1 347 ? -2.25 -35 -2.809 1 96.5 347 GLU A N 1
ATOM 2665 C CA . GLU A 1 347 ? -1.374 -35.031 -1.643 1 96.5 347 GLU A CA 1
ATOM 2666 C C . GLU A 1 347 ? -0.604 -33.719 -1.497 1 96.5 347 GLU A C 1
ATOM 2668 O O . GLU A 1 347 ? -0.039 -33.219 -2.469 1 96.5 347 GLU A O 1
ATOM 2673 N N . LEU A 1 348 ? -0.681 -33.125 -0.34 1 94.75 348 LEU A N 1
ATOM 2674 C CA . LEU A 1 348 ? 0.221 -32.062 0.016 1 94.75 348 LEU A CA 1
ATOM 2675 C C . LEU A 1 348 ? 1.59 -32.594 0.42 1 94.75 348 LEU A C 1
ATOM 2677 O O . LEU A 1 348 ? 1.732 -33.188 1.48 1 94.75 348 LEU A O 1
ATOM 2681 N N . VAL A 1 349 ? 2.623 -32.312 -0.353 1 93.38 349 VAL A N 1
ATOM 2682 C CA . VAL A 1 349 ? 3.893 -33 -0.193 1 93.38 349 VAL A CA 1
ATOM 2683 C C . VAL A 1 349 ? 4.918 -32.062 0.447 1 93.38 349 VAL A C 1
ATOM 2685 O O . VAL A 1 349 ? 5.852 -32.531 1.11 1 93.38 349 VAL A O 1
ATOM 2688 N N . ALA A 1 350 ? 4.777 -30.844 0.142 1 85.81 350 ALA A N 1
ATOM 2689 C CA . ALA A 1 350 ? 5.695 -29.859 0.716 1 85.81 350 ALA A CA 1
ATOM 2690 C C . ALA A 1 350 ? 5.004 -28.516 0.917 1 85.81 350 ALA A C 1
ATOM 2692 O O . ALA A 1 350 ? 4.121 -28.141 0.14 1 85.81 350 ALA A O 1
ATOM 2693 N N . LYS A 1 351 ? 5.359 -27.969 2.033 1 80.31 351 LYS A N 1
ATOM 2694 C CA . LYS A 1 351 ? 4.836 -26.641 2.338 1 80.31 351 LYS A CA 1
ATOM 2695 C C . LYS A 1 351 ? 5.949 -25.688 2.781 1 80.31 351 LYS A C 1
ATOM 2697 O O . LYS A 1 351 ? 6.738 -26.031 3.666 1 80.31 351 LYS A O 1
ATOM 2702 N N . THR A 1 352 ? 6.121 -24.719 1.988 1 74.38 352 THR A N 1
ATOM 2703 C CA . THR A 1 352 ? 6.961 -23.625 2.447 1 74.38 352 THR A CA 1
ATOM 2704 C C . THR A 1 352 ? 6.109 -22.453 2.947 1 74.38 352 THR A C 1
ATOM 2706 O O . THR A 1 352 ? 4.883 -22.562 3.012 1 74.38 352 THR A O 1
ATOM 2709 N N . SER A 1 353 ? 6.73 -21.406 3.43 1 68.69 353 SER A N 1
ATOM 2710 C CA . SER A 1 353 ? 6 -20.297 4.035 1 68.69 353 SER A CA 1
ATOM 2711 C C . SER A 1 353 ? 5.051 -19.641 3.033 1 68.69 353 SER A C 1
ATOM 2713 O O . SER A 1 353 ? 4.008 -19.109 3.412 1 68.69 353 SER A O 1
ATOM 2715 N N . HIS A 1 354 ? 5.25 -19.766 1.8 1 77.38 354 HIS A N 1
ATOM 2716 C CA . HIS A 1 354 ? 4.324 -19.062 0.923 1 77.38 354 HIS A CA 1
ATOM 2717 C C . HIS A 1 354 ? 4.02 -19.875 -0.33 1 77.38 354 HIS A C 1
ATOM 2719 O O . HIS A 1 354 ? 3.285 -19.422 -1.209 1 77.38 354 HIS A O 1
ATOM 2725 N N . MET A 1 355 ? 4.496 -21.062 -0.387 1 84.81 355 MET A N 1
ATOM 2726 C CA . MET A 1 355 ? 4.199 -21.938 -1.517 1 84.81 355 MET A CA 1
ATOM 2727 C C . MET A 1 355 ? 4.098 -23.391 -1.064 1 84.81 355 MET A C 1
ATOM 2729 O O . MET A 1 355 ? 4.746 -23.797 -0.097 1 84.81 355 MET A O 1
ATOM 2733 N N . SER A 1 356 ? 3.277 -24.078 -1.768 1 91 356 SER A N 1
ATOM 2734 C CA . SER A 1 356 ? 3.062 -25.5 -1.476 1 91 356 SER A CA 1
ATOM 2735 C C . SER A 1 356 ? 3.104 -26.344 -2.748 1 91 356 SER A C 1
ATOM 2737 O O . SER A 1 356 ? 2.801 -25.844 -3.834 1 91 356 SER A O 1
ATOM 2739 N N . ILE A 1 357 ? 3.504 -27.578 -2.496 1 94.81 357 ILE A N 1
ATOM 2740 C CA . ILE A 1 357 ? 3.459 -28.547 -3.578 1 94.81 357 ILE A CA 1
ATOM 2741 C C . ILE A 1 357 ? 2.305 -29.531 -3.35 1 94.81 357 ILE A C 1
ATOM 2743 O O . ILE A 1 357 ? 2.275 -30.234 -2.344 1 94.81 357 ILE A O 1
ATOM 2747 N N . LEU A 1 358 ? 1.426 -29.5 -4.277 1 96.88 358 LEU A N 1
ATOM 2748 C CA . LEU A 1 358 ? 0.345 -30.484 -4.324 1 96.88 358 LEU A CA 1
ATOM 2749 C C . LEU A 1 358 ? 0.531 -31.453 -5.492 1 96.88 358 LEU A C 1
ATOM 2751 O O . LEU A 1 358 ? 0.736 -31.016 -6.629 1 96.88 358 LEU A O 1
ATOM 2755 N N . GLU A 1 359 ? 0.465 -32.719 -5.148 1 97.94 359 GLU A N 1
ATOM 2756 C CA . GLU A 1 359 ? 0.489 -33.719 -6.211 1 97.94 359 GLU A CA 1
ATOM 2757 C C . GLU A 1 359 ? -0.901 -34.281 -6.453 1 97.94 359 GLU A C 1
ATOM 2759 O O . GLU A 1 359 ? -1.574 -34.719 -5.512 1 97.94 359 GLU A O 1
ATOM 2764 N N . PHE A 1 360 ? -1.335 -34.156 -7.699 1 98.5 360 PHE A N 1
ATOM 2765 C CA . PHE A 1 360 ? -2.57 -34.781 -8.141 1 98.5 360 PHE A CA 1
ATOM 2766 C C . PHE A 1 360 ? -2.273 -36.094 -8.867 1 98.5 360 PHE A C 1
ATOM 2768 O O . PHE A 1 360 ? -1.657 -36.094 -9.938 1 98.5 360 PHE A O 1
ATOM 2775 N N . TYR A 1 361 ? -2.803 -37.188 -8.344 1 98.25 361 TYR A N 1
ATOM 2776 C CA . TYR A 1 361 ? -2.521 -38.5 -8.938 1 98.25 361 TYR A CA 1
ATOM 2777 C C . TYR A 1 361 ? -3.682 -38.969 -9.812 1 98.25 361 TYR A C 1
ATOM 2779 O O . TYR A 1 361 ? -4.836 -38.938 -9.375 1 98.25 361 TYR A O 1
ATOM 2787 N N . LYS A 1 362 ? -3.336 -39.344 -11.039 1 97.19 362 LYS A N 1
ATOM 2788 C CA . LYS A 1 362 ? -4.352 -39.812 -11.969 1 97.19 362 LYS A CA 1
ATOM 2789 C C . LYS A 1 362 ? -5.035 -41.062 -11.43 1 97.19 362 LYS A C 1
ATOM 2791 O O . LYS A 1 362 ? -6.262 -41.219 -11.516 1 97.19 362 LYS A O 1
ATOM 2796 N N . ASN A 1 363 ? -4.219 -42.062 -10.945 1 92.12 363 ASN A N 1
ATOM 2797 C CA . ASN A 1 363 ? -4.75 -43.281 -10.352 1 92.12 363 ASN A CA 1
ATOM 2798 C C . ASN A 1 363 ? -4.242 -43.5 -8.93 1 92.12 363 ASN A C 1
ATOM 2800 O O . ASN A 1 363 ? -3.129 -43.094 -8.594 1 92.12 363 ASN A O 1
ATOM 2804 N N . MET B 1 1 ? 25.328 -16.234 16.156 1 33.69 1 MET B N 1
ATOM 2805 C CA . MET B 1 1 ? 23.922 -16.594 15.93 1 33.69 1 MET B CA 1
ATOM 2806 C C . MET B 1 1 ? 23.797 -18 15.367 1 33.69 1 MET B C 1
ATOM 2808 O O . MET B 1 1 ? 24.516 -18.359 14.43 1 33.69 1 MET B O 1
ATOM 2812 N N . SER B 1 2 ? 23.203 -18.766 16 1 33.34 2 SER B N 1
ATOM 2813 C CA . SER B 1 2 ? 23.125 -20.172 15.648 1 33.34 2 SER B CA 1
ATOM 2814 C C . SER B 1 2 ? 22.484 -20.359 14.281 1 33.34 2 SER B C 1
ATOM 2816 O O . SER B 1 2 ? 21.688 -19.516 13.836 1 33.34 2 SER B O 1
ATOM 2818 N N . PRO B 1 3 ? 22.875 -21.469 13.516 1 37.91 3 PRO B N 1
ATOM 2819 C CA . PRO B 1 3 ? 22.359 -21.75 12.172 1 37.91 3 PRO B CA 1
ATOM 2820 C C . PRO B 1 3 ? 20.844 -21.719 12.102 1 37.91 3 PRO B C 1
ATOM 2822 O O . PRO B 1 3 ? 20.281 -21.297 11.094 1 37.91 3 PRO B O 1
ATOM 2825 N N . GLN B 1 4 ? 20.203 -22.188 13.062 1 40.06 4 GLN B N 1
ATOM 2826 C CA . GLN B 1 4 ? 18.75 -22.25 13.148 1 40.06 4 GLN B CA 1
ATOM 2827 C C . GLN B 1 4 ? 18.141 -20.844 13.211 1 40.06 4 GLN B C 1
ATOM 2829 O O . GLN B 1 4 ? 17.078 -20.609 12.625 1 40.06 4 GLN B O 1
ATOM 2834 N N . GLN B 1 5 ? 18.781 -19.969 14.086 1 41.25 5 GLN B N 1
ATOM 2835 C CA . GLN B 1 5 ? 18.359 -18.578 14.227 1 41.25 5 GLN B CA 1
ATOM 2836 C C . GLN B 1 5 ? 18.469 -17.844 12.898 1 41.25 5 GLN B C 1
ATOM 2838 O O . GLN B 1 5 ? 17.609 -17.016 12.57 1 41.25 5 GLN B O 1
ATOM 2843 N N . ASN B 1 6 ? 19.438 -18.344 12.023 1 46.28 6 ASN B N 1
ATOM 2844 C CA . ASN B 1 6 ? 19.703 -17.734 10.727 1 46.28 6 ASN B CA 1
ATOM 2845 C C . ASN B 1 6 ? 18.641 -18.094 9.695 1 46.28 6 ASN B C 1
ATOM 2847 O O . ASN B 1 6 ? 18.203 -17.234 8.922 1 46.28 6 ASN B O 1
ATOM 2851 N N . PHE B 1 7 ? 18.172 -19.375 9.922 1 45.75 7 PHE B N 1
ATOM 2852 C CA . PHE B 1 7 ? 17.141 -19.828 8.992 1 45.75 7 PHE B CA 1
ATOM 2853 C C . PHE B 1 7 ? 15.805 -19.125 9.281 1 45.75 7 PHE B C 1
ATOM 2855 O O . PHE B 1 7 ? 15.117 -18.703 8.352 1 45.75 7 PHE B O 1
ATOM 2862 N N . GLY B 1 8 ? 15.602 -19.062 10.562 1 62.81 8 GLY B N 1
ATOM 2863 C CA . GLY B 1 8 ? 14.383 -18.375 10.969 1 62.81 8 GLY B CA 1
ATOM 2864 C C . GLY B 1 8 ? 14.352 -16.922 10.555 1 62.81 8 GLY B C 1
ATOM 2865 O O . GLY B 1 8 ? 13.328 -16.422 10.062 1 62.81 8 GLY B O 1
ATOM 2866 N N . ASP B 1 9 ? 15.492 -16.438 10.594 1 75.06 9 ASP B N 1
ATOM 2867 C CA . ASP B 1 9 ? 15.602 -15.023 10.234 1 75.06 9 ASP B CA 1
ATOM 2868 C C . ASP B 1 9 ? 15.5 -14.828 8.727 1 75.06 9 ASP B C 1
ATOM 2870 O O . ASP B 1 9 ? 14.867 -13.883 8.258 1 75.06 9 ASP B O 1
ATOM 2874 N N . ASP B 1 10 ? 16.016 -15.836 8.07 1 83.62 10 ASP B N 1
ATOM 2875 C CA . ASP B 1 10 ? 15.992 -15.742 6.613 1 83.62 10 ASP B CA 1
ATOM 2876 C C . ASP B 1 10 ? 14.578 -15.914 6.078 1 83.62 10 ASP B C 1
ATOM 2878 O O . ASP B 1 10 ? 14.156 -15.203 5.168 1 83.62 10 ASP B O 1
ATOM 2882 N N . GLU B 1 11 ? 13.898 -16.812 6.684 1 85.94 11 GLU B N 1
ATOM 2883 C CA . GLU B 1 11 ? 12.516 -17.031 6.266 1 85.94 11 GLU B CA 1
ATOM 2884 C C . GLU B 1 11 ? 11.648 -15.812 6.57 1 85.94 11 GLU B C 1
ATOM 2886 O O . GLU B 1 11 ? 10.82 -15.414 5.75 1 85.94 11 GLU B O 1
ATOM 2891 N N . ALA B 1 12 ? 11.945 -15.328 7.766 1 89.75 12 ALA B N 1
ATOM 2892 C CA . ALA B 1 12 ? 11.195 -14.133 8.141 1 89.75 12 ALA B CA 1
ATOM 2893 C C . ALA B 1 12 ? 11.5 -12.969 7.199 1 89.75 12 ALA B C 1
ATOM 2895 O O . ALA B 1 12 ? 10.602 -12.211 6.824 1 89.75 12 ALA B O 1
ATOM 2896 N N . GLY B 1 13 ? 12.758 -12.852 6.824 1 93.06 13 GLY B N 1
ATOM 2897 C CA . GLY B 1 13 ? 13.156 -11.812 5.887 1 93.06 13 GLY B CA 1
ATOM 2898 C C . GLY B 1 13 ? 12.539 -11.977 4.512 1 93.06 13 GLY B C 1
ATOM 2899 O O . GLY B 1 13 ? 12.102 -11 3.898 1 93.06 13 GLY B O 1
ATOM 2900 N N . MET B 1 14 ? 12.453 -13.18 4.09 1 91.94 14 MET B N 1
ATOM 2901 C CA . MET B 1 14 ? 11.844 -13.477 2.795 1 91.94 14 MET B CA 1
ATOM 2902 C C . MET B 1 14 ? 10.359 -13.148 2.807 1 91.94 14 MET B C 1
ATOM 2904 O O . MET B 1 14 ? 9.844 -12.539 1.868 1 91.94 14 MET B O 1
ATOM 2908 N N . LEU B 1 15 ? 9.688 -13.555 3.869 1 92.75 15 LEU B N 1
ATOM 2909 C CA . LEU B 1 15 ? 8.258 -13.305 3.982 1 92.75 15 LEU B CA 1
ATOM 2910 C C . LEU B 1 15 ? 7.965 -11.812 4.023 1 92.75 15 LEU B C 1
ATOM 2912 O O . LEU B 1 15 ? 7.02 -11.344 3.387 1 92.75 15 LEU B O 1
ATOM 2916 N N . GLN B 1 16 ? 8.766 -11.117 4.715 1 94.62 16 GLN B N 1
ATOM 2917 C CA . GLN B 1 16 ? 8.586 -9.672 4.777 1 94.62 16 GLN B CA 1
ATOM 2918 C C . GLN B 1 16 ? 8.812 -9.023 3.412 1 94.62 16 GLN B C 1
ATOM 2920 O O . GLN B 1 16 ? 8.07 -8.125 3.012 1 94.62 16 GLN B O 1
ATOM 2925 N N . ALA B 1 17 ? 9.867 -9.445 2.76 1 96.12 17 ALA B N 1
ATOM 2926 C CA . ALA B 1 17 ? 10.148 -8.906 1.431 1 96.12 17 ALA B CA 1
ATOM 2927 C C . ALA B 1 17 ? 9 -9.188 0.467 1 96.12 17 ALA B C 1
ATOM 2929 O O . ALA B 1 17 ? 8.602 -8.312 -0.301 1 96.12 17 ALA B O 1
ATOM 2930 N N . LEU B 1 18 ? 8.477 -10.398 0.537 1 94.94 18 LEU B N 1
ATOM 2931 C CA . LEU B 1 18 ? 7.352 -10.766 -0.316 1 94.94 18 LEU B CA 1
ATOM 2932 C C . LEU B 1 18 ? 6.117 -9.945 0.033 1 94.94 18 LEU B C 1
ATOM 2934 O O . LEU B 1 18 ? 5.402 -9.477 -0.858 1 94.94 18 LEU B O 1
ATOM 2938 N N . GLN B 1 19 ? 5.902 -9.797 1.291 1 95.5 19 GLN B N 1
ATOM 2939 C CA . GLN B 1 19 ? 4.766 -8.992 1.728 1 95.5 19 GLN B CA 1
ATOM 2940 C C . GLN B 1 19 ? 4.855 -7.57 1.184 1 95.5 19 GLN B C 1
ATOM 2942 O O . GLN B 1 19 ? 3.865 -7.023 0.688 1 95.5 19 GLN B O 1
ATOM 2947 N N . MET B 1 20 ? 6 -6.977 1.243 1 95.56 20 MET B N 1
ATOM 2948 C CA . MET B 1 20 ? 6.207 -5.605 0.782 1 95.56 20 MET B CA 1
ATOM 2949 C C . MET B 1 20 ? 6 -5.5 -0.725 1 95.56 20 MET B C 1
ATOM 2951 O O . MET B 1 20 ? 5.633 -4.441 -1.233 1 95.56 20 MET B O 1
ATOM 2955 N N . SER B 1 21 ? 6.172 -6.59 -1.429 1 96 21 SER B N 1
ATOM 2956 C CA . SER B 1 21 ? 6.062 -6.598 -2.885 1 96 21 SER B CA 1
ATOM 2957 C C . SER B 1 21 ? 4.605 -6.605 -3.332 1 96 21 SER B C 1
ATOM 2959 O O . SER B 1 21 ? 4.297 -6.227 -4.461 1 96 21 SER B O 1
ATOM 2961 N N . VAL B 1 22 ? 3.719 -7.027 -2.406 1 96.12 22 VAL B N 1
ATOM 2962 C CA . VAL B 1 22 ? 2.369 -7.258 -2.91 1 96.12 22 VAL B CA 1
ATOM 2963 C C . VAL B 1 22 ? 1.36 -6.508 -2.043 1 96.12 22 VAL B C 1
ATOM 2965 O O . VAL B 1 22 ? 0.163 -6.496 -2.342 1 96.12 22 VAL B O 1
ATOM 2968 N N . MET B 1 23 ? 1.758 -5.789 -1.031 1 96.75 23 MET B N 1
ATOM 2969 C CA . MET B 1 23 ? 0.865 -5.207 -0.033 1 96.75 23 MET B CA 1
ATOM 2970 C C . MET B 1 23 ? 0.136 -3.99 -0.595 1 96.75 23 MET B C 1
ATOM 2972 O O . MET B 1 23 ? -0.796 -3.479 0.027 1 96.75 23 MET B O 1
ATOM 2976 N N . VAL B 1 24 ? 0.49 -3.518 -1.779 1 96.81 24 VAL B N 1
ATOM 2977 C CA . VAL B 1 24 ? -0.034 -2.275 -2.34 1 96.81 24 VAL B CA 1
ATOM 2978 C C . VAL B 1 24 ? -1.543 -2.395 -2.541 1 96.81 24 VAL B C 1
ATOM 2980 O O . VAL B 1 24 ? -2.248 -1.387 -2.611 1 96.81 24 VAL B O 1
ATOM 2983 N N . THR B 1 25 ? -2.143 -3.574 -2.523 1 96.94 25 THR B N 1
ATOM 2984 C CA . THR B 1 25 ? -3.553 -3.775 -2.846 1 96.94 25 THR B CA 1
ATOM 2985 C C . THR B 1 25 ? -4.434 -3.412 -1.654 1 96.94 25 THR B C 1
ATOM 2987 O O . THR B 1 25 ? -5.645 -3.223 -1.806 1 96.94 25 THR B O 1
ATOM 2990 N N . LEU B 1 26 ? -3.877 -3.311 -0.476 1 97.56 26 LEU B N 1
ATOM 2991 C CA . LEU B 1 26 ? -4.656 -3.168 0.748 1 97.56 26 LEU B CA 1
ATOM 2992 C C . LEU B 1 26 ? -5.52 -1.911 0.7 1 97.56 26 LEU B C 1
ATOM 2994 O O . LEU B 1 26 ? -6.734 -1.979 0.9 1 97.56 26 LEU B O 1
ATOM 2998 N N . PRO B 1 27 ? -4.973 -0.736 0.383 1 97.88 27 PRO B N 1
ATOM 2999 C CA . PRO B 1 27 ? -5.836 0.448 0.352 1 97.88 27 PRO B CA 1
ATOM 3000 C C . PRO B 1 27 ? -6.918 0.362 -0.724 1 97.88 27 PRO B C 1
ATOM 3002 O O . PRO B 1 27 ? -8.016 0.901 -0.548 1 97.88 27 PRO B O 1
ATOM 3005 N N . PHE B 1 28 ? -6.664 -0.311 -1.803 1 98.5 28 PHE B N 1
ATOM 3006 C CA . PHE B 1 28 ? -7.648 -0.467 -2.867 1 98.5 28 PHE B CA 1
ATOM 3007 C C . PHE B 1 28 ? -8.742 -1.442 -2.455 1 98.5 28 PHE B C 1
ATOM 3009 O O . PHE B 1 28 ? -9.898 -1.296 -2.861 1 98.5 28 PHE B O 1
ATOM 3016 N N . THR B 1 29 ? -8.312 -2.426 -1.666 1 98.62 29 THR B N 1
ATOM 3017 C CA . THR B 1 29 ? -9.305 -3.346 -1.119 1 98.62 29 THR B CA 1
ATOM 3018 C C . THR B 1 29 ? -10.242 -2.621 -0.16 1 98.62 29 THR B C 1
ATOM 3020 O O . THR B 1 29 ? -11.453 -2.861 -0.166 1 98.62 29 THR B O 1
ATOM 3023 N N . LEU B 1 30 ? -9.68 -1.77 0.644 1 98.69 30 LEU B N 1
ATOM 3024 C CA . LEU B 1 30 ? -10.492 -0.937 1.522 1 98.69 30 LEU B CA 1
ATOM 3025 C C . LEU B 1 30 ? -11.445 -0.06 0.714 1 98.69 30 LEU B C 1
ATOM 3027 O O . LEU B 1 30 ? -12.625 0.053 1.046 1 98.69 30 LEU B O 1
ATOM 3031 N N . LYS B 1 31 ? -10.945 0.554 -0.314 1 98.62 31 LYS B N 1
ATOM 3032 C CA . LYS B 1 31 ? -11.781 1.356 -1.202 1 98.62 31 LYS B CA 1
ATOM 3033 C C . LYS B 1 31 ? -12.93 0.531 -1.77 1 98.62 31 LYS B C 1
ATOM 3035 O O . LYS B 1 31 ? -14.07 1.007 -1.846 1 98.62 31 LYS B O 1
ATOM 3040 N N . ALA B 1 32 ? -12.664 -0.675 -2.164 1 98.69 32 ALA B N 1
ATOM 3041 C CA . ALA B 1 32 ? -13.703 -1.556 -2.701 1 98.69 32 ALA B CA 1
ATOM 3042 C C . ALA B 1 32 ? -14.805 -1.8 -1.672 1 98.69 32 ALA B C 1
ATOM 3044 O O . ALA B 1 32 ? -15.992 -1.718 -1.993 1 98.69 32 ALA B O 1
ATOM 3045 N N . ALA B 1 33 ? -14.398 -2.121 -0.453 1 98.75 33 ALA B N 1
ATOM 3046 C CA . ALA B 1 33 ? -15.367 -2.35 0.618 1 98.75 33 ALA B CA 1
ATOM 3047 C C . ALA B 1 33 ? -16.234 -1.11 0.853 1 98.75 33 ALA B C 1
ATOM 3049 O O . ALA B 1 33 ? -17.438 -1.218 1.046 1 98.75 33 ALA B O 1
ATOM 3050 N N . ILE B 1 34 ? -15.594 0.056 0.829 1 98.62 34 ILE B N 1
ATOM 3051 C CA . ILE B 1 34 ? -16.281 1.322 1.033 1 98.62 34 ILE B CA 1
ATOM 3052 C C . ILE B 1 34 ? -17.281 1.552 -0.098 1 98.62 34 ILE B C 1
ATOM 3054 O O . ILE B 1 34 ? -18.453 1.886 0.149 1 98.62 34 ILE B O 1
ATOM 3058 N N . ASN B 1 35 ? -16.844 1.339 -1.343 1 98.12 35 ASN B N 1
ATOM 3059 C CA . ASN B 1 35 ? -17.703 1.513 -2.508 1 98.12 35 ASN B CA 1
ATOM 3060 C C . ASN B 1 35 ? -18.906 0.56 -2.471 1 98.12 35 ASN B C 1
ATOM 3062 O O . ASN B 1 35 ? -19.969 0.878 -2.988 1 98.12 35 ASN B O 1
ATOM 3066 N N . LEU B 1 36 ? -18.719 -0.561 -1.813 1 98.44 36 LEU B N 1
ATOM 3067 C CA . LEU B 1 36 ? -19.781 -1.564 -1.725 1 98.44 36 LEU B CA 1
ATOM 3068 C C . LEU B 1 36 ? -20.703 -1.275 -0.55 1 98.44 36 LEU B C 1
ATOM 3070 O O . LEU B 1 36 ? -21.734 -1.949 -0.378 1 98.44 36 LEU B O 1
ATOM 3074 N N . GLY B 1 37 ? -20.344 -0.317 0.301 1 98 37 GLY B N 1
ATOM 3075 C CA . GLY B 1 37 ? -21.156 0.05 1.442 1 98 37 GLY B CA 1
ATOM 3076 C C . GLY B 1 37 ? -20.984 -0.88 2.629 1 98 37 GLY B C 1
ATOM 3077 O O . GLY B 1 37 ? -21.781 -0.86 3.564 1 98 37 GLY B O 1
ATOM 3078 N N . VAL B 1 38 ? -19.953 -1.661 2.646 1 98.38 38 VAL B N 1
ATOM 3079 C CA . VAL B 1 38 ? -19.734 -2.689 3.658 1 98.38 38 VAL B CA 1
ATOM 3080 C C . VAL B 1 38 ? -19.609 -2.039 5.035 1 98.38 38 VAL B C 1
ATOM 3082 O O . VAL B 1 38 ? -20.234 -2.492 6 1 98.38 38 VAL B O 1
ATOM 3085 N N . PRO B 1 39 ? -18.797 -0.926 5.184 1 98.31 39 PRO B N 1
ATOM 3086 C CA . PRO B 1 39 ? -18.688 -0.327 6.52 1 98.31 39 PRO B CA 1
ATOM 3087 C C . PRO B 1 39 ? -20.047 0.088 7.094 1 98.31 39 PRO B C 1
ATOM 3089 O O . PRO B 1 39 ? -20.328 -0.187 8.258 1 98.31 39 PRO B O 1
ATOM 3092 N N . LYS B 1 40 ? -20.844 0.7 6.305 1 97.12 40 LYS B N 1
ATOM 3093 C CA . LYS B 1 40 ? -22.156 1.143 6.77 1 97.12 40 LYS B CA 1
ATOM 3094 C C . LYS B 1 40 ? -23.031 -0.047 7.152 1 97.12 40 LYS B C 1
ATOM 3096 O O . LYS B 1 40 ? -23.719 -0.022 8.188 1 97.12 40 LYS B O 1
ATOM 3101 N N . ILE B 1 41 ? -23.078 -1.084 6.309 1 97.88 41 ILE B N 1
ATOM 3102 C CA . ILE B 1 41 ? -23.875 -2.275 6.555 1 97.88 41 ILE B CA 1
ATOM 3103 C C . ILE B 1 41 ? -23.5 -2.881 7.906 1 97.88 41 ILE B C 1
ATOM 3105 O O . ILE B 1 41 ? -24.375 -3.199 8.719 1 97.88 41 ILE B O 1
ATOM 3109 N N . LEU B 1 42 ? -22.219 -3.035 8.156 1 97.81 42 LEU B N 1
ATOM 3110 C CA . LEU B 1 42 ? -21.75 -3.664 9.391 1 97.81 42 LEU B CA 1
ATOM 3111 C C . LEU B 1 42 ? -21.984 -2.758 10.586 1 97.81 42 LEU B C 1
ATOM 3113 O O . LEU B 1 42 ? -22.375 -3.23 11.656 1 97.81 42 LEU B O 1
ATOM 3117 N N . MET B 1 43 ? -21.75 -1.452 10.453 1 96.44 43 MET B N 1
ATOM 3118 C CA . MET B 1 43 ? -21.969 -0.515 11.547 1 96.44 43 MET B CA 1
ATOM 3119 C C . MET B 1 43 ? -23.453 -0.445 11.914 1 96.44 43 MET B C 1
ATOM 3121 O O . MET B 1 43 ? -23.812 -0.361 13.086 1 96.44 43 MET B O 1
ATOM 3125 N N . ASP B 1 44 ? -24.312 -0.484 10.93 1 95.81 44 ASP B N 1
ATOM 3126 C CA . ASP B 1 44 ? -25.766 -0.434 11.141 1 95.81 44 ASP B CA 1
ATOM 3127 C C . ASP B 1 44 ? -26.25 -1.696 11.852 1 95.81 44 ASP B C 1
ATOM 3129 O O . ASP B 1 44 ? -27.25 -1.66 12.57 1 95.81 44 ASP B O 1
ATOM 3133 N N . ALA B 1 45 ? -25.594 -2.779 11.625 1 95.69 45 ALA B N 1
ATOM 3134 C CA . ALA B 1 45 ? -25.969 -4.031 12.281 1 95.69 45 ALA B CA 1
ATOM 3135 C C . ALA B 1 45 ? -25.703 -3.963 13.781 1 95.69 45 ALA B C 1
ATOM 3137 O O . ALA B 1 45 ? -26.297 -4.711 14.555 1 95.69 45 ALA B O 1
ATOM 3138 N N . GLY B 1 46 ? -24.766 -3.092 14.195 1 92.12 46 GLY B N 1
ATOM 3139 C CA . GLY B 1 46 ? -24.547 -2.82 15.609 1 92.12 46 GLY B CA 1
ATOM 3140 C C . GLY B 1 46 ? -23.359 -3.562 16.188 1 92.12 46 GLY B C 1
ATOM 3141 O O . GLY B 1 46 ? -22.828 -4.473 15.555 1 92.12 46 GLY B O 1
ATOM 3142 N N . PRO B 1 47 ? -23 -3.09 17.422 1 87.5 47 PRO B N 1
ATOM 3143 C CA . PRO B 1 47 ? -21.859 -3.73 18.078 1 87.5 47 PRO B CA 1
ATOM 3144 C C . PRO B 1 47 ? -22.094 -5.211 18.359 1 87.5 47 PRO B C 1
ATOM 3146 O O . PRO B 1 47 ? -23.188 -5.594 18.781 1 87.5 47 PRO B O 1
ATOM 3149 N N . GLY B 1 48 ? -21.188 -6.066 18.047 1 88.25 48 GLY B N 1
ATOM 3150 C CA . GLY B 1 48 ? -21.281 -7.492 18.328 1 88.25 48 GLY B CA 1
ATOM 3151 C C . GLY B 1 48 ? -21.953 -8.273 17.203 1 88.25 48 GLY B C 1
ATOM 3152 O O . GLY B 1 48 ? -21.969 -9.508 17.234 1 88.25 48 GLY B O 1
ATOM 3153 N N . ALA B 1 49 ? -22.547 -7.566 16.25 1 92.56 49 ALA B N 1
ATOM 3154 C CA . ALA B 1 49 ? -23.172 -8.25 15.117 1 92.56 49 ALA B CA 1
ATOM 3155 C C . ALA B 1 49 ? -22.125 -9.031 14.312 1 92.56 49 ALA B C 1
ATOM 3157 O O . ALA B 1 49 ? -20.969 -8.625 14.211 1 92.56 49 ALA B O 1
ATOM 3158 N N . GLU B 1 50 ? -22.562 -10.156 13.812 1 95.19 50 GLU B N 1
ATOM 3159 C CA . GLU B 1 50 ? -21.781 -11 12.914 1 95.19 50 GLU B CA 1
ATOM 3160 C C . GLU B 1 50 ? -22.578 -11.359 11.664 1 95.19 50 GLU B C 1
ATOM 3162 O O . GLU B 1 50 ? -23.625 -12.008 11.75 1 95.19 50 GLU B O 1
ATOM 3167 N N . LEU B 1 51 ? -22.109 -10.93 10.57 1 97.62 51 LEU B N 1
ATOM 3168 C CA . LEU B 1 51 ? -22.781 -11.18 9.305 1 97.62 51 LEU B CA 1
ATOM 3169 C C . LEU B 1 51 ? -21.891 -12 8.367 1 97.62 51 LEU B C 1
ATOM 3171 O O . LEU B 1 51 ? -20.688 -11.781 8.305 1 97.62 51 LEU B O 1
ATOM 3175 N N . THR B 1 52 ? -22.516 -12.922 7.668 1 96.5 52 THR B N 1
ATOM 3176 C CA . THR B 1 52 ? -21.797 -13.68 6.645 1 96.5 52 THR B CA 1
ATOM 3177 C C . THR B 1 52 ? -21.656 -12.859 5.363 1 96.5 52 THR B C 1
ATOM 3179 O O . THR B 1 52 ? -22.359 -11.859 5.184 1 96.5 52 THR B O 1
ATOM 3182 N N . ALA B 1 53 ? -20.734 -13.289 4.516 1 96.81 53 ALA B N 1
ATOM 3183 C CA . ALA B 1 53 ? -20.594 -12.641 3.217 1 96.81 53 ALA B CA 1
ATOM 3184 C C . ALA B 1 53 ? -21.906 -12.688 2.439 1 96.81 53 ALA B C 1
ATOM 3186 O O . ALA B 1 53 ? -22.25 -11.742 1.713 1 96.81 53 ALA B O 1
ATOM 3187 N N . GLU B 1 54 ? -22.641 -13.766 2.582 1 96.94 54 GLU B N 1
ATOM 3188 C CA . GLU B 1 54 ? -23.922 -13.906 1.901 1 96.94 54 GLU B CA 1
ATOM 3189 C C . GLU B 1 54 ? -24.938 -12.867 2.387 1 96.94 54 GLU B C 1
ATOM 3191 O O . GLU B 1 54 ? -25.656 -12.273 1.584 1 96.94 54 GLU B O 1
ATOM 3196 N N . GLU B 1 55 ? -24.984 -12.688 3.678 1 97.31 55 GLU B N 1
ATOM 3197 C CA . GLU B 1 55 ? -25.891 -11.703 4.25 1 97.31 55 GLU B CA 1
ATOM 3198 C C . GLU B 1 55 ? -25.531 -10.289 3.812 1 97.31 55 GLU B C 1
ATOM 3200 O O . GLU B 1 55 ? -26.406 -9.484 3.477 1 97.31 55 GLU B O 1
ATOM 3205 N N . ILE B 1 56 ? -24.297 -9.977 3.834 1 98.12 56 ILE B N 1
ATOM 3206 C CA . ILE B 1 56 ? -23.828 -8.656 3.414 1 98.12 56 ILE B CA 1
ATOM 3207 C C . ILE B 1 56 ? -24.125 -8.461 1.927 1 98.12 56 ILE B C 1
ATOM 3209 O O . ILE B 1 56 ? -24.578 -7.391 1.514 1 98.12 56 ILE B O 1
ATOM 3213 N N . ALA B 1 57 ? -23.859 -9.492 1.126 1 98.12 57 ALA B N 1
ATOM 3214 C CA . ALA B 1 57 ? -24.125 -9.43 -0.31 1 98.12 57 ALA B CA 1
ATOM 3215 C C . ALA B 1 57 ? -25.594 -9.164 -0.59 1 98.12 57 ALA B C 1
ATOM 3217 O O . ALA B 1 57 ? -25.938 -8.453 -1.537 1 98.12 57 ALA B O 1
ATOM 3218 N N . THR B 1 58 ? -26.438 -9.758 0.178 1 97.62 58 THR B N 1
ATOM 3219 C CA . THR B 1 58 ? -27.875 -9.531 0.035 1 97.62 58 THR B CA 1
ATOM 3220 C C . THR B 1 58 ? -28.219 -8.062 0.268 1 97.62 58 THR B C 1
ATOM 3222 O O . THR B 1 58 ? -29.031 -7.484 -0.462 1 97.62 58 THR B O 1
ATOM 3225 N N . SER B 1 59 ? -27.625 -7.473 1.272 1 97.19 59 SER B N 1
ATOM 3226 C CA . SER B 1 59 ? -27.844 -6.055 1.544 1 97.19 59 SER B CA 1
ATOM 3227 C C . SER B 1 59 ? -27.328 -5.191 0.393 1 97.19 59 SER B C 1
ATOM 3229 O O . SER B 1 59 ? -27.984 -4.211 0.014 1 97.19 59 SER B O 1
ATOM 3231 N N . ILE B 1 60 ? -26.172 -5.543 -0.15 1 97.88 60 ILE B N 1
ATOM 3232 C CA . ILE B 1 60 ? -25.594 -4.812 -1.275 1 97.88 60 ILE B CA 1
ATOM 3233 C C . ILE B 1 60 ? -26.531 -4.906 -2.482 1 97.88 60 ILE B C 1
ATOM 3235 O O . ILE B 1 60 ? -26.766 -3.912 -3.174 1 97.88 60 ILE B O 1
ATOM 3239 N N . ALA B 1 61 ? -27.031 -6.066 -2.697 1 96.44 61 ALA B N 1
ATOM 3240 C CA . ALA B 1 61 ? -27.906 -6.316 -3.838 1 96.44 61 ALA B CA 1
ATOM 3241 C C . ALA B 1 61 ? -29.156 -5.449 -3.77 1 96.44 61 ALA B C 1
ATOM 3243 O O . ALA B 1 61 ? -29.656 -4.977 -4.797 1 96.44 61 ALA B O 1
ATOM 3244 N N . LYS B 1 62 ? -29.672 -5.223 -2.615 1 94.62 62 LYS B N 1
ATOM 3245 C CA . LYS B 1 62 ? -30.875 -4.414 -2.418 1 94.62 62 LYS B CA 1
ATOM 3246 C C . LYS B 1 62 ? -30.609 -2.949 -2.764 1 94.62 62 LYS B C 1
ATOM 3248 O O . LYS B 1 62 ? -31.453 -2.285 -3.359 1 94.62 62 LYS B O 1
ATOM 3253 N N . VAL B 1 63 ? -29.469 -2.514 -2.463 1 92.31 63 VAL B N 1
ATOM 3254 C CA . VAL B 1 63 ? -29.141 -1.103 -2.629 1 92.31 63 VAL B CA 1
ATOM 3255 C C . VAL B 1 63 ? -28.703 -0.839 -4.07 1 92.31 63 VAL B C 1
ATOM 3257 O O . VAL B 1 63 ? -29.078 0.18 -4.66 1 92.31 63 VAL B O 1
ATOM 3260 N N . SER B 1 64 ? -27.969 -1.687 -4.68 1 91.38 64 SER B N 1
ATOM 3261 C CA . SER B 1 64 ? -27.359 -1.444 -5.98 1 91.38 64 SER B CA 1
ATOM 3262 C C . SER B 1 64 ? -28.141 -2.119 -7.098 1 91.38 64 SER B C 1
ATOM 3264 O O . SER B 1 64 ? -27.766 -2.025 -8.273 1 91.38 64 SER B O 1
ATOM 3266 N N . ASP B 1 65 ? -29.172 -2.814 -6.852 1 90.88 65 ASP B N 1
ATOM 3267 C CA . ASP B 1 65 ? -29.984 -3.531 -7.828 1 90.88 65 ASP B CA 1
ATOM 3268 C C . ASP B 1 65 ? -29.125 -4.441 -8.703 1 90.88 65 ASP B C 1
ATOM 3270 O O . ASP B 1 65 ? -29.125 -4.32 -9.93 1 90.88 65 ASP B O 1
ATOM 3274 N N . CYS B 1 66 ? -28.375 -5.332 -8.07 1 93.31 66 CYS B N 1
ATOM 3275 C CA . CYS B 1 66 ? -27.484 -6.273 -8.734 1 93.31 66 CYS B CA 1
ATOM 3276 C C . CYS B 1 66 ? -27.516 -7.637 -8.055 1 93.31 66 CYS B C 1
ATOM 3278 O O . CYS B 1 66 ? -28.281 -7.84 -7.109 1 93.31 66 CYS B O 1
ATOM 3280 N N . ARG B 1 67 ? -26.969 -8.578 -8.68 1 93.25 67 ARG B N 1
ATOM 3281 C CA . ARG B 1 67 ? -26.719 -9.867 -8.039 1 93.25 67 ARG B CA 1
ATOM 3282 C C . ARG B 1 67 ? -25.297 -9.922 -7.477 1 93.25 67 ARG B C 1
ATOM 3284 O O . ARG B 1 67 ? -24.391 -10.43 -8.133 1 93.25 67 ARG B O 1
ATOM 3291 N N . ALA B 1 68 ? -25.203 -9.383 -6.27 1 96.56 68 ALA B N 1
ATOM 3292 C CA . ALA B 1 68 ? -23.891 -9.281 -5.641 1 96.56 68 ALA B CA 1
ATOM 3293 C C . ALA B 1 68 ? -23.312 -10.672 -5.375 1 96.56 68 ALA B C 1
ATOM 3295 O O . ALA B 1 68 ? -24.016 -11.562 -4.895 1 96.56 68 ALA B O 1
ATOM 3296 N N . ASP B 1 69 ? -22.094 -10.859 -5.68 1 97.12 69 ASP B N 1
ATOM 3297 C CA . ASP B 1 69 ? -21.406 -12.141 -5.523 1 97.12 69 ASP B CA 1
ATOM 3298 C C . ASP B 1 69 ? -20.781 -12.258 -4.137 1 97.12 69 ASP B C 1
ATOM 3300 O O . ASP B 1 69 ? -19.797 -11.578 -3.836 1 97.12 69 ASP B O 1
ATOM 3304 N N . SER B 1 70 ? -21.328 -13.18 -3.344 1 97 70 SER B N 1
ATOM 3305 C CA . SER B 1 70 ? -20.859 -13.32 -1.967 1 97 70 SER B CA 1
ATOM 3306 C C . SER B 1 70 ? -19.469 -13.922 -1.91 1 97 70 SER B C 1
ATOM 3308 O O . SER B 1 70 ? -18.703 -13.664 -0.973 1 97 70 SER B O 1
ATOM 3310 N N . LYS B 1 71 ? -19.078 -14.672 -2.869 1 94.81 71 LYS B N 1
ATOM 3311 C CA . LYS B 1 71 ? -17.766 -15.289 -2.867 1 94.81 71 LYS B CA 1
ATOM 3312 C C . LYS B 1 71 ? -16.672 -14.25 -3.072 1 94.81 71 LYS B C 1
ATOM 3314 O O . LYS B 1 71 ? -15.672 -14.242 -2.348 1 94.81 71 LYS B O 1
ATOM 3319 N N . ASN B 1 72 ? -16.844 -13.398 -4.074 1 97.31 72 ASN B N 1
ATOM 3320 C CA . ASN B 1 72 ? -15.883 -12.32 -4.285 1 97.31 72 ASN B CA 1
ATOM 3321 C C . ASN B 1 72 ? -15.875 -11.344 -3.113 1 97.31 72 ASN B C 1
ATOM 3323 O O . ASN B 1 72 ? -14.82 -10.812 -2.75 1 97.31 72 ASN B O 1
ATOM 3327 N N . LEU B 1 73 ? -17.031 -11.125 -2.531 1 98.06 73 LEU B N 1
ATOM 3328 C CA . LEU B 1 73 ? -17.109 -10.273 -1.353 1 98.06 73 LEU B CA 1
ATOM 3329 C C . LEU B 1 73 ? -16.312 -10.875 -0.194 1 98.06 73 LEU B C 1
ATOM 3331 O O . LEU B 1 73 ? -15.617 -10.156 0.528 1 98.06 73 LEU B O 1
ATOM 3335 N N . ASP B 1 74 ? -16.406 -12.133 -0.037 1 96.69 74 ASP B N 1
ATOM 3336 C CA . ASP B 1 74 ? -15.703 -12.812 1.04 1 96.69 74 ASP B CA 1
ATOM 3337 C C . ASP B 1 74 ? -14.195 -12.602 0.923 1 96.69 74 ASP B C 1
ATOM 3339 O O . ASP B 1 74 ? -13.5 -12.461 1.934 1 96.69 74 ASP B O 1
ATOM 3343 N N . ARG B 1 75 ? -13.656 -12.609 -0.232 1 96.94 75 ARG B N 1
ATOM 3344 C CA . ARG B 1 75 ? -12.234 -12.391 -0.477 1 96.94 75 ARG B CA 1
ATOM 3345 C C . ARG B 1 75 ? -11.797 -11.016 0.019 1 96.94 75 ARG B C 1
ATOM 3347 O O . ARG B 1 75 ? -10.727 -10.883 0.624 1 96.94 75 ARG B O 1
ATOM 3354 N N . ILE B 1 76 ? -12.633 -10.008 -0.205 1 98.31 76 ILE B N 1
ATOM 3355 C CA . ILE B 1 76 ? -12.383 -8.648 0.269 1 98.31 76 ILE B CA 1
ATOM 3356 C C . ILE B 1 76 ? -12.445 -8.617 1.794 1 98.31 76 ILE B C 1
ATOM 3358 O O . ILE B 1 76 ? -11.57 -8.039 2.445 1 98.31 76 ILE B O 1
ATOM 3362 N N . LEU B 1 77 ? -13.414 -9.305 2.357 1 98.19 77 LEU B N 1
ATOM 3363 C CA . LEU B 1 77 ? -13.617 -9.305 3.803 1 98.19 77 LEU B CA 1
ATOM 3364 C C . LEU B 1 77 ? -12.445 -9.984 4.516 1 98.19 77 LEU B C 1
ATOM 3366 O O . LEU B 1 77 ? -12.07 -9.586 5.617 1 98.19 77 LEU B O 1
ATOM 3370 N N . ARG B 1 78 ? -11.867 -10.953 3.904 1 97.19 78 ARG B N 1
ATOM 3371 C CA . ARG B 1 78 ? -10.766 -11.688 4.52 1 97.19 78 ARG B CA 1
ATOM 3372 C C . ARG B 1 78 ? -9.539 -10.797 4.695 1 97.19 78 ARG B C 1
ATOM 3374 O O . ARG B 1 78 ? -8.867 -10.852 5.723 1 97.19 78 ARG B O 1
ATOM 3381 N N . ILE B 1 79 ? -9.234 -9.953 3.744 1 97.31 79 ILE B N 1
ATOM 3382 C CA . ILE B 1 79 ? -8.117 -9.031 3.869 1 97.31 79 ILE B CA 1
ATOM 3383 C C . ILE B 1 79 ? -8.398 -8.031 4.992 1 97.31 79 ILE B C 1
ATOM 3385 O O . ILE B 1 79 ? -7.52 -7.75 5.809 1 97.31 79 ILE B O 1
ATOM 3389 N N . LEU B 1 80 ? -9.594 -7.527 4.996 1 98.06 80 LEU B N 1
ATOM 3390 C CA . LEU B 1 80 ? -9.961 -6.562 6.027 1 98.06 80 LEU B CA 1
ATOM 3391 C C . LEU B 1 80 ? -9.867 -7.195 7.414 1 98.06 80 LEU B C 1
ATOM 3393 O O . LEU B 1 80 ? -9.422 -6.547 8.367 1 98.06 80 LEU B O 1
ATOM 3397 N N . ALA B 1 81 ? -10.219 -8.477 7.5 1 97.56 81 ALA B N 1
ATOM 3398 C CA . ALA B 1 81 ? -10.141 -9.195 8.766 1 97.56 81 ALA B CA 1
ATOM 3399 C C . ALA B 1 81 ? -8.695 -9.406 9.195 1 97.56 81 ALA B C 1
ATOM 3401 O O . ALA B 1 81 ? -8.359 -9.258 10.375 1 97.56 81 ALA B O 1
ATOM 3402 N N . SER B 1 82 ? -7.867 -9.766 8.25 1 96.75 82 SER B N 1
ATOM 3403 C CA . SER B 1 82 ? -6.461 -10.008 8.547 1 96.75 82 SER B CA 1
ATOM 3404 C C . SER B 1 82 ? -5.781 -8.75 9.07 1 96.75 82 SER B C 1
ATOM 3406 O O . SER B 1 82 ? -4.703 -8.82 9.664 1 96.75 82 SER B O 1
ATOM 3408 N N . HIS B 1 83 ? -6.383 -7.598 8.852 1 96.44 83 HIS B N 1
ATOM 3409 C CA . HIS B 1 83 ? -5.848 -6.328 9.328 1 96.44 83 HIS B CA 1
ATOM 3410 C C . HIS B 1 83 ? -6.715 -5.746 10.438 1 96.44 83 HIS B C 1
ATOM 3412 O O . HIS B 1 83 ? -6.613 -4.559 10.758 1 96.44 83 HIS B O 1
ATOM 3418 N N . ASN B 1 84 ? -7.617 -6.465 10.906 1 95.38 84 ASN B N 1
ATOM 3419 C CA . ASN B 1 84 ? -8.469 -6.113 12.039 1 95.38 84 ASN B CA 1
ATOM 3420 C C . ASN B 1 84 ? -9.359 -4.914 11.719 1 95.38 84 ASN B C 1
ATOM 3422 O O . ASN B 1 84 ? -9.617 -4.082 12.586 1 95.38 84 ASN B O 1
ATOM 3426 N N . VAL B 1 85 ? -9.711 -4.77 10.531 1 97.12 85 VAL B N 1
ATOM 3427 C CA . VAL B 1 85 ? -10.664 -3.742 10.133 1 97.12 85 VAL B CA 1
ATOM 3428 C C . VAL B 1 85 ? -12.086 -4.227 10.414 1 97.12 85 VAL B C 1
ATOM 3430 O O . VAL B 1 85 ? -12.969 -3.43 10.75 1 97.12 85 VAL B O 1
ATOM 3433 N N . VAL B 1 86 ? -12.289 -5.531 10.242 1 97.62 86 VAL B N 1
ATOM 3434 C CA . VAL B 1 86 ? -13.492 -6.234 10.672 1 97.62 86 VAL B CA 1
ATOM 3435 C C . VAL B 1 86 ? -13.109 -7.445 11.516 1 97.62 86 VAL B C 1
ATOM 3437 O O . VAL B 1 86 ? -11.977 -7.926 11.445 1 97.62 86 VAL B O 1
ATOM 3440 N N . THR B 1 87 ? -14.008 -7.852 12.32 1 96.31 87 THR B N 1
ATOM 3441 C CA . THR B 1 87 ? -13.789 -9.109 13.031 1 96.31 87 THR B CA 1
ATOM 3442 C C . THR B 1 87 ? -14.109 -10.297 12.141 1 96.31 87 THR B C 1
ATOM 3444 O O . THR B 1 87 ? -14.781 -10.148 11.117 1 96.31 87 THR B O 1
ATOM 3447 N N . GLU B 1 88 ? -13.531 -11.391 12.43 1 95.12 88 GLU B N 1
ATOM 3448 C CA . GLU B 1 88 ? -13.828 -12.633 11.727 1 95.12 88 GLU B CA 1
ATOM 3449 C C . GLU B 1 88 ? -14.078 -13.781 12.703 1 95.12 88 GLU B C 1
ATOM 3451 O O . GLU B 1 88 ? -13.336 -13.945 13.672 1 95.12 88 GLU B O 1
ATOM 3456 N N . ILE B 1 89 ? -15.141 -14.453 12.531 1 92.31 89 ILE B N 1
ATOM 3457 C CA . ILE B 1 89 ? -15.43 -15.703 13.219 1 92.31 89 ILE B CA 1
ATOM 3458 C C . ILE B 1 89 ? -15.602 -16.828 12.195 1 92.31 89 ILE B C 1
ATOM 3460 O O . ILE B 1 89 ? -16.375 -16.688 11.242 1 92.31 89 ILE B O 1
ATOM 3464 N N . VAL B 1 90 ? -14.805 -17.844 12.398 1 90.25 90 VAL B N 1
ATOM 3465 C CA . VAL B 1 90 ? -14.852 -18.984 11.477 1 90.25 90 VAL B CA 1
ATOM 3466 C C . VAL B 1 90 ? -15.508 -20.172 12.172 1 90.25 90 VAL B C 1
ATOM 3468 O O . VAL B 1 90 ? -15.125 -20.547 13.281 1 90.25 90 VAL B O 1
ATOM 3471 N N . SER B 1 91 ? -16.531 -20.594 11.625 1 83.25 91 SER B N 1
ATOM 3472 C CA . SER B 1 91 ? -17.203 -21.797 12.117 1 83.25 91 SER B CA 1
ATOM 3473 C C . SER B 1 91 ? -17.156 -22.906 11.07 1 83.25 91 SER B C 1
ATOM 3475 O O . SER B 1 91 ? -17.188 -22.641 9.867 1 83.25 91 SER B O 1
ATOM 3477 N N . LYS B 1 92 ? -16.734 -24.047 11.594 1 70.5 92 LYS B N 1
ATOM 3478 C CA . LYS B 1 92 ? -16.719 -25.172 10.664 1 70.5 92 LYS B CA 1
ATOM 3479 C C . LYS B 1 92 ? -18.125 -25.516 10.188 1 70.5 92 LYS B C 1
ATOM 3481 O O . LYS B 1 92 ? -19.094 -25.391 10.945 1 70.5 92 LYS B O 1
ATOM 3486 N N . ASP B 1 93 ? -18.297 -25.656 8.883 1 60.34 93 ASP B N 1
ATOM 3487 C CA . ASP B 1 93 ? -19.594 -26.062 8.352 1 60.34 93 ASP B CA 1
ATOM 3488 C C . ASP B 1 93 ? -19.969 -27.469 8.805 1 60.34 93 ASP B C 1
ATOM 3490 O O . ASP B 1 93 ? -19.203 -28.422 8.594 1 60.34 93 ASP B O 1
ATOM 3494 N N . ALA B 1 94 ? -20.984 -27.578 9.617 1 56.75 94 ALA B N 1
ATOM 3495 C CA . ALA B 1 94 ? -21.484 -28.844 10.133 1 56.75 94 ALA B CA 1
ATOM 3496 C C . ALA B 1 94 ? -21.688 -29.859 9.008 1 56.75 94 ALA B C 1
ATOM 3498 O O . ALA B 1 94 ? -21.547 -31.062 9.211 1 56.75 94 ALA B O 1
ATOM 3499 N N . ASN B 1 95 ? -22.078 -29.344 7.871 1 49.56 95 ASN B N 1
ATOM 3500 C CA . ASN B 1 95 ? -22.484 -30.25 6.801 1 49.56 95 ASN B CA 1
ATOM 3501 C C . ASN B 1 95 ? -21.328 -30.547 5.844 1 49.56 95 ASN B C 1
ATOM 3503 O O . ASN B 1 95 ? -21.406 -31.469 5.031 1 49.56 95 ASN B O 1
ATOM 3507 N N . ASP B 1 96 ? -20.406 -29.594 5.617 1 52.72 96 ASP B N 1
ATOM 3508 C CA . ASP B 1 96 ? -19.266 -29.797 4.746 1 52.72 96 ASP B CA 1
ATOM 3509 C C . ASP B 1 96 ? -17.953 -29.453 5.469 1 52.72 96 ASP B C 1
ATOM 3511 O O . ASP B 1 96 ? -17.578 -28.297 5.566 1 52.72 96 ASP B O 1
ATOM 3515 N N . SER B 1 97 ? -17.469 -30.5 6.137 1 49.75 97 SER B N 1
ATOM 3516 C CA . SER B 1 97 ? -16.266 -30.406 6.965 1 49.75 97 SER B CA 1
ATOM 3517 C C . SER B 1 97 ? -15.18 -29.594 6.266 1 49.75 97 SER B C 1
ATOM 3519 O O . SER B 1 97 ? -14.273 -29.062 6.918 1 49.75 97 SER B O 1
ATOM 3521 N N . ASP B 1 98 ? -15.406 -29.453 4.973 1 53.44 98 ASP B N 1
ATOM 3522 C CA . ASP B 1 98 ? -14.289 -28.875 4.227 1 53.44 98 ASP B CA 1
ATOM 3523 C C . ASP B 1 98 ? -14.547 -27.406 3.906 1 53.44 98 ASP B C 1
ATOM 3525 O O . ASP B 1 98 ? -13.711 -26.75 3.285 1 53.44 98 ASP B O 1
ATOM 3529 N N . SER B 1 99 ? -15.836 -27.094 4.355 1 62.38 99 SER B N 1
ATOM 3530 C CA . SER B 1 99 ? -16.141 -25.688 4.055 1 62.38 99 SER B CA 1
ATOM 3531 C C . SER B 1 99 ? -16.234 -24.859 5.328 1 62.38 99 SER B C 1
ATOM 3533 O O . SER B 1 99 ? -16.734 -25.344 6.352 1 62.38 99 SER B O 1
ATOM 3535 N N . ALA B 1 100 ? -15.508 -23.875 5.445 1 75.44 100 ALA B N 1
ATOM 3536 C CA . ALA B 1 100 ? -15.562 -22.953 6.566 1 75.44 100 ALA B CA 1
ATOM 3537 C C . ALA B 1 100 ? -16.484 -21.766 6.254 1 75.44 100 ALA B C 1
ATOM 3539 O O . ALA B 1 100 ? -16.516 -21.281 5.121 1 75.44 100 ALA B O 1
ATOM 3540 N N . GLN B 1 101 ? -17.438 -21.688 7.176 1 83.5 101 GLN B N 1
ATOM 3541 C CA . GLN B 1 101 ? -18.266 -20.484 7.07 1 83.5 101 GLN B CA 1
ATOM 3542 C C . GLN B 1 101 ? -17.688 -19.344 7.898 1 83.5 101 GLN B C 1
ATOM 3544 O O . GLN B 1 101 ? -17.297 -19.547 9.055 1 83.5 101 GLN B O 1
ATOM 3549 N N . ARG B 1 102 ? -17.578 -18.234 7.242 1 92 102 ARG B N 1
ATOM 3550 C CA . ARG B 1 102 ? -16.984 -17.078 7.906 1 92 102 ARG B CA 1
ATOM 3551 C C . ARG B 1 102 ? -18.031 -15.977 8.109 1 92 102 ARG B C 1
ATOM 3553 O O . ARG B 1 102 ? -18.891 -15.758 7.254 1 92 102 ARG B O 1
ATOM 3560 N N . SER B 1 103 ? -18 -15.375 9.266 1 95.5 103 SER B N 1
ATOM 3561 C CA . SER B 1 103 ? -18.781 -14.18 9.547 1 95.5 103 SER B CA 1
ATOM 3562 C C . SER B 1 103 ? -17.891 -13.039 10.039 1 95.5 103 SER B C 1
ATOM 3564 O O . SER B 1 103 ? -16.781 -13.281 10.523 1 95.5 103 SER B O 1
ATOM 3566 N N . CYS B 1 104 ? -18.359 -11.844 9.773 1 96.19 104 CYS B N 1
ATOM 3567 C CA . CYS B 1 104 ? -17.562 -10.703 10.188 1 96.19 104 CYS B CA 1
ATOM 3568 C C . CYS B 1 104 ? -18.422 -9.648 10.867 1 96.19 104 CYS B C 1
ATOM 3570 O O . CYS B 1 104 ? -19.641 -9.656 10.727 1 96.19 104 CYS B O 1
ATOM 3572 N N . GLY B 1 105 ? -17.828 -8.82 11.695 1 97.31 105 GLY B N 1
ATOM 3573 C CA . GLY B 1 105 ? -18.469 -7.746 12.438 1 97.31 105 GLY B CA 1
ATOM 3574 C C . GLY B 1 105 ? -17.656 -6.469 12.469 1 97.31 105 GLY B C 1
ATOM 3575 O O . GLY B 1 105 ? -16.531 -6.43 11.969 1 97.31 105 GLY B O 1
ATOM 3576 N N . PRO B 1 106 ? -18.297 -5.387 12.992 1 96.56 106 PRO B N 1
ATOM 3577 C CA . PRO B 1 106 ? -17.625 -4.086 13.023 1 96.56 106 PRO B CA 1
ATOM 3578 C C . PRO B 1 106 ? -16.516 -4.012 14.07 1 96.56 106 PRO B C 1
ATOM 3580 O O . PRO B 1 106 ? -16.516 -4.789 15.031 1 96.56 106 PRO B O 1
ATOM 3583 N N . THR B 1 107 ? -15.531 -3.201 13.859 1 95.81 107 THR B N 1
ATOM 3584 C CA . THR B 1 107 ? -14.469 -2.871 14.805 1 95.81 107 THR B CA 1
ATOM 3585 C C . THR B 1 107 ? -14.398 -1.365 15.031 1 95.81 107 THR B C 1
ATOM 3587 O O . THR B 1 107 ? -15.125 -0.6 14.398 1 95.81 107 THR B O 1
ATOM 3590 N N . SER B 1 108 ? -13.508 -0.969 15.969 1 94.69 108 SER B N 1
ATOM 3591 C CA . SER B 1 108 ? -13.281 0.448 16.234 1 94.69 108 SER B CA 1
ATOM 3592 C C . SER B 1 108 ? -12.617 1.136 15.055 1 94.69 108 SER B C 1
ATOM 3594 O O . SER B 1 108 ? -12.719 2.354 14.898 1 94.69 108 SER B O 1
ATOM 3596 N N . THR B 1 109 ? -11.984 0.378 14.18 1 96.31 109 THR B N 1
ATOM 3597 C CA . THR B 1 109 ? -11.359 0.922 12.984 1 96.31 109 THR B CA 1
ATOM 3598 C C . THR B 1 109 ? -12.398 1.198 11.906 1 96.31 109 THR B C 1
ATOM 3600 O O . THR B 1 109 ? -12.375 2.252 11.266 1 96.31 109 THR B O 1
ATOM 3603 N N . LEU B 1 110 ? -13.328 0.345 11.812 1 97.25 110 LEU B N 1
ATOM 3604 C CA . LEU B 1 110 ? -14.289 0.364 10.719 1 97.25 110 LEU B CA 1
ATOM 3605 C C . LEU B 1 110 ? -15.156 1.621 10.773 1 97.25 110 LEU B C 1
ATOM 3607 O O . LEU B 1 110 ? -15.555 2.148 9.734 1 97.25 110 LEU B O 1
ATOM 3611 N N . LYS B 1 111 ? -15.445 2.129 11.906 1 94.88 111 LYS B N 1
ATOM 3612 C CA . LYS B 1 111 ? -16.375 3.24 12.078 1 94.88 111 LYS B CA 1
ATOM 3613 C C . LYS B 1 111 ? -15.859 4.5 11.391 1 94.88 111 LYS B C 1
ATOM 3615 O O . LYS B 1 111 ? -16.641 5.371 11.008 1 94.88 111 LYS B O 1
ATOM 3620 N N . TYR B 1 112 ? -14.547 4.594 11.141 1 96.19 112 TYR B N 1
ATOM 3621 C CA . TYR B 1 112 ? -13.961 5.797 10.562 1 96.19 112 TYR B CA 1
ATOM 3622 C C . TYR B 1 112 ? -14.133 5.824 9.047 1 96.19 112 TYR B C 1
ATOM 3624 O O . TYR B 1 112 ? -13.789 6.809 8.398 1 96.19 112 TYR B O 1
ATOM 3632 N N . PHE B 1 113 ? -14.695 4.727 8.57 1 98.19 113 PHE B N 1
ATOM 3633 C CA . PHE B 1 113 ? -14.953 4.668 7.141 1 98.19 113 PHE B CA 1
ATOM 3634 C C . PHE B 1 113 ? -16.453 4.758 6.852 1 98.19 113 PHE B C 1
ATOM 3636 O O . PHE B 1 113 ? -16.906 4.328 5.797 1 98.19 113 PHE B O 1
ATOM 3643 N N . THR B 1 114 ? -17.172 5.215 7.828 1 96.31 114 THR B N 1
ATOM 3644 C CA . THR B 1 114 ? -18.578 5.609 7.73 1 96.31 114 THR B CA 1
ATOM 3645 C C . THR B 1 114 ? -18.797 7 8.32 1 96.31 114 THR B C 1
ATOM 3647 O O . THR B 1 114 ? -18.094 7.395 9.258 1 96.31 114 THR B O 1
ATOM 3650 N N . ASP B 1 115 ? -19.781 7.656 7.746 1 96.25 115 ASP B N 1
ATOM 3651 C CA . ASP B 1 115 ? -20.062 9 8.25 1 96.25 115 ASP B CA 1
ATOM 3652 C C . ASP B 1 115 ? -20.438 8.961 9.727 1 96.25 115 ASP B C 1
ATOM 3654 O O . ASP B 1 115 ? -21.25 8.117 10.141 1 96.25 115 ASP B O 1
ATOM 3658 N N . ASN B 1 116 ? -19.828 9.805 10.492 1 93.5 116 ASN B N 1
ATOM 3659 C CA . ASN B 1 116 ? -20.234 9.953 11.883 1 93.5 116 ASN B CA 1
ATOM 3660 C C . ASN B 1 116 ? -21.422 10.898 12.023 1 93.5 116 ASN B C 1
ATOM 3662 O O . ASN B 1 116 ? -22.094 11.203 11.039 1 93.5 116 ASN B O 1
ATOM 3666 N N . GLU B 1 117 ? -21.688 11.281 13.203 1 91.75 117 GLU B N 1
ATOM 3667 C CA . GLU B 1 117 ? -22.859 12.117 13.484 1 91.75 117 GLU B CA 1
ATOM 3668 C C . GLU B 1 117 ? -22.75 13.469 12.781 1 91.75 117 GLU B C 1
ATOM 3670 O O . GLU B 1 117 ? -23.75 14.094 12.453 1 91.75 117 GLU B O 1
ATOM 3675 N N . ASP B 1 118 ? -21.531 13.93 12.461 1 91 118 ASP B N 1
ATOM 3676 C CA . ASP B 1 118 ? -21.297 15.211 11.789 1 91 118 ASP B CA 1
ATOM 3677 C C . ASP B 1 118 ? -21.25 15.031 10.273 1 91 118 ASP B C 1
ATOM 3679 O O . ASP B 1 118 ? -21 15.992 9.539 1 91 118 ASP B O 1
ATOM 3683 N N . GLY B 1 119 ? -21.438 13.836 9.828 1 94.62 119 GLY B N 1
ATOM 3684 C CA . GLY B 1 119 ? -21.453 13.57 8.398 1 94.62 119 GLY B CA 1
ATOM 3685 C C . GLY B 1 119 ? -20.062 13.477 7.793 1 94.62 119 GLY B C 1
ATOM 3686 O O . GLY B 1 119 ? -19.891 13.695 6.59 1 94.62 119 GLY B O 1
ATOM 3687 N N . VAL B 1 120 ? -19.078 13.219 8.625 1 95.69 120 VAL B N 1
ATOM 3688 C CA . VAL B 1 120 ? -17.703 13.188 8.117 1 95.69 120 VAL B CA 1
ATOM 3689 C C . V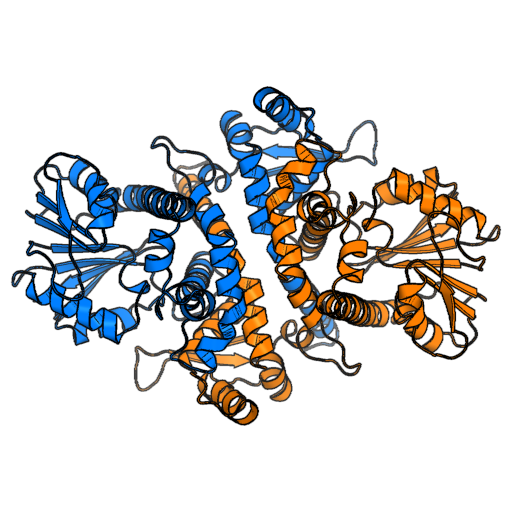AL B 1 120 ? -17.109 11.812 8.352 1 95.69 120 VAL B C 1
ATOM 3691 O O . VAL B 1 120 ? -17.531 11.078 9.25 1 95.69 120 VAL B O 1
ATOM 3694 N N . SER B 1 121 ? -16.125 11.383 7.566 1 97.5 121 SER B N 1
ATOM 3695 C CA . SER B 1 121 ? -15.383 10.133 7.648 1 97.5 121 SER B CA 1
ATOM 3696 C C . SER B 1 121 ? -13.992 10.281 7.043 1 97.5 121 SER B C 1
ATOM 3698 O O . SER B 1 121 ? -13.664 11.328 6.484 1 97.5 121 SER B O 1
ATOM 3700 N N . LEU B 1 122 ? -13.18 9.25 7.133 1 97.19 122 LEU B N 1
ATOM 3701 C CA . LEU B 1 122 ? -11.836 9.273 6.551 1 97.19 122 LEU B CA 1
ATOM 3702 C C . LEU B 1 122 ? -11.867 8.781 5.105 1 97.19 122 LEU B C 1
ATOM 3704 O O . LEU B 1 122 ? -10.828 8.68 4.457 1 97.19 122 LEU B O 1
ATOM 3708 N N . VAL B 1 123 ? -13.062 8.523 4.562 1 98.38 123 VAL B N 1
ATOM 3709 C CA . VAL B 1 123 ? -13.234 7.953 3.23 1 98.38 123 VAL B CA 1
ATOM 3710 C C . VAL B 1 123 ? -12.562 8.852 2.189 1 98.38 123 VAL B C 1
ATOM 3712 O O . VAL B 1 123 ? -11.742 8.383 1.396 1 98.38 123 VAL B O 1
ATOM 3715 N N . PRO B 1 124 ? -12.82 10.156 2.184 1 98 124 PRO B N 1
ATOM 3716 C CA . PRO B 1 124 ? -12.148 10.977 1.178 1 98 124 PRO B CA 1
ATOM 3717 C C . PRO B 1 124 ? -10.625 10.969 1.328 1 98 124 PRO B C 1
ATOM 3719 O O . PRO B 1 124 ? -9.906 11.07 0.334 1 98 124 PRO B O 1
ATOM 3722 N N . PHE B 1 125 ? -10.195 10.867 2.547 1 97.38 125 PHE B N 1
ATOM 3723 C CA . PHE B 1 125 ? -8.758 10.844 2.822 1 97.38 125 PHE B CA 1
ATOM 3724 C C . PHE B 1 125 ? -8.117 9.594 2.225 1 97.38 125 PHE B C 1
ATOM 3726 O O . PHE B 1 125 ? -7.023 9.656 1.667 1 97.38 125 PHE B O 1
ATOM 3733 N N . VAL B 1 126 ? -8.773 8.43 2.283 1 98.06 126 VAL B N 1
ATOM 3734 C CA . VAL B 1 126 ? -8.328 7.188 1.661 1 98.06 126 VAL B CA 1
ATOM 3735 C C . VAL B 1 126 ? -8.305 7.352 0.143 1 98.06 126 VAL B C 1
ATOM 3737 O O . VAL B 1 126 ? -7.289 7.055 -0.5 1 98.06 126 VAL B O 1
ATOM 3740 N N . PHE B 1 127 ? -9.391 7.844 -0.391 1 98.38 127 PHE B N 1
ATOM 3741 C CA . PHE B 1 127 ? -9.555 7.941 -1.836 1 98.38 127 PHE B CA 1
ATOM 3742 C C . PHE B 1 127 ? -8.531 8.898 -2.434 1 98.38 127 PHE B C 1
ATOM 3744 O O . PHE B 1 127 ? -7.988 8.641 -3.51 1 98.38 127 PHE B O 1
ATOM 3751 N N . MET B 1 128 ? -8.242 9.961 -1.747 1 98 128 MET B N 1
ATOM 3752 C CA . MET B 1 128 ? -7.305 10.969 -2.24 1 98 128 MET B CA 1
ATOM 3753 C C . MET B 1 128 ? -5.91 10.375 -2.414 1 98 128 MET B C 1
ATOM 3755 O O . MET B 1 128 ? -5.293 10.531 -3.469 1 98 128 MET B O 1
ATOM 3759 N N . HIS B 1 129 ? -5.477 9.594 -1.469 1 97.75 129 HIS B N 1
ATOM 3760 C CA . HIS B 1 129 ? -4.082 9.164 -1.451 1 97.75 129 HIS B CA 1
ATOM 3761 C C . HIS B 1 129 ? -3.852 7.988 -2.391 1 97.75 129 HIS B C 1
ATOM 3763 O O . HIS B 1 129 ? -2.707 7.609 -2.652 1 97.75 129 HIS B O 1
ATOM 3769 N N . ILE B 1 130 ? -4.895 7.414 -2.9 1 97.94 130 ILE B N 1
ATOM 3770 C CA . ILE B 1 130 ? -4.711 6.379 -3.914 1 97.94 130 ILE B CA 1
ATOM 3771 C C . ILE B 1 130 ? -5.27 6.859 -5.25 1 97.94 130 ILE B C 1
ATOM 3773 O O . ILE B 1 130 ? -5.5 6.059 -6.16 1 97.94 130 ILE B O 1
ATOM 3777 N N . ASP B 1 131 ? -5.547 8.172 -5.336 1 97.69 131 ASP B N 1
ATOM 3778 C CA . ASP B 1 131 ? -5.91 8.773 -6.617 1 97.69 131 ASP B CA 1
ATOM 3779 C C . ASP B 1 131 ? -4.762 8.672 -7.617 1 97.69 131 ASP B C 1
ATOM 3781 O O . ASP B 1 131 ? -3.592 8.805 -7.246 1 97.69 131 ASP B O 1
ATOM 3785 N N . PRO B 1 132 ? -5.086 8.531 -8.969 1 95.62 132 PRO B N 1
ATOM 3786 C CA . PRO B 1 132 ? -4.039 8.352 -9.969 1 95.62 132 PRO B CA 1
ATOM 3787 C C . PRO B 1 132 ? -3.039 9.508 -10 1 95.62 132 PRO B C 1
ATOM 3789 O O . PRO B 1 132 ? -1.853 9.297 -10.258 1 95.62 132 PRO B O 1
ATOM 3792 N N . VAL B 1 133 ? -3.479 10.711 -9.703 1 96.06 133 VAL B N 1
ATOM 3793 C CA . VAL B 1 133 ? -2.602 11.875 -9.727 1 96.06 133 VAL B CA 1
ATOM 3794 C C . VAL B 1 133 ? -1.574 11.773 -8.602 1 96.06 133 VAL B C 1
ATOM 3796 O O . VAL B 1 133 ? -0.384 12.016 -8.812 1 96.06 133 VAL B O 1
ATOM 3799 N N . PHE B 1 134 ? -1.996 11.383 -7.398 1 97 134 PHE B N 1
ATOM 3800 C CA . PHE B 1 134 ? -1.09 11.195 -6.27 1 97 134 PHE B CA 1
ATOM 3801 C C . PHE B 1 134 ? -0.159 10.016 -6.516 1 97 134 PHE B C 1
ATOM 3803 O O . PHE B 1 134 ? 1.05 10.117 -6.293 1 97 134 PHE B O 1
ATOM 3810 N N . LEU B 1 135 ? -0.723 8.93 -7.027 1 97 135 LEU B N 1
ATOM 3811 C CA . LEU B 1 135 ? 0.052 7.715 -7.277 1 97 135 LEU B CA 1
ATOM 3812 C C . LEU B 1 135 ? 1.191 7.992 -8.25 1 97 135 LEU B C 1
ATOM 3814 O O . LEU B 1 135 ? 2.293 7.461 -8.094 1 97 135 LEU B O 1
ATOM 3818 N N . ALA B 1 136 ? 0.936 8.797 -9.266 1 96 136 ALA B N 1
ATOM 3819 C CA . ALA B 1 136 ? 1.961 9.133 -10.25 1 96 136 ALA B CA 1
ATOM 3820 C C . ALA B 1 136 ? 3.145 9.836 -9.586 1 96 136 ALA B C 1
ATOM 3822 O O . ALA B 1 136 ? 4.301 9.57 -9.93 1 96 136 ALA B O 1
ATOM 3823 N N . SER B 1 137 ? 2.879 10.641 -8.586 1 96.56 137 SER B N 1
ATOM 3824 C CA . SER B 1 137 ? 3.93 11.398 -7.918 1 96.56 137 SER B CA 1
ATOM 3825 C C . SER B 1 137 ? 4.781 10.5 -7.031 1 96.56 137 SER B C 1
ATOM 3827 O O . SER B 1 137 ? 5.973 10.742 -6.852 1 96.56 137 SER B O 1
ATOM 3829 N N . TYR B 1 138 ? 4.18 9.438 -6.496 1 97.75 138 TYR B N 1
ATOM 3830 C CA . TYR B 1 138 ? 4.898 8.523 -5.617 1 97.75 138 TYR B CA 1
ATOM 3831 C C . TYR B 1 138 ? 5.969 7.754 -6.391 1 97.75 138 TYR B C 1
ATOM 3833 O O . TYR B 1 138 ? 6.934 7.262 -5.801 1 97.75 138 TYR B O 1
ATOM 3841 N N . GLN B 1 139 ? 5.789 7.645 -7.73 1 97.19 139 GLN B N 1
ATOM 3842 C CA . GLN B 1 139 ? 6.695 6.863 -8.562 1 97.19 139 GLN B CA 1
ATOM 3843 C C . GLN B 1 139 ? 8.094 7.469 -8.578 1 97.19 139 GLN B C 1
ATOM 3845 O O . GLN B 1 139 ? 9.07 6.789 -8.906 1 97.19 139 GLN B O 1
ATOM 3850 N N . ASN B 1 140 ? 8.242 8.727 -8.195 1 97.31 140 ASN B N 1
ATOM 3851 C CA . ASN B 1 140 ? 9.484 9.461 -8.438 1 97.31 140 ASN B CA 1
ATOM 3852 C C . ASN B 1 140 ? 10.109 9.945 -7.133 1 97.31 140 ASN B C 1
ATOM 3854 O O . ASN B 1 140 ? 10.805 10.961 -7.109 1 97.31 140 ASN B O 1
ATOM 3858 N N . LEU B 1 141 ? 9.984 9.18 -6.062 1 97.94 141 LEU B N 1
ATOM 3859 C CA . LEU B 1 141 ? 10.445 9.562 -4.734 1 97.94 141 LEU B CA 1
ATOM 3860 C C . LEU B 1 141 ? 11.961 9.531 -4.648 1 97.94 141 LEU B C 1
ATOM 3862 O O . LEU B 1 141 ? 12.555 10.07 -3.711 1 97.94 141 LEU B O 1
ATOM 3866 N N . HIS B 1 142 ? 12.664 8.891 -5.605 1 98.31 142 HIS B N 1
ATOM 3867 C CA . HIS B 1 142 ? 14.125 8.844 -5.598 1 98.31 142 HIS B CA 1
ATOM 3868 C C . HIS B 1 142 ? 14.719 10.148 -6.117 1 98.31 142 HIS B C 1
ATOM 3870 O O . HIS B 1 142 ? 15.867 10.477 -5.805 1 98.31 142 HIS B O 1
ATOM 3876 N N . LEU B 1 143 ? 13.961 10.938 -6.828 1 97.75 143 LEU B N 1
ATOM 3877 C CA . LEU B 1 143 ? 14.5 12.062 -7.586 1 97.75 143 LEU B CA 1
ATOM 3878 C C . LEU B 1 143 ? 14.914 13.195 -6.652 1 97.75 143 LEU B C 1
ATOM 3880 O O . LEU B 1 143 ? 15.977 13.805 -6.84 1 97.75 143 LEU B O 1
ATOM 3884 N N . PRO B 1 144 ? 14.109 13.5 -5.598 1 97.69 144 PRO B N 1
ATOM 3885 C CA . PRO B 1 144 ? 14.547 14.562 -4.691 1 97.69 144 PRO B CA 1
ATOM 3886 C C . PRO B 1 144 ? 15.875 14.25 -4.012 1 97.69 144 PRO B C 1
ATOM 3888 O O . PRO B 1 144 ? 16.562 15.156 -3.531 1 97.69 144 PRO B O 1
ATOM 3891 N N . VAL B 1 145 ? 16.234 12.977 -3.877 1 98.19 145 VAL B N 1
ATOM 3892 C CA . VAL B 1 145 ? 17.516 12.594 -3.314 1 98.19 145 VAL B CA 1
ATOM 3893 C C . VAL B 1 145 ? 18.625 12.883 -4.316 1 98.19 145 VAL B C 1
ATOM 3895 O O . VAL B 1 145 ? 19.703 13.375 -3.945 1 98.19 145 VAL B O 1
ATOM 3898 N N . LEU B 1 146 ? 18.406 12.656 -5.566 1 97.88 146 LEU B N 1
ATOM 3899 C CA . LEU B 1 146 ? 19.406 12.859 -6.613 1 97.88 146 LEU B CA 1
ATOM 3900 C C . LEU B 1 146 ? 19.594 14.344 -6.902 1 97.88 146 LEU B C 1
ATOM 3902 O O . LEU B 1 146 ? 20.688 14.773 -7.281 1 97.88 146 LEU B O 1
ATOM 3906 N N . ASP B 1 147 ? 18.547 15.062 -6.848 1 96.25 147 ASP B N 1
ATOM 3907 C CA . ASP B 1 147 ? 18.516 16.5 -7.043 1 96.25 147 ASP B CA 1
ATOM 3908 C C . ASP B 1 147 ? 17.531 17.172 -6.09 1 96.25 147 ASP B C 1
ATOM 3910 O O . ASP B 1 147 ? 16.312 17.094 -6.297 1 96.25 147 ASP B O 1
ATOM 3914 N N . VAL B 1 148 ? 18.062 17.844 -5.129 1 94.31 148 VAL B N 1
ATOM 3915 C CA . VAL B 1 148 ? 17.281 18.422 -4.035 1 94.31 148 VAL B CA 1
ATOM 3916 C C . VAL B 1 148 ? 16.266 19.422 -4.59 1 94.31 148 VAL B C 1
ATOM 3918 O O . VAL B 1 148 ? 15.258 19.719 -3.945 1 94.31 148 VAL B O 1
ATOM 3921 N N . ASN B 1 149 ? 16.406 19.922 -5.812 1 92.75 149 ASN B N 1
ATOM 3922 C CA . ASN B 1 149 ? 15.547 20.938 -6.391 1 92.75 149 ASN B CA 1
ATOM 3923 C C . ASN B 1 149 ? 14.367 20.328 -7.129 1 92.75 149 ASN B C 1
ATOM 3925 O O . ASN B 1 149 ? 13.469 21.047 -7.59 1 92.75 149 ASN B O 1
ATOM 3929 N N . VAL B 1 150 ? 14.375 19.062 -7.184 1 95.19 150 VAL B N 1
ATOM 3930 C CA . VAL B 1 150 ? 13.312 18.391 -7.926 1 95.19 150 VAL B CA 1
ATOM 3931 C C . VAL B 1 150 ? 12.117 18.156 -7.008 1 95.19 150 VAL B C 1
ATOM 3933 O O . VAL B 1 150 ? 12.273 17.641 -5.895 1 95.19 150 VAL B O 1
ATOM 3936 N N . GLU B 1 151 ? 10.977 18.578 -7.473 1 95.94 151 GLU B N 1
ATOM 3937 C CA . GLU B 1 151 ? 9.68 18.25 -6.895 1 95.94 151 GLU B CA 1
ATOM 3938 C C . GLU B 1 151 ? 8.898 17.297 -7.789 1 95.94 151 GLU B C 1
ATOM 3940 O O . GLU B 1 151 ? 8.445 17.672 -8.867 1 95.94 151 GLU B O 1
ATOM 3945 N N . PRO B 1 152 ? 8.688 16.062 -7.332 1 97 152 PRO B N 1
ATOM 3946 C CA . PRO B 1 152 ? 8.164 15.016 -8.203 1 97 152 PRO B CA 1
ATOM 3947 C C . PRO B 1 152 ? 6.852 15.406 -8.883 1 97 152 PRO B C 1
ATOM 3949 O O . PRO B 1 152 ? 6.711 15.258 -10.094 1 97 152 PRO B O 1
ATOM 3952 N N . HIS B 1 153 ? 5.902 15.875 -8.109 1 97.12 153 HIS B N 1
ATOM 3953 C CA . HIS B 1 153 ? 4.621 16.25 -8.703 1 97.12 153 HIS B CA 1
ATOM 3954 C C . HIS B 1 153 ? 4.793 17.344 -9.75 1 97.12 153 HIS B C 1
ATOM 3956 O O . HIS B 1 153 ? 4.207 17.266 -10.828 1 97.12 153 HIS B O 1
ATOM 3962 N N . THR B 1 154 ? 5.582 18.344 -9.422 1 95.88 154 THR B N 1
ATOM 3963 C CA . THR B 1 154 ? 5.816 19.438 -10.352 1 95.88 154 THR B CA 1
ATOM 3964 C C . THR B 1 154 ? 6.508 18.938 -11.617 1 95.88 154 THR B C 1
ATOM 3966 O O . THR B 1 154 ? 6.207 19.406 -12.719 1 95.88 154 THR B O 1
ATOM 3969 N N . LEU B 1 155 ? 7.406 18.094 -11.43 1 94.56 155 LEU B N 1
ATOM 3970 C CA . LEU B 1 155 ? 8.086 17.5 -12.578 1 94.56 155 LEU B CA 1
ATOM 3971 C C . LEU B 1 155 ? 7.09 16.797 -13.492 1 94.56 155 LEU B C 1
ATOM 3973 O O . LEU B 1 155 ? 7.141 16.953 -14.719 1 94.56 155 LEU B O 1
ATOM 3977 N N . ASP B 1 156 ? 6.168 16.062 -12.945 1 93.81 156 ASP B N 1
ATOM 3978 C CA . ASP B 1 156 ? 5.223 15.242 -13.695 1 93.81 156 ASP B CA 1
ATOM 3979 C C . ASP B 1 156 ? 4.16 16.109 -14.367 1 93.81 156 ASP B C 1
ATOM 3981 O O . ASP B 1 156 ? 3.699 15.781 -15.469 1 93.81 156 ASP B O 1
ATOM 3985 N N . HIS B 1 157 ? 3.785 17.25 -13.758 1 94.44 157 HIS B N 1
ATOM 3986 C CA . HIS B 1 157 ? 2.582 17.938 -14.211 1 94.44 157 HIS B CA 1
ATOM 3987 C C . HIS B 1 157 ? 2.896 19.359 -14.664 1 94.44 157 HIS B C 1
ATOM 3989 O O . HIS B 1 157 ? 2.039 20.047 -15.227 1 94.44 157 HIS B O 1
ATOM 3995 N N . GLY B 1 158 ? 4.086 19.859 -14.344 1 94.31 158 GLY B N 1
ATOM 3996 C CA . GLY B 1 158 ? 4.492 21.203 -14.75 1 94.31 158 GLY B CA 1
ATOM 3997 C C . GLY B 1 158 ? 4.031 22.281 -13.789 1 94.31 158 GLY B C 1
ATOM 3998 O O . GLY B 1 158 ? 4.305 23.469 -14 1 94.31 158 GLY B O 1
ATOM 3999 N N . MET B 1 159 ? 3.318 21.922 -12.805 1 93.38 159 MET B N 1
ATOM 4000 C CA . MET B 1 159 ? 2.854 22.797 -11.742 1 93.38 159 MET B CA 1
ATOM 4001 C C . MET B 1 159 ? 2.764 22.062 -10.414 1 93.38 159 MET B C 1
ATOM 4003 O O . MET B 1 159 ? 2.74 20.828 -10.391 1 93.38 159 MET B O 1
ATOM 4007 N N . ASN B 1 160 ? 2.842 22.781 -9.328 1 90.69 160 ASN B N 1
ATOM 4008 C CA . ASN B 1 160 ? 2.781 22.109 -8.031 1 90.69 160 ASN B CA 1
ATOM 4009 C C . ASN B 1 160 ? 1.385 21.562 -7.75 1 90.69 160 ASN B C 1
ATOM 4011 O O . ASN B 1 160 ? 0.443 21.844 -8.492 1 90.69 160 ASN B O 1
ATOM 4015 N N . LEU B 1 161 ? 1.207 20.812 -6.676 1 92.38 161 LEU B N 1
ATOM 4016 C CA . LEU B 1 161 ? -0.016 20.078 -6.371 1 92.38 161 LEU B CA 1
ATOM 4017 C C . LEU B 1 161 ? -1.201 21.031 -6.23 1 92.38 161 LEU B C 1
ATOM 4019 O O . LEU B 1 161 ? -2.275 20.766 -6.777 1 92.38 161 LEU B O 1
ATOM 4023 N N . PHE B 1 162 ? -1.008 22.094 -5.512 1 88.81 162 PHE B N 1
ATOM 4024 C CA . PHE B 1 162 ? -2.111 23 -5.211 1 88.81 162 PHE B CA 1
ATOM 4025 C C . PHE B 1 162 ? -2.582 23.719 -6.473 1 88.81 162 PHE B C 1
ATOM 4027 O O . PHE B 1 162 ? -3.783 23.906 -6.672 1 88.81 162 PHE B O 1
ATOM 4034 N N . GLU B 1 163 ? -1.646 24.141 -7.305 1 90.81 163 GLU B N 1
ATOM 4035 C CA . GLU B 1 163 ? -1.99 24.703 -8.609 1 90.81 163 GLU B CA 1
ATOM 4036 C C . GLU B 1 163 ? -2.74 23.688 -9.469 1 90.81 163 GLU B C 1
ATOM 4038 O O . GLU B 1 163 ? -3.705 24.031 -10.148 1 90.81 163 GLU B O 1
ATOM 4043 N N . TYR B 1 164 ? -2.268 22.484 -9.422 1 94.25 164 TYR B N 1
ATOM 4044 C CA . TYR B 1 164 ? -2.887 21.438 -10.219 1 94.25 164 TYR B CA 1
ATOM 4045 C C . TYR B 1 164 ? -4.32 21.188 -9.766 1 94.25 164 TYR B C 1
ATOM 4047 O O . TYR B 1 164 ? -5.227 21.062 -10.594 1 94.25 164 TYR B O 1
ATOM 4055 N N . ILE B 1 165 ? -4.539 21.062 -8.5 1 92.5 165 ILE B N 1
ATOM 4056 C CA . ILE B 1 165 ? -5.852 20.797 -7.922 1 92.5 165 ILE B CA 1
ATOM 4057 C C . ILE B 1 165 ? -6.836 21.875 -8.367 1 92.5 165 ILE B C 1
ATOM 4059 O O . ILE B 1 165 ? -7.992 21.594 -8.68 1 92.5 165 ILE B O 1
ATOM 4063 N N . ALA B 1 166 ? -6.371 23.094 -8.453 1 89.5 166 ALA B N 1
ATOM 4064 C CA . ALA B 1 166 ? -7.215 24.219 -8.867 1 89.5 166 ALA B CA 1
ATOM 4065 C C . ALA B 1 166 ? -7.684 24.047 -10.312 1 89.5 166 ALA B C 1
ATOM 4067 O O . ALA B 1 166 ? -8.688 24.641 -10.719 1 89.5 166 ALA B O 1
ATOM 4068 N N . THR B 1 167 ? -7.027 23.234 -11.125 1 93.75 167 THR B N 1
ATOM 4069 C CA . THR B 1 167 ? -7.359 23.062 -12.539 1 93.75 167 THR B CA 1
ATOM 4070 C C . THR B 1 167 ? -8.203 21.812 -12.742 1 93.75 167 THR B C 1
ATOM 4072 O O . THR B 1 167 ? -8.703 21.562 -13.844 1 93.75 167 THR B O 1
ATOM 4075 N N . ASP B 1 168 ? -8.367 21.031 -11.75 1 94.88 168 ASP B N 1
ATOM 4076 C CA . ASP B 1 168 ? -9.102 19.766 -11.797 1 94.88 168 ASP B CA 1
ATOM 4077 C C . ASP B 1 168 ? -10.258 19.766 -10.797 1 94.88 168 ASP B C 1
ATOM 4079 O O . ASP B 1 168 ? -10.086 19.406 -9.633 1 94.88 168 ASP B O 1
ATOM 4083 N N . ALA B 1 169 ? -11.445 19.984 -11.266 1 93.62 169 ALA B N 1
ATOM 4084 C CA . ALA B 1 169 ? -12.609 20.188 -10.406 1 93.62 169 ALA B CA 1
ATOM 4085 C C . ALA B 1 169 ? -12.891 18.953 -9.562 1 93.62 169 ALA B C 1
ATOM 4087 O O . ALA B 1 169 ? -13.25 19.062 -8.383 1 93.62 169 ALA B O 1
ATOM 4088 N N . LYS B 1 170 ? -12.75 17.797 -10.203 1 95.75 170 LYS B N 1
ATOM 4089 C CA . LYS B 1 170 ? -13.008 16.547 -9.477 1 95.75 170 LYS B CA 1
ATOM 4090 C C . LYS B 1 170 ? -12.016 16.359 -8.344 1 95.75 170 LYS B C 1
ATOM 4092 O O . LYS B 1 170 ? -12.398 16.031 -7.219 1 95.75 170 LYS B O 1
ATOM 4097 N N . LEU B 1 171 ? -10.773 16.547 -8.648 1 95.81 171 LEU B N 1
ATOM 4098 C CA . LEU B 1 171 ? -9.742 16.391 -7.629 1 95.81 171 LEU B CA 1
ATOM 4099 C C . LEU B 1 171 ? -9.852 17.484 -6.566 1 95.81 171 LEU B C 1
ATOM 4101 O O . LEU B 1 171 ? -9.578 17.234 -5.391 1 95.81 171 LEU B O 1
ATOM 4105 N N . ASP B 1 172 ? -10.188 18.656 -6.973 1 92.81 172 ASP B N 1
ATOM 4106 C CA . ASP B 1 172 ? -10.383 19.766 -6.039 1 92.81 172 ASP B CA 1
ATOM 4107 C C . ASP B 1 172 ? -11.469 19.438 -5.016 1 92.81 172 ASP B C 1
ATOM 4109 O O . ASP B 1 172 ? -11.281 19.656 -3.816 1 92.81 172 ASP B O 1
ATOM 4113 N N . LYS B 1 173 ? -12.547 18.922 -5.484 1 92.88 173 LYS B N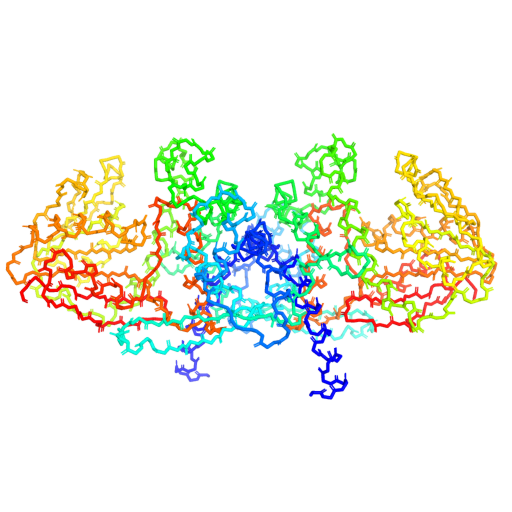 1
ATOM 4114 C CA . LYS B 1 173 ? -13.648 18.531 -4.605 1 92.88 173 LYS B CA 1
ATOM 4115 C C . LYS B 1 173 ? -13.219 17.438 -3.633 1 92.88 173 LYS B C 1
ATOM 4117 O O . LYS B 1 173 ? -13.516 17.516 -2.439 1 92.88 173 LYS B O 1
ATOM 4122 N N . LEU B 1 174 ? -12.523 16.453 -4.188 1 96.12 174 LEU B N 1
ATOM 4123 C CA . LEU B 1 174 ? -12.039 15.352 -3.357 1 96.12 174 LEU B CA 1
ATOM 4124 C C . LEU B 1 174 ? -11.062 15.852 -2.303 1 96.12 174 LEU B C 1
ATOM 4126 O O . LEU B 1 174 ? -11.164 15.484 -1.129 1 96.12 174 LEU B O 1
ATOM 4130 N N . PHE B 1 175 ? -10.156 16.719 -2.701 1 94.06 175 PHE B N 1
ATOM 4131 C CA . PHE B 1 175 ? -9.148 17.266 -1.802 1 94.06 175 PHE B CA 1
ATOM 4132 C C . PHE B 1 175 ? -9.797 18.047 -0.675 1 94.06 175 PHE B C 1
ATOM 4134 O O . PHE B 1 175 ? -9.5 17.828 0.5 1 94.06 175 PHE B O 1
ATOM 4141 N N . ASN B 1 176 ? -10.625 18.875 -0.977 1 89.44 176 ASN B N 1
ATOM 4142 C CA . ASN B 1 176 ? -11.281 19.734 0.009 1 89.44 176 ASN B CA 1
ATOM 4143 C C . ASN B 1 176 ? -12.125 18.906 0.981 1 89.44 176 ASN B C 1
ATOM 4145 O O . ASN B 1 176 ? -12.148 19.188 2.18 1 89.44 176 ASN B O 1
ATOM 4149 N N . LYS B 1 177 ? -12.836 17.938 0.434 1 93.69 177 LYS B N 1
ATOM 4150 C CA . LYS B 1 177 ? -13.625 17.078 1.303 1 93.69 177 LYS B CA 1
ATOM 4151 C C . LYS B 1 177 ? -12.727 16.281 2.252 1 93.69 177 LYS B C 1
ATOM 4153 O O . LYS B 1 177 ? -13.055 16.109 3.428 1 93.69 177 LYS B O 1
ATOM 4158 N N . ALA B 1 178 ? -11.648 15.789 1.729 1 95.69 178 ALA B N 1
ATOM 4159 C CA . ALA B 1 178 ? -10.688 15.055 2.551 1 95.69 178 ALA B CA 1
ATOM 4160 C C . ALA B 1 178 ? -10.156 15.922 3.688 1 95.69 178 ALA B C 1
ATOM 4162 O O . ALA B 1 178 ? -10.117 15.484 4.84 1 95.69 178 ALA B O 1
ATOM 4163 N N . MET B 1 179 ? -9.758 17.172 3.373 1 91.62 179 MET B N 1
ATOM 4164 C CA . MET B 1 179 ? -9.227 18.078 4.391 1 91.62 179 MET B CA 1
ATOM 4165 C C . MET B 1 179 ? -10.305 18.438 5.406 1 91.62 179 MET B C 1
ATOM 4167 O O . MET B 1 179 ? -10.047 18.453 6.609 1 91.62 179 MET B O 1
ATOM 4171 N N . HIS B 1 180 ? -11.469 18.672 4.883 1 90.5 180 HIS B N 1
ATOM 4172 C CA . HIS B 1 180 ? -12.586 19.031 5.746 1 90.5 180 HIS B CA 1
ATOM 4173 C C . HIS B 1 180 ? -12.898 17.906 6.73 1 90.5 180 HIS B C 1
ATOM 4175 O O . HIS B 1 180 ? -12.977 18.141 7.938 1 90.5 180 HIS B O 1
ATOM 4181 N N . ASP B 1 181 ? -13.102 16.688 6.211 1 94.56 181 ASP B N 1
ATOM 4182 C CA . ASP B 1 181 ? -13.492 15.562 7.043 1 94.56 181 ASP B CA 1
ATOM 4183 C C . ASP B 1 181 ? -12.406 15.219 8.055 1 94.56 181 ASP B C 1
ATOM 4185 O O . ASP B 1 181 ? -12.688 15.008 9.234 1 94.56 181 ASP B O 1
ATOM 4189 N N . HIS B 1 182 ? -11.211 15.156 7.547 1 92.38 182 HIS B N 1
ATOM 4190 C CA . HIS B 1 182 ? -10.086 14.852 8.422 1 92.38 182 HIS B CA 1
ATOM 4191 C C . HIS B 1 182 ? -9.953 15.883 9.531 1 92.38 182 HIS B C 1
ATOM 4193 O O . HIS B 1 182 ? -9.758 15.531 10.695 1 92.38 182 HIS B O 1
ATOM 4199 N N . SER B 1 183 ? -10.047 17.125 9.203 1 90 183 SER B N 1
ATOM 4200 C CA . SER B 1 183 ? -9.938 18.203 10.164 1 90 183 SER B CA 1
ATOM 4201 C C . SER B 1 183 ? -11.055 18.156 11.195 1 90 183 SER B C 1
ATOM 4203 O O . SER B 1 183 ? -10.82 18.391 12.383 1 90 183 SER B O 1
ATOM 4205 N N . ASN B 1 184 ? -12.25 17.906 10.695 1 91.38 184 ASN B N 1
ATOM 4206 C CA . ASN B 1 184 ? -13.391 17.828 11.602 1 91.38 184 ASN B CA 1
ATOM 4207 C C . ASN B 1 184 ? -13.188 16.781 12.68 1 91.38 184 ASN B C 1
ATOM 4209 O O . ASN B 1 184 ? -13.391 17.047 13.867 1 91.38 184 ASN B O 1
ATOM 4213 N N . ILE B 1 185 ? -12.75 15.664 12.305 1 89.69 185 ILE B N 1
ATOM 4214 C CA . ILE B 1 185 ? -12.531 14.555 13.227 1 89.69 185 ILE B CA 1
ATOM 4215 C C . ILE B 1 185 ? -11.461 14.938 14.25 1 89.69 185 ILE B C 1
ATOM 4217 O O . ILE B 1 185 ? -11.648 14.742 15.453 1 89.69 185 ILE B O 1
ATOM 4221 N N . LYS B 1 186 ? -10.445 15.57 13.812 1 87.19 186 LYS B N 1
ATOM 4222 C CA . LYS B 1 186 ? -9.312 15.914 14.664 1 87.19 186 LYS B CA 1
ATOM 4223 C C . LYS B 1 186 ? -9.648 17.094 15.578 1 87.19 186 LYS B C 1
ATOM 4225 O O . LYS B 1 186 ? -9.328 17.078 16.766 1 87.19 186 LYS B O 1
ATOM 4230 N N . MET B 1 187 ? -10.289 18.047 15.047 1 89.62 187 MET B N 1
ATOM 4231 C CA . MET B 1 187 ? -10.586 19.266 15.797 1 89.62 187 MET B CA 1
ATOM 4232 C C . MET B 1 187 ? -11.633 19 16.875 1 89.62 187 MET B C 1
ATOM 4234 O O . MET B 1 187 ? -11.594 19.594 17.953 1 89.62 187 MET B O 1
ATOM 4238 N N . SER B 1 188 ? -12.547 18.094 16.578 1 86.88 188 SER B N 1
ATOM 4239 C CA . SER B 1 188 ? -13.555 17.75 17.578 1 86.88 188 SER B CA 1
ATOM 4240 C C . SER B 1 188 ? -12.906 17.219 18.844 1 86.88 188 SER B C 1
ATOM 4242 O O . SER B 1 188 ? -13.312 17.578 19.953 1 86.88 188 SER B O 1
ATOM 4244 N N . ALA B 1 189 ? -11.922 16.422 18.656 1 82.69 189 ALA B N 1
ATOM 4245 C CA . ALA B 1 189 ? -11.203 15.867 19.797 1 82.69 189 ALA B CA 1
ATOM 4246 C C . ALA B 1 189 ? -10.352 16.938 20.484 1 82.69 189 ALA B C 1
ATOM 4248 O O . ALA B 1 189 ? -10.312 17 21.719 1 82.69 189 ALA B O 1
ATOM 4249 N N . LEU B 1 190 ? -9.727 17.734 19.75 1 86.19 190 LEU B N 1
ATOM 4250 C CA . LEU B 1 190 ? -8.805 18.75 20.25 1 86.19 190 LEU B CA 1
ATOM 4251 C C . LEU B 1 190 ? -9.547 19.828 21.031 1 86.19 190 LEU B C 1
ATOM 4253 O O . LEU B 1 190 ? -9.062 20.297 22.062 1 86.19 190 LEU B O 1
ATOM 4257 N N . LEU B 1 191 ? -10.711 20.266 20.578 1 89.75 191 LEU B N 1
ATOM 4258 C CA . LEU B 1 191 ? -11.469 21.359 21.156 1 89.75 191 LEU B CA 1
ATOM 4259 C C . LEU B 1 191 ? -12.055 20.969 22.516 1 89.75 191 LEU B C 1
ATOM 4261 O O . LEU B 1 191 ? -12.484 21.828 23.281 1 89.75 191 LEU B O 1
ATOM 4265 N N . LYS B 1 192 ? -12 19.656 22.812 1 86.5 192 LYS B N 1
ATOM 4266 C CA . LYS B 1 192 ? -12.461 19.203 24.109 1 86.5 192 LYS B CA 1
ATOM 4267 C C . LYS B 1 192 ? -11.422 19.5 25.188 1 86.5 192 LYS B C 1
ATOM 4269 O O . LYS B 1 192 ? -11.773 19.688 26.359 1 86.5 192 LYS B O 1
ATOM 4274 N N . THR B 1 193 ? -10.195 19.609 24.797 1 87.44 193 THR B N 1
ATOM 4275 C CA . THR B 1 193 ? -9.148 19.672 25.812 1 87.44 193 THR B CA 1
ATOM 4276 C C . THR B 1 193 ? -8.344 20.969 25.688 1 87.44 193 THR B C 1
ATOM 4278 O O . THR B 1 193 ? -7.875 21.5 26.688 1 87.44 193 THR B O 1
ATOM 4281 N N . TYR B 1 194 ? -8.195 21.453 24.562 1 93.06 194 TYR B N 1
ATOM 4282 C CA . TYR B 1 194 ? -7.371 22.641 24.328 1 93.06 194 TYR B CA 1
ATOM 4283 C C . TYR B 1 194 ? -8.141 23.906 24.656 1 93.06 194 TYR B C 1
ATOM 4285 O O . TYR B 1 194 ? -9.289 24.078 24.25 1 93.06 194 TYR B O 1
ATOM 4293 N N . ARG B 1 195 ? -7.488 24.875 25.375 1 93.25 195 ARG B N 1
ATOM 4294 C CA . ARG B 1 195 ? -8.164 26.094 25.844 1 93.25 195 ARG B CA 1
ATOM 4295 C C . ARG B 1 195 ? -7.418 27.344 25.406 1 93.25 195 ARG B C 1
ATOM 4297 O O . ARG B 1 195 ? -7.668 28.438 25.922 1 93.25 195 ARG B O 1
ATOM 4304 N N . GLY B 1 196 ? -6.59 27.234 24.469 1 94.06 196 GLY B N 1
ATOM 4305 C CA . GLY B 1 196 ? -5.727 28.328 24.078 1 94.06 196 GLY B CA 1
ATOM 4306 C C . GLY B 1 196 ? -6.461 29.422 23.312 1 94.06 196 GLY B C 1
ATOM 4307 O O . GLY B 1 196 ? -5.926 30.516 23.109 1 94.06 196 GLY B O 1
ATOM 4308 N N . PHE B 1 197 ? -7.766 29.234 23.047 1 95.94 197 PHE B N 1
ATOM 4309 C CA . PHE B 1 197 ? -8.547 30.219 22.297 1 95.94 197 PHE B CA 1
ATOM 4310 C C . PHE B 1 197 ? -9.297 31.141 23.25 1 95.94 197 PHE B C 1
ATOM 4312 O O . PHE B 1 197 ? -9.812 32.188 22.844 1 95.94 197 PHE B O 1
ATOM 4319 N N . GLU B 1 198 ? -9.422 30.875 24.484 1 93.81 198 GLU B N 1
ATOM 4320 C CA . GLU B 1 198 ? -10.328 31.484 25.453 1 93.81 198 GLU B CA 1
ATOM 4321 C C . GLU B 1 198 ? -10.047 32.969 25.625 1 93.81 198 GLU B C 1
ATOM 4323 O O . GLU B 1 198 ? -10.969 33.781 25.781 1 93.81 198 GLU B O 1
ATOM 4328 N N . THR B 1 199 ? -8.859 33.438 25.578 1 91.88 199 THR B N 1
ATOM 4329 C CA . THR B 1 199 ? -8.539 34.812 25.891 1 91.88 199 THR B CA 1
ATOM 4330 C C . THR B 1 199 ? -8.367 35.625 24.625 1 91.88 199 THR B C 1
ATOM 4332 O O . THR B 1 199 ? -8.078 36.844 24.688 1 91.88 199 THR B O 1
ATOM 4335 N N . LEU B 1 200 ? -8.664 35 23.5 1 97.06 200 LEU B N 1
ATOM 4336 C CA . LEU B 1 200 ? -8.445 35.688 22.234 1 97.06 200 LEU B CA 1
ATOM 4337 C C . LEU B 1 200 ? -9.688 36.5 21.828 1 97.06 200 LEU B C 1
ATOM 4339 O O . LEU B 1 200 ? -10.812 36.062 22.125 1 97.06 200 LEU B O 1
ATOM 4343 N N . THR B 1 201 ? -9.469 37.625 21.172 1 97.69 201 THR B N 1
ATOM 4344 C CA . THR B 1 201 ? -10.57 38.375 20.609 1 97.69 201 THR B CA 1
ATOM 4345 C C . THR B 1 201 ? -10.625 38.219 19.078 1 97.69 201 THR B C 1
ATOM 4347 O O . THR B 1 201 ? -11.672 38.438 18.469 1 97.69 201 THR B O 1
ATOM 4350 N N . SER B 1 202 ? -9.531 37.875 18.5 1 98.44 202 SER B N 1
ATOM 4351 C CA . SER B 1 202 ? -9.469 37.656 17.062 1 98.44 202 SER B CA 1
ATOM 4352 C C . SER B 1 202 ? -8.484 36.562 16.703 1 98.44 202 SER B C 1
ATOM 4354 O O . SER B 1 202 ? -7.484 36.375 17.406 1 98.44 202 SER B O 1
ATOM 4356 N N . LEU B 1 203 ? -8.812 35.844 15.664 1 98.69 203 LEU B N 1
ATOM 4357 C CA . LEU B 1 203 ? -8.023 34.719 15.203 1 98.69 203 LEU B CA 1
ATOM 4358 C C . LEU B 1 203 ? -7.98 34.656 13.68 1 98.69 203 LEU B C 1
ATOM 4360 O O . LEU B 1 203 ? -9.023 34.719 13.023 1 98.69 203 LEU B O 1
ATOM 4364 N N . VAL B 1 204 ? -6.801 34.625 13.102 1 98.69 204 VAL B N 1
ATOM 4365 C CA . VAL B 1 204 ? -6.66 34.375 11.664 1 98.69 204 VAL B CA 1
ATOM 4366 C C . VAL B 1 204 ? -6.273 32.906 11.422 1 98.69 204 VAL B C 1
ATOM 4368 O O . VAL B 1 204 ? -5.328 32.406 12.031 1 98.69 204 VAL B O 1
ATOM 4371 N N . ASP B 1 205 ? -7.082 32.219 10.672 1 98.56 205 ASP B N 1
ATOM 4372 C CA . ASP B 1 205 ? -6.738 30.891 10.18 1 98.56 205 ASP B CA 1
ATOM 4373 C C . ASP B 1 205 ? -6.039 30.969 8.828 1 98.56 205 ASP B C 1
ATOM 4375 O O . ASP B 1 205 ? -6.691 31.156 7.797 1 98.56 205 ASP B O 1
ATOM 4379 N N . VAL B 1 206 ? -4.715 30.797 8.859 1 98 206 VAL B N 1
ATOM 4380 C CA . VAL B 1 206 ? -3.91 30.891 7.648 1 98 206 VAL B CA 1
ATOM 4381 C C . VAL B 1 206 ? -3.998 29.578 6.871 1 98 206 VAL B C 1
ATOM 4383 O O . VAL B 1 206 ? -3.734 28.5 7.422 1 98 206 VAL B O 1
ATOM 4386 N N . GLY B 1 207 ? -4.34 29.703 5.57 1 95.62 207 GLY B N 1
ATOM 4387 C CA . GLY B 1 207 ? -4.598 28.5 4.789 1 95.62 207 GLY B CA 1
ATOM 4388 C C . GLY B 1 207 ? -5.844 27.75 5.23 1 95.62 207 GLY B C 1
ATOM 4389 O O . GLY B 1 207 ? -5.844 26.531 5.305 1 95.62 207 GLY B O 1
ATOM 4390 N N . GLY B 1 208 ? -6.887 28.438 5.52 1 95.38 208 GLY B N 1
ATOM 4391 C CA . GLY B 1 208 ? -8.039 27.875 6.211 1 95.38 208 GLY B CA 1
ATOM 4392 C C . GLY B 1 208 ? -9.023 27.188 5.277 1 95.38 208 GLY B C 1
ATOM 4393 O O . GLY B 1 208 ? -9.977 26.547 5.73 1 95.38 208 GLY B O 1
ATOM 4394 N N . GLY B 1 209 ? -8.773 27.312 3.957 1 92.81 209 GLY B N 1
ATOM 4395 C CA . GLY B 1 209 ? -9.648 26.656 2.996 1 92.81 209 GLY B CA 1
ATOM 4396 C C . GLY B 1 209 ? -11.055 27.234 2.98 1 92.81 209 GLY B C 1
ATOM 4397 O O . GLY B 1 209 ? -11.234 28.438 2.846 1 92.81 209 GLY B O 1
ATOM 4398 N N . LEU B 1 210 ? -12.016 26.359 3.236 1 91.44 210 LEU B N 1
ATOM 4399 C CA . LEU B 1 210 ? -13.414 26.766 3.201 1 91.44 210 LEU B CA 1
ATOM 4400 C C . LEU B 1 210 ? -13.844 27.359 4.539 1 91.44 210 LEU B C 1
ATOM 4402 O O . LEU B 1 210 ? -14.961 27.859 4.676 1 91.44 210 LEU B O 1
ATOM 4406 N N . GLY B 1 211 ? -12.984 27.281 5.488 1 95.56 211 GLY B N 1
ATOM 4407 C CA . GLY B 1 211 ? -13.281 27.875 6.789 1 95.56 211 GLY B CA 1
ATOM 4408 C C . GLY B 1 211 ? -13.898 26.875 7.762 1 95.56 211 GLY B C 1
ATOM 4409 O O . GLY B 1 211 ? -14.414 27.281 8.812 1 95.56 211 GLY B O 1
ATOM 4410 N N . SER B 1 212 ? -13.797 25.609 7.453 1 92.75 212 SER B N 1
ATOM 4411 C CA . SER B 1 212 ? -14.453 24.578 8.25 1 92.75 212 SER B CA 1
ATOM 4412 C C . SER B 1 212 ? -13.867 24.516 9.656 1 92.75 212 SER B C 1
ATOM 4414 O O . SER B 1 212 ? -14.609 24.453 10.641 1 92.75 212 SER B O 1
ATOM 4416 N N . THR B 1 213 ? -12.594 24.484 9.734 1 95.44 213 THR B N 1
ATOM 4417 C CA . THR B 1 213 ? -11.938 24.406 11.031 1 95.44 213 THR B CA 1
ATOM 4418 C C . THR B 1 213 ? -12.25 25.641 11.875 1 95.44 213 THR B C 1
ATOM 4420 O O . THR B 1 213 ? -12.57 25.531 13.062 1 95.44 213 THR B O 1
ATOM 4423 N N . LEU B 1 214 ? -12.141 26.766 11.258 1 96.88 214 LEU B N 1
ATOM 4424 C CA . LEU B 1 214 ? -12.414 28 11.961 1 96.88 214 LEU B CA 1
ATOM 4425 C C . LEU B 1 214 ? -13.867 28.062 12.422 1 96.88 214 LEU B C 1
ATOM 4427 O O . LEU B 1 214 ? -14.156 28.547 13.508 1 96.88 214 LEU B O 1
ATOM 4431 N N . ALA B 1 215 ? -14.734 27.562 11.578 1 95.88 215 ALA B N 1
ATOM 4432 C CA . ALA B 1 215 ? -16.141 27.5 11.953 1 95.88 215 ALA B CA 1
ATOM 4433 C C . ALA B 1 215 ? -16.344 26.672 13.211 1 95.88 215 ALA B C 1
ATOM 4435 O O . ALA B 1 215 ? -17.141 27.031 14.078 1 95.88 215 ALA B O 1
ATOM 4436 N N . MET B 1 216 ? -15.672 25.562 13.344 1 94.81 216 MET B N 1
ATOM 4437 C CA . MET B 1 216 ? -15.758 24.703 14.523 1 94.81 216 MET B CA 1
ATOM 4438 C C . MET B 1 216 ? -15.242 25.453 15.758 1 94.81 216 MET B C 1
ATOM 4440 O O . MET B 1 216 ? -15.836 25.359 16.828 1 94.81 216 MET B O 1
ATOM 4444 N N . ILE B 1 217 ? -14.148 26.156 15.625 1 96.44 217 ILE B N 1
ATOM 4445 C CA . ILE B 1 217 ? -13.586 26.922 16.734 1 96.44 217 ILE B CA 1
ATOM 4446 C C . ILE B 1 217 ? -14.578 28 17.172 1 96.44 217 ILE B C 1
ATOM 4448 O O . ILE B 1 217 ? -14.844 28.156 18.359 1 96.44 217 ILE B O 1
ATOM 4452 N N . LEU B 1 218 ? -15.156 28.719 16.203 1 96.75 218 LEU B N 1
ATOM 4453 C CA . LEU B 1 218 ? -16.078 29.812 16.484 1 96.75 218 LEU B CA 1
ATOM 4454 C C . LEU B 1 218 ? -17.359 29.297 17.125 1 96.75 218 LEU B C 1
ATOM 4456 O O . LEU B 1 218 ? -18 30 17.891 1 96.75 218 LEU B O 1
ATOM 4460 N N . SER B 1 219 ? -17.734 28.094 16.781 1 94.75 219 SER B N 1
ATOM 4461 C CA . SER B 1 219 ? -18.906 27.484 17.406 1 94.75 219 SER B CA 1
ATOM 4462 C C . SER B 1 219 ? -18.672 27.297 18.906 1 94.75 219 SER B C 1
ATOM 4464 O O . SER B 1 219 ? -19.609 27.453 19.703 1 94.75 219 SER B O 1
ATOM 4466 N N . LYS B 1 220 ? -17.547 27.016 19.344 1 94.62 220 LYS B N 1
ATOM 4467 C CA . LYS B 1 220 ? -17.219 26.828 20.75 1 94.62 220 LYS B CA 1
ATOM 4468 C C . LYS B 1 220 ? -16.922 28.172 21.422 1 94.62 220 LYS B C 1
ATOM 4470 O O . LYS B 1 220 ? -17.156 28.328 22.625 1 94.62 220 LYS B O 1
ATOM 4475 N N . TYR B 1 221 ? -16.406 29.062 20.609 1 96.25 221 TYR B N 1
ATOM 4476 C CA . TYR B 1 221 ? -16.078 30.406 21.109 1 96.25 221 TYR B CA 1
ATOM 4477 C C . TYR B 1 221 ? -16.797 31.484 20.297 1 96.25 221 TYR B C 1
ATOM 4479 O O . TYR B 1 221 ? -16.172 32.188 19.516 1 96.25 221 TYR B O 1
ATOM 4487 N N . PRO B 1 222 ? -17.984 31.766 20.594 1 93.75 222 PRO B N 1
ATOM 4488 C CA . PRO B 1 222 ? -18.844 32.594 19.734 1 93.75 222 PRO B CA 1
ATOM 4489 C C . PRO B 1 222 ? -18.438 34.062 19.75 1 93.75 222 PRO B C 1
ATOM 4491 O O . PRO B 1 222 ? -18.812 34.812 18.859 1 93.75 222 PRO B O 1
ATOM 4494 N N . ASN B 1 223 ? -17.734 34.5 20.719 1 94.69 223 ASN B N 1
ATOM 4495 C CA . ASN B 1 223 ? -17.328 35.875 20.812 1 94.69 223 ASN B CA 1
ATOM 4496 C C . ASN B 1 223 ? -16.016 36.156 20.078 1 94.69 223 ASN B C 1
ATOM 4498 O O . ASN B 1 223 ? -15.578 37.281 19.969 1 94.69 223 ASN B O 1
ATOM 4502 N N . LEU B 1 224 ? -15.391 35.156 19.609 1 97.31 224 LEU B N 1
ATOM 4503 C CA . LEU B 1 224 ? -14.133 35.25 18.859 1 97.31 224 LEU B CA 1
ATOM 4504 C C . LEU B 1 224 ? -14.383 35.688 17.422 1 97.31 224 LEU B C 1
ATOM 4506 O O . LEU B 1 224 ? -15.289 35.188 16.766 1 97.31 224 LEU B O 1
ATOM 4510 N N . ARG B 1 225 ? -13.688 36.781 17.016 1 98.12 225 ARG B N 1
ATOM 4511 C CA . ARG B 1 225 ? -13.703 37.188 15.609 1 98.12 225 ARG B CA 1
ATOM 4512 C C . ARG B 1 225 ? -12.742 36.312 14.789 1 98.12 225 ARG B C 1
ATOM 4514 O O . ARG B 1 225 ? -11.547 36.281 15.07 1 98.12 225 ARG B O 1
ATOM 4521 N N . GLY B 1 226 ? -13.312 35.625 13.781 1 98.38 226 GLY B N 1
ATOM 4522 C CA . GLY B 1 226 ? -12.5 34.75 12.969 1 98.38 226 GLY B CA 1
ATOM 4523 C C . GLY B 1 226 ? -12.266 35.281 11.562 1 98.38 226 GLY B C 1
ATOM 4524 O O . GLY B 1 226 ? -13.195 35.75 10.914 1 98.38 226 GLY B O 1
ATOM 4525 N N . ILE B 1 227 ? -11.047 35.25 11.094 1 98.56 227 ILE B N 1
ATOM 4526 C CA . ILE B 1 227 ? -10.656 35.594 9.734 1 98.56 227 ILE B CA 1
ATOM 4527 C C . ILE B 1 227 ? -10.094 34.375 9.023 1 98.56 227 ILE B C 1
ATOM 4529 O O . ILE B 1 227 ? -9.039 33.844 9.398 1 98.56 227 ILE B O 1
ATOM 4533 N N . ASN B 1 228 ? -10.812 33.812 8.016 1 98.44 228 ASN B N 1
ATOM 4534 C CA . ASN B 1 228 ? -10.305 32.75 7.164 1 98.44 228 ASN B CA 1
ATOM 4535 C C . ASN B 1 228 ? -9.477 33.312 6.008 1 98.44 228 ASN B C 1
ATOM 4537 O O . ASN B 1 228 ? -9.992 34.031 5.16 1 98.44 228 ASN B O 1
ATOM 4541 N N . PHE B 1 229 ? -8.203 32.969 6.012 1 98.44 229 PHE B N 1
ATOM 4542 C CA . PHE B 1 229 ? -7.281 33.531 5.039 1 98.44 229 PHE B CA 1
ATOM 4543 C C . PHE B 1 229 ? -6.723 32.469 4.125 1 98.44 229 PHE B C 1
ATOM 4545 O O . PHE B 1 229 ? -6.039 31.547 4.586 1 98.44 229 PHE B O 1
ATOM 4552 N N . ASP B 1 230 ? -7.02 32.5 2.859 1 95.94 230 ASP B N 1
ATOM 4553 C CA . ASP B 1 230 ? -6.555 31.578 1.832 1 95.94 230 ASP B CA 1
ATOM 4554 C C . ASP B 1 230 ? -6.535 32.25 0.459 1 95.94 230 ASP B C 1
ATOM 4556 O O . ASP B 1 230 ? -6.824 33.438 0.34 1 95.94 230 ASP B O 1
ATOM 4560 N N . GLN B 1 231 ? -6.129 31.562 -0.562 1 92.19 231 GLN B N 1
ATOM 4561 C CA . GLN B 1 231 ? -6.141 32.125 -1.914 1 92.19 231 GLN B CA 1
ATOM 4562 C C . GLN B 1 231 ? -7.535 32.594 -2.303 1 92.19 231 GLN B C 1
ATOM 4564 O O . GLN B 1 231 ? -8.539 32.031 -1.861 1 92.19 231 GLN B O 1
ATOM 4569 N N . PRO B 1 232 ? -7.621 33.562 -3.164 1 93.06 232 PRO B N 1
ATOM 4570 C CA . PRO B 1 232 ? -8.914 34.156 -3.523 1 93.06 232 PRO B CA 1
ATOM 4571 C C . PRO B 1 232 ? -9.898 33.125 -4.086 1 93.06 232 PRO B C 1
ATOM 4573 O O . PRO B 1 232 ? -11.07 33.125 -3.715 1 93.06 232 PRO B O 1
ATOM 4576 N N . HIS B 1 233 ? -9.43 32.25 -4.895 1 87.19 233 HIS B N 1
ATOM 4577 C CA . HIS B 1 233 ? -10.328 31.297 -5.531 1 87.19 233 HIS B CA 1
ATOM 4578 C C . HIS B 1 233 ? -10.836 30.266 -4.523 1 87.19 233 HIS B C 1
ATOM 4580 O O . HIS B 1 233 ? -11.898 29.672 -4.719 1 87.19 233 HIS B O 1
ATOM 4586 N N . VAL B 1 234 ? -10.094 30.094 -3.457 1 88.12 234 VAL B N 1
ATOM 4587 C CA . VAL B 1 234 ? -10.477 29.125 -2.436 1 88.12 234 VAL B CA 1
ATOM 4588 C C . VAL B 1 234 ? -11.547 29.734 -1.525 1 88.12 234 VAL B C 1
ATOM 4590 O O . VAL B 1 234 ? -12.586 29.109 -1.291 1 88.12 234 VAL B O 1
ATOM 4593 N N . VAL B 1 235 ? -11.352 30.938 -1.056 1 92.62 235 VAL B N 1
ATOM 4594 C CA . VAL B 1 235 ? -12.227 31.547 -0.064 1 92.62 235 VAL B CA 1
ATOM 4595 C C . VAL B 1 235 ? -13.531 31.984 -0.729 1 92.62 235 VAL B C 1
ATOM 4597 O O . VAL B 1 235 ? -14.531 32.219 -0.049 1 92.62 235 VAL B O 1
ATOM 4600 N N . ALA B 1 236 ? -13.516 32.062 -2.092 1 90.94 236 ALA B N 1
ATOM 4601 C CA . ALA B 1 236 ? -14.727 32.406 -2.828 1 90.94 236 ALA B CA 1
ATOM 4602 C C . ALA B 1 236 ? -15.852 31.422 -2.543 1 90.94 236 ALA B C 1
ATOM 4604 O O . ALA B 1 236 ? -17.031 31.781 -2.615 1 90.94 236 ALA B O 1
ATOM 4605 N N . ASN B 1 237 ? -15.516 30.25 -2.133 1 86.62 237 ASN B N 1
ATOM 4606 C CA . ASN B 1 237 ? -16.484 29.203 -1.841 1 86.62 237 ASN B CA 1
ATOM 4607 C C . ASN B 1 237 ? -16.578 28.906 -0.344 1 86.62 237 ASN B C 1
ATOM 4609 O O . ASN B 1 237 ? -17.031 27.844 0.062 1 86.62 237 ASN B O 1
ATOM 4613 N N . GLY B 1 238 ? -16.188 29.859 0.429 1 92.12 238 GLY B N 1
ATOM 4614 C CA . GLY B 1 238 ? -16.094 29.656 1.866 1 92.12 238 GLY B CA 1
ATOM 4615 C C . GLY B 1 238 ? -17.453 29.531 2.535 1 92.12 238 GLY B C 1
ATOM 4616 O O . GLY B 1 238 ? -18.453 30.047 2.035 1 92.12 238 GLY B O 1
ATOM 4617 N N . LEU B 1 239 ? -17.438 28.922 3.67 1 92.31 239 LEU B N 1
ATOM 4618 C CA . LEU B 1 239 ? -18.641 28.766 4.484 1 92.31 239 LEU B CA 1
ATOM 4619 C C . LEU B 1 239 ? -19.094 30.109 5.039 1 92.31 239 LEU B C 1
ATOM 4621 O O . LEU B 1 239 ? -18.266 30.969 5.379 1 92.31 239 LEU B O 1
ATOM 4625 N N . GLN B 1 240 ? -20.422 30.266 5.137 1 93.31 240 GLN B N 1
ATOM 4626 C CA . GLN B 1 240 ? -20.969 31.469 5.75 1 93.31 240 GLN B CA 1
ATOM 4627 C C . GLN B 1 240 ? -21.438 31.188 7.176 1 93.31 240 GLN B C 1
ATOM 4629 O O . GLN B 1 240 ? -22.453 30.516 7.383 1 93.31 240 GLN B O 1
ATOM 4634 N N . VAL B 1 241 ? -20.703 31.672 8.117 1 93.75 241 VAL B N 1
ATOM 4635 C CA . VAL B 1 241 ? -21.016 31.516 9.539 1 93.75 241 VAL B CA 1
ATOM 4636 C C . VAL B 1 241 ? -20.812 32.844 10.258 1 93.75 241 VAL B C 1
ATOM 4638 O O . VAL B 1 241 ? -20.016 33.688 9.828 1 93.75 241 VAL B O 1
ATOM 4641 N N . PRO B 1 242 ? -21.609 33.031 11.352 1 93.88 242 PRO B N 1
ATOM 4642 C CA . PRO B 1 242 ? -21.438 34.281 12.109 1 93.88 242 PRO B CA 1
ATOM 4643 C C . PRO B 1 242 ? -20.016 34.531 12.578 1 93.88 242 PRO B C 1
ATOM 4645 O O . PRO B 1 242 ? -19.328 33.562 12.992 1 93.88 242 PRO B O 1
ATOM 4648 N N . ASN B 1 243 ? -19.516 35.75 12.5 1 96 243 ASN B N 1
ATOM 4649 C CA . ASN B 1 243 ? -18.234 36.219 13.016 1 96 243 ASN B CA 1
ATOM 4650 C C . ASN B 1 243 ? -17.062 35.656 12.203 1 96 243 ASN B C 1
ATOM 4652 O O . ASN B 1 243 ? -15.914 35.719 12.641 1 96 243 ASN B O 1
ATOM 4656 N N . LEU B 1 244 ? -17.344 35.031 11.062 1 97.69 244 LEU B N 1
ATOM 4657 C CA . LEU B 1 244 ? -16.312 34.5 10.188 1 97.69 244 LEU B CA 1
ATOM 4658 C C . LEU B 1 244 ? -16.188 35.344 8.914 1 97.69 244 LEU B C 1
ATOM 4660 O O . LEU B 1 244 ? -17.172 35.5 8.18 1 97.69 244 LEU B O 1
ATOM 4664 N N . GLU B 1 245 ? -15.086 35.938 8.727 1 97.62 245 GLU B N 1
ATOM 4665 C CA . GLU B 1 245 ? -14.781 36.719 7.523 1 97.62 245 GLU B CA 1
ATOM 4666 C C . GLU B 1 245 ? -13.789 35.969 6.633 1 97.62 245 GLU B C 1
ATOM 4668 O O . GLU B 1 245 ? -12.82 35.375 7.125 1 97.62 245 GLU B O 1
ATOM 4673 N N . HIS B 1 246 ? -14.055 35.969 5.293 1 98.06 246 HIS B N 1
ATOM 4674 C CA . HIS B 1 246 ? -13.133 35.406 4.328 1 98.06 246 HIS B CA 1
ATOM 4675 C C . HIS B 1 246 ? -12.289 36.469 3.658 1 98.06 246 HIS B C 1
ATOM 4677 O O . HIS B 1 246 ? -12.82 37.469 3.148 1 98.06 246 HIS B O 1
ATOM 4683 N N . VAL B 1 247 ? -11.031 36.312 3.689 1 98 247 VAL B N 1
ATOM 4684 C CA . VAL B 1 247 ? -10.102 37.25 3.072 1 98 247 VAL B CA 1
ATOM 4685 C C . VAL B 1 247 ? -9.172 36.5 2.117 1 98 247 VAL B C 1
ATOM 4687 O O . VAL B 1 247 ? -8.508 35.562 2.512 1 98 247 VAL B O 1
ATOM 4690 N N . GLY B 1 248 ? -9.141 36.875 0.839 1 97.12 248 GLY B N 1
ATOM 4691 C CA . GLY B 1 248 ? -8.242 36.281 -0.148 1 97.12 248 GLY B CA 1
ATOM 4692 C C . GLY B 1 248 ? -6.871 36.938 -0.162 1 97.12 248 GLY B C 1
ATOM 4693 O O . GLY B 1 248 ? -6.75 38.156 -0.036 1 97.12 248 GLY B O 1
ATOM 4694 N N . GLY B 1 249 ? -5.801 36.094 -0.222 1 96.5 249 GLY B N 1
ATOM 4695 C CA . GLY B 1 249 ? -4.449 36.625 -0.298 1 96.5 249 GLY B CA 1
ATOM 4696 C C . GLY B 1 249 ? -3.385 35.531 -0.331 1 96.5 249 GLY B C 1
ATOM 4697 O O . GLY B 1 249 ? -3.699 34.344 -0.479 1 96.5 249 GLY B O 1
ATOM 4698 N N . ASP B 1 250 ? -2.115 36 -0.343 1 96.38 250 ASP B N 1
ATOM 4699 C CA . ASP B 1 250 ? -0.928 35.156 -0.358 1 96.38 250 ASP B CA 1
ATOM 4700 C C . ASP B 1 250 ? -0.123 35.312 0.93 1 96.38 250 ASP B C 1
ATOM 4702 O O . ASP B 1 250 ? 0.439 36.375 1.19 1 96.38 250 ASP B O 1
ATOM 4706 N N . PHE B 1 251 ? -0.074 34.188 1.709 1 97 251 PHE B N 1
ATOM 4707 C CA . PHE B 1 251 ? 0.559 34.312 3.016 1 97 251 PHE B CA 1
ATOM 4708 C C . PHE B 1 251 ? 2.068 34.438 2.875 1 97 251 PHE B C 1
ATOM 4710 O O . PHE B 1 251 ? 2.76 34.781 3.844 1 97 251 PHE B O 1
ATOM 4717 N N . PHE B 1 252 ? 2.609 34.344 1.698 1 96.75 252 PHE B N 1
ATOM 4718 C CA . PHE B 1 252 ? 4.012 34.656 1.462 1 96.75 252 PHE B CA 1
ATOM 4719 C C . PHE B 1 252 ? 4.219 36.156 1.366 1 96.75 252 PHE B C 1
ATOM 4721 O O . PHE B 1 252 ? 5.34 36.656 1.492 1 96.75 252 PHE B O 1
ATOM 4728 N N . ALA B 1 253 ? 3.168 36.844 1.046 1 97.38 253 ALA B N 1
ATOM 4729 C CA . ALA B 1 253 ? 3.215 38.312 0.965 1 97.38 253 ALA B CA 1
ATOM 4730 C C . ALA B 1 253 ? 2.867 38.938 2.307 1 97.38 253 ALA B C 1
ATOM 4732 O O . ALA B 1 253 ? 3.633 39.75 2.836 1 97.38 253 ALA B O 1
ATOM 4733 N N . SER B 1 254 ? 1.753 38.625 2.793 1 97.56 254 SER B N 1
ATOM 4734 C CA . SER B 1 254 ? 1.312 39.125 4.09 1 97.56 254 SER B CA 1
ATOM 4735 C C . SER B 1 254 ? 0.137 38.312 4.625 1 97.56 254 SER B C 1
ATOM 4737 O O . SER B 1 254 ? -0.463 37.531 3.895 1 97.56 254 SER B O 1
ATOM 4739 N N . VAL B 1 255 ? -0.115 38.531 5.984 1 98.12 255 VAL B N 1
ATOM 4740 C CA . VAL B 1 255 ? -1.254 37.906 6.652 1 98.12 255 VAL B CA 1
ATOM 4741 C C . VAL B 1 255 ? -2.029 38.969 7.434 1 98.12 255 VAL B C 1
ATOM 4743 O O . VAL B 1 255 ? -1.445 39.938 7.93 1 98.12 255 VAL B O 1
ATOM 4746 N N . PRO B 1 256 ? -3.348 38.812 7.473 1 98.44 256 PRO B N 1
ATOM 4747 C CA . PRO B 1 256 ? -4.121 39.75 8.266 1 98.44 256 PRO B CA 1
ATOM 4748 C C . PRO B 1 256 ? -3.705 39.781 9.742 1 98.44 256 PRO B C 1
ATOM 4750 O O . PRO B 1 256 ? -3.254 38.75 10.266 1 98.44 256 PRO B O 1
ATOM 4753 N N . GLU B 1 257 ? -3.939 40.969 10.344 1 98.25 257 GLU B N 1
ATOM 4754 C CA . GLU B 1 257 ? -3.602 41.094 11.758 1 98.25 257 GLU B CA 1
ATOM 4755 C C . GLU B 1 257 ? -4.664 40.469 12.648 1 98.25 257 GLU B C 1
ATOM 4757 O O . GLU B 1 257 ? -5.859 40.531 12.344 1 98.25 257 GLU B O 1
ATOM 4762 N N . ALA B 1 258 ? -4.273 39.844 13.789 1 98.31 258 ALA B N 1
ATOM 4763 C CA . ALA B 1 258 ? -5.145 39.281 14.812 1 98.31 258 ALA B CA 1
ATOM 4764 C C . ALA B 1 258 ? -4.371 39 16.094 1 98.31 258 ALA B C 1
ATOM 4766 O O . ALA B 1 258 ? -3.141 39.094 16.125 1 98.31 258 ALA B O 1
ATOM 4767 N N . ASP B 1 259 ? -5.117 38.656 17.156 1 98.19 259 ASP B N 1
ATOM 4768 C CA . ASP B 1 259 ? -4.496 38.312 18.438 1 98.19 259 ASP B CA 1
ATOM 4769 C C . ASP B 1 259 ? -3.639 37.062 18.297 1 98.19 259 ASP B C 1
ATOM 4771 O O . ASP B 1 259 ? -2.625 36.906 18.984 1 98.19 259 ASP B O 1
ATOM 4775 N N . ALA B 1 260 ? -4.09 36.125 17.469 1 98.62 260 ALA B N 1
ATOM 4776 C CA . ALA B 1 260 ? -3.379 34.875 17.234 1 98.62 260 ALA B CA 1
ATOM 4777 C C . ALA B 1 260 ? -3.576 34.406 15.797 1 98.62 260 ALA B C 1
ATOM 4779 O O . ALA B 1 260 ? -4.512 34.844 15.117 1 98.62 260 ALA B O 1
ATOM 4780 N N . VAL B 1 261 ? -2.623 33.656 15.391 1 98.75 261 VAL B N 1
ATOM 4781 C CA . VAL B 1 261 ? -2.686 33 14.078 1 98.75 261 VAL B CA 1
ATOM 4782 C C . VAL B 1 261 ? -2.752 31.5 14.25 1 98.75 261 VAL B C 1
ATOM 4784 O O . VAL B 1 261 ? -1.97 30.906 15 1 98.75 261 VAL B O 1
ATOM 4787 N N . PHE B 1 262 ? -3.721 30.922 13.625 1 98.25 262 PHE B N 1
ATOM 4788 C CA . PHE B 1 262 ? -3.904 29.469 13.609 1 98.25 262 PHE B CA 1
ATOM 4789 C C . PHE B 1 262 ? -3.393 28.875 12.305 1 98.25 262 PHE B C 1
ATOM 4791 O O . PHE B 1 262 ? -3.699 29.375 11.227 1 98.25 262 PHE B O 1
ATOM 4798 N N . MET B 1 263 ? -2.545 27.875 12.383 1 97.81 263 MET B N 1
ATOM 4799 C CA . MET B 1 263 ? -2.018 27.156 11.227 1 97.81 263 MET B CA 1
ATOM 4800 C C . MET B 1 263 ? -2.184 25.641 11.391 1 97.81 263 MET B C 1
ATOM 4802 O O . MET B 1 263 ? -1.545 25.047 12.25 1 97.81 263 MET B O 1
ATOM 4806 N N . LYS B 1 264 ? -3.01 25.094 10.594 1 96 264 LYS B N 1
ATOM 4807 C CA . LYS B 1 264 ? -3.219 23.641 10.625 1 96 264 LYS B CA 1
ATOM 4808 C C . LYS B 1 264 ? -2.697 22.984 9.352 1 96 264 LYS B C 1
ATOM 4810 O O . LYS B 1 264 ? -3.264 23.172 8.273 1 96 264 LYS B O 1
ATOM 4815 N N . TRP B 1 265 ? -1.646 22.203 9.492 1 93.94 265 TRP B N 1
ATOM 4816 C CA . TRP B 1 265 ? -1.072 21.453 8.383 1 93.94 265 TRP B CA 1
ATOM 4817 C C . TRP B 1 265 ? -0.625 22.391 7.262 1 93.94 265 TRP B C 1
ATOM 4819 O O . TRP B 1 265 ? -0.889 22.141 6.086 1 93.94 265 TRP B O 1
ATOM 4829 N N . ILE B 1 266 ? -0.057 23.484 7.617 1 96.19 266 ILE B N 1
ATOM 4830 C CA . ILE B 1 266 ? 0.411 24.453 6.641 1 96.19 266 ILE B CA 1
ATOM 4831 C C . ILE B 1 266 ? 1.926 24.344 6.484 1 96.19 266 ILE B C 1
ATOM 4833 O O . ILE B 1 266 ? 2.432 24.203 5.367 1 96.19 266 ILE B O 1
ATOM 4837 N N . LEU B 1 267 ? 2.611 24.312 7.613 1 96.75 267 LEU B N 1
ATOM 4838 C CA . LEU B 1 267 ? 4.066 24.406 7.574 1 96.75 267 LEU B CA 1
ATOM 4839 C C . LEU B 1 267 ? 4.668 23.141 6.957 1 96.75 267 LEU B C 1
ATOM 4841 O O . LEU B 1 267 ? 5.715 23.203 6.305 1 96.75 267 LEU B O 1
ATOM 4845 N N . HIS B 1 268 ? 4.027 22.016 7.07 1 95 268 HIS B N 1
ATOM 4846 C CA . HIS B 1 268 ? 4.586 20.781 6.535 1 95 268 HIS B CA 1
ATOM 4847 C C . HIS B 1 268 ? 4.52 20.766 5.012 1 95 268 HIS B C 1
ATOM 4849 O O . HIS B 1 268 ? 5.168 19.938 4.371 1 95 268 HIS B O 1
ATOM 4855 N N . ASP B 1 269 ? 3.832 21.688 4.367 1 95 269 ASP B N 1
ATOM 4856 C CA . ASP B 1 269 ? 3.684 21.734 2.916 1 95 269 ASP B CA 1
ATOM 4857 C C . ASP B 1 269 ? 4.906 22.375 2.26 1 95 269 ASP B C 1
ATOM 4859 O O . ASP B 1 269 ? 5.059 22.328 1.037 1 95 269 ASP B O 1
ATOM 4863 N N . TRP B 1 270 ? 5.812 22.969 3.074 1 95.12 270 TRP B N 1
ATOM 4864 C CA . TRP B 1 270 ? 6.848 23.828 2.518 1 95.12 270 TRP B CA 1
ATOM 4865 C C . TRP B 1 270 ? 8.219 23.484 3.092 1 95.12 270 TRP B C 1
ATOM 4867 O O . TRP B 1 270 ? 8.312 22.875 4.164 1 95.12 270 TRP B O 1
ATOM 4877 N N . ASP B 1 271 ? 9.227 23.906 2.344 1 94.19 271 ASP B N 1
ATOM 4878 C CA . ASP B 1 271 ? 10.586 23.766 2.865 1 94.19 271 ASP B CA 1
ATOM 4879 C C . ASP B 1 271 ? 10.867 24.781 3.965 1 94.19 271 ASP B C 1
ATOM 4881 O O . ASP B 1 271 ? 10.008 25.609 4.289 1 94.19 271 ASP B O 1
ATOM 4885 N N . ASP B 1 272 ? 12.062 24.734 4.559 1 95.38 272 ASP B N 1
ATOM 4886 C CA . ASP B 1 272 ? 12.383 25.547 5.719 1 95.38 272 ASP B CA 1
ATOM 4887 C C . ASP B 1 272 ? 12.43 27.031 5.348 1 95.38 272 ASP B C 1
ATOM 4889 O O . ASP B 1 272 ? 11.961 27.891 6.102 1 95.38 272 ASP B O 1
ATOM 4893 N N . GLU B 1 273 ? 13.008 27.312 4.199 1 95.56 273 GLU B N 1
ATOM 4894 C CA . GLU B 1 273 ? 13.117 28.703 3.771 1 95.56 273 GLU B CA 1
ATOM 4895 C C . GLU B 1 273 ? 11.734 29.328 3.602 1 95.56 273 GLU B C 1
ATOM 4897 O O . GLU B 1 273 ? 11.5 30.453 4.062 1 95.56 273 GLU B O 1
ATOM 4902 N N . ARG B 1 274 ? 10.883 28.719 2.994 1 95.31 274 ARG B N 1
ATOM 4903 C CA . ARG B 1 274 ? 9.531 29.203 2.783 1 95.31 274 ARG B CA 1
ATOM 4904 C C . ARG B 1 274 ? 8.758 29.266 4.094 1 95.31 274 ARG B C 1
ATOM 4906 O O . ARG B 1 274 ? 7.938 30.172 4.301 1 95.31 274 ARG B O 1
ATOM 4913 N N . CYS B 1 275 ? 8.977 28.281 4.957 1 98.06 275 CYS B N 1
ATOM 4914 C CA . CYS B 1 275 ? 8.328 28.281 6.266 1 98.06 275 CYS B CA 1
ATOM 4915 C C . CYS B 1 275 ? 8.734 29.531 7.059 1 98.06 275 CYS B C 1
ATOM 4917 O O . CYS B 1 275 ? 7.891 30.188 7.668 1 98.06 275 CYS B O 1
ATOM 4919 N N . VAL B 1 276 ? 9.977 29.828 7.051 1 98.38 276 VAL B N 1
ATOM 4920 C CA . VAL B 1 276 ? 10.469 31 7.773 1 98.38 276 VAL B CA 1
ATOM 4921 C C . VAL B 1 276 ? 9.852 32.281 7.18 1 98.38 276 VAL B C 1
ATOM 4923 O O . VAL B 1 276 ? 9.477 33.188 7.91 1 98.38 276 VAL B O 1
ATOM 4926 N N . LYS B 1 277 ? 9.75 32.312 5.855 1 98.25 277 LYS B N 1
ATOM 4927 C CA . LYS B 1 277 ? 9.117 33.438 5.199 1 98.25 277 LYS B CA 1
ATOM 4928 C C . LYS B 1 277 ? 7.676 33.625 5.664 1 98.25 277 LYS B C 1
ATOM 4930 O O . LYS B 1 277 ? 7.25 34.719 5.996 1 98.25 277 LYS B O 1
ATOM 4935 N N . ILE B 1 278 ? 6.906 32.5 5.711 1 98.38 278 ILE B N 1
ATOM 4936 C CA . ILE B 1 278 ? 5.523 32.531 6.184 1 98.38 278 ILE B CA 1
ATOM 4937 C C . ILE B 1 278 ? 5.484 33.031 7.625 1 98.38 278 ILE B C 1
ATOM 4939 O O . ILE B 1 278 ? 4.707 33.938 7.957 1 98.38 278 ILE B O 1
ATOM 4943 N N . LEU B 1 279 ? 6.359 32.469 8.438 1 98.62 279 LEU B N 1
ATOM 4944 C CA . LEU B 1 279 ? 6.344 32.75 9.875 1 98.62 279 LEU B CA 1
ATOM 4945 C C . LEU B 1 279 ? 6.766 34.188 10.148 1 98.62 279 LEU B C 1
ATOM 4947 O O . LEU B 1 279 ? 6.273 34.812 11.094 1 98.62 279 LEU B O 1
ATOM 4951 N N . LYS B 1 280 ? 7.652 34.75 9.336 1 98.56 280 LYS B N 1
ATOM 4952 C CA . LYS B 1 280 ? 8.023 36.156 9.477 1 98.56 280 LYS B CA 1
ATOM 4953 C C . LYS B 1 280 ? 6.832 37.062 9.18 1 98.56 280 LYS B C 1
ATOM 4955 O O . LYS B 1 280 ? 6.633 38.062 9.867 1 98.56 280 LYS B O 1
ATOM 4960 N N . ASN B 1 281 ? 6.113 36.75 8.125 1 98.56 281 ASN B N 1
ATOM 4961 C CA . ASN B 1 281 ? 4.91 37.531 7.816 1 98.56 281 ASN B CA 1
ATOM 4962 C C . ASN B 1 281 ? 3.875 37.406 8.93 1 98.56 281 ASN B C 1
ATOM 4964 O O . ASN B 1 281 ? 3.203 38.406 9.258 1 98.56 281 ASN B O 1
ATOM 4968 N N . VAL B 1 282 ? 3.76 36.25 9.523 1 98.62 282 VAL B N 1
ATOM 4969 C CA . VAL B 1 282 ? 2.85 36.031 10.648 1 98.62 282 VAL B CA 1
ATOM 4970 C C . VAL B 1 282 ? 3.324 36.812 11.867 1 98.62 282 VAL B C 1
ATOM 4972 O O . VAL B 1 282 ? 2.521 37.438 12.555 1 98.62 282 VAL B O 1
ATOM 4975 N N . TRP B 1 283 ? 4.605 36.75 12.141 1 98.38 283 TRP B N 1
ATOM 4976 C CA . TRP B 1 283 ? 5.203 37.469 13.25 1 98.38 283 TRP B CA 1
ATOM 4977 C C . TRP B 1 283 ? 4.867 38.969 13.172 1 98.38 283 TRP B C 1
ATOM 4979 O O . TRP B 1 283 ? 4.508 39.594 14.172 1 98.38 283 TRP B O 1
ATOM 4989 N N . ARG B 1 284 ? 4.926 39.562 11.953 1 98.06 284 ARG B N 1
ATOM 4990 C CA . ARG B 1 284 ? 4.633 40.969 11.734 1 98.06 284 ARG B CA 1
ATOM 4991 C C . ARG B 1 284 ? 3.16 41.281 11.984 1 98.06 284 ARG B C 1
ATOM 4993 O O . ARG B 1 284 ? 2.814 42.375 12.438 1 98.06 284 ARG B O 1
ATOM 5000 N N . ALA B 1 285 ? 2.346 40.312 11.727 1 98.12 285 ALA B N 1
ATOM 5001 C CA . ALA B 1 285 ? 0.9 40.5 11.812 1 98.12 285 ALA B CA 1
ATOM 5002 C C . ALA B 1 285 ? 0.411 40.344 13.25 1 98.12 285 ALA B C 1
ATOM 5004 O O . ALA B 1 285 ? -0.726 40.719 13.562 1 98.12 285 ALA B O 1
ATOM 5005 N N . LEU B 1 286 ? 1.216 39.875 14.156 1 98.44 286 LEU B N 1
ATOM 5006 C CA . LEU B 1 286 ? 0.833 39.625 15.539 1 98.44 286 LEU B CA 1
ATOM 5007 C C . LEU B 1 286 ? 1.175 40.781 16.438 1 98.44 286 LEU B C 1
ATOM 5009 O O . LEU B 1 286 ? 2.201 41.438 16.234 1 98.44 286 LEU B O 1
ATOM 5013 N N . PRO B 1 287 ? 0.328 41.094 17.453 1 98.06 287 PRO B N 1
ATOM 5014 C CA . PRO B 1 287 ? 0.729 42.031 18.5 1 98.06 287 PRO B CA 1
ATOM 5015 C C . PRO B 1 287 ? 1.837 41.469 19.391 1 98.06 287 PRO B C 1
ATOM 5017 O O . PRO B 1 287 ? 2.168 40.281 19.312 1 98.06 287 PRO B O 1
ATOM 5020 N N . PRO B 1 288 ? 2.391 42.25 20.219 1 96.81 288 PRO B N 1
ATOM 5021 C CA . PRO B 1 288 ? 3.523 41.844 21.047 1 96.81 288 PRO B CA 1
ATOM 5022 C C . PRO B 1 288 ? 3.211 40.594 21.891 1 96.81 288 PRO B C 1
ATOM 5024 O O . PRO B 1 288 ? 4.082 39.75 22.109 1 96.81 288 PRO B O 1
ATOM 5027 N N . HIS B 1 289 ? 2.035 40.469 22.359 1 95.44 289 HIS B N 1
ATOM 5028 C CA . HIS B 1 289 ? 1.685 39.312 23.188 1 95.44 289 HIS B CA 1
ATOM 5029 C C . HIS B 1 289 ? 0.997 38.219 22.375 1 95.44 289 HIS B C 1
ATOM 5031 O O . HIS B 1 289 ? 0.4 37.312 22.938 1 95.44 289 HIS B O 1
ATOM 5037 N N . GLY B 1 290 ? 1.028 38.344 21.078 1 97.5 290 GLY B N 1
ATOM 5038 C CA . GLY B 1 290 ? 0.366 37.406 20.188 1 97.5 290 GLY B CA 1
ATOM 5039 C C . GLY B 1 290 ? 1.118 36.094 20.047 1 97.5 290 GLY B C 1
ATOM 5040 O O . GLY B 1 290 ? 2.266 35.969 20.484 1 97.5 290 GLY B O 1
ATOM 5041 N N . LYS B 1 291 ? 0.416 35.062 19.5 1 97.94 291 LYS B N 1
ATOM 5042 C CA . LYS B 1 291 ? 1.022 33.75 19.328 1 97.94 291 LYS B CA 1
ATOM 5043 C C . LYS B 1 291 ? 0.502 33.062 18.062 1 97.94 291 LYS B C 1
ATOM 5045 O O . LYS B 1 291 ? -0.553 33.438 17.547 1 97.94 291 LYS B O 1
ATOM 5050 N N . VAL B 1 292 ? 1.322 32.156 17.625 1 98.62 292 VAL B N 1
ATOM 5051 C CA . VAL B 1 292 ? 0.892 31.188 16.609 1 98.62 292 VAL B CA 1
ATOM 5052 C C . VAL B 1 292 ? 0.408 29.906 17.297 1 98.62 292 VAL B C 1
ATOM 5054 O O . VAL B 1 292 ? 1.022 29.438 18.25 1 98.62 292 VAL B O 1
ATOM 5057 N N . ILE B 1 293 ? -0.731 29.422 16.922 1 97.88 293 ILE B N 1
ATOM 5058 C CA . ILE B 1 293 ? -1.213 28.094 17.297 1 97.88 293 ILE B CA 1
ATOM 5059 C C . ILE B 1 293 ? -1.063 27.156 16.094 1 97.88 293 ILE B C 1
ATOM 5061 O O . ILE B 1 293 ? -1.9 27.141 15.195 1 97.88 293 ILE B O 1
ATOM 5065 N N . ASN B 1 294 ? 0.003 26.391 16.141 1 97.5 294 ASN B N 1
ATOM 5066 C CA . ASN B 1 294 ? 0.341 25.484 15.047 1 97.5 294 ASN B CA 1
ATOM 5067 C C . ASN B 1 294 ? -0.1 24.062 15.344 1 97.5 294 ASN B C 1
ATOM 5069 O O . ASN B 1 294 ? 0.298 23.469 16.359 1 97.5 294 ASN B O 1
ATOM 5073 N N . LEU B 1 295 ? -0.961 23.578 14.492 1 95.19 295 LEU B N 1
ATOM 5074 C CA . LEU B 1 295 ? -1.374 22.188 14.547 1 95.19 295 LEU B CA 1
ATOM 5075 C C . LEU B 1 295 ? -0.695 21.375 13.453 1 95.19 295 LEU B C 1
ATOM 5077 O O . LEU B 1 295 ? -0.973 21.562 12.266 1 95.19 295 LEU B O 1
ATOM 5081 N N . ASP B 1 296 ? 0.203 20.438 13.805 1 93.44 296 ASP B N 1
ATOM 5082 C CA . ASP B 1 296 ? 0.954 19.594 12.875 1 93.44 296 ASP B CA 1
ATOM 5083 C C . ASP B 1 296 ? 1.352 18.266 13.531 1 93.44 296 ASP B C 1
ATOM 5085 O O . ASP B 1 296 ? 1.182 18.094 14.734 1 93.44 296 ASP B O 1
ATOM 5089 N N . ALA B 1 297 ? 1.734 17.375 12.664 1 90.62 297 ALA B N 1
ATOM 5090 C CA . ALA B 1 297 ? 2.318 16.156 13.203 1 90.62 297 ALA B CA 1
ATOM 5091 C C . ALA B 1 297 ? 3.705 16.406 13.781 1 90.62 297 ALA B C 1
ATOM 5093 O O . ALA B 1 297 ? 4.441 17.266 13.281 1 90.62 297 ALA B O 1
ATOM 5094 N N . LEU B 1 298 ? 3.98 15.773 14.852 1 91 298 LEU B N 1
ATOM 5095 C CA . LEU B 1 298 ? 5.32 15.828 15.43 1 91 298 LEU B CA 1
ATOM 5096 C C . LEU B 1 298 ? 6.062 14.508 15.203 1 91 298 LEU B C 1
ATOM 5098 O O . LEU B 1 298 ? 5.652 13.469 15.711 1 91 298 LEU B O 1
ATOM 5102 N N . MET B 1 299 ? 7.102 14.594 14.484 1 91.31 299 MET B N 1
ATOM 5103 C CA . MET B 1 299 ? 7.883 13.398 14.172 1 91.31 299 MET B CA 1
ATOM 5104 C C . MET B 1 299 ? 8.758 13 15.359 1 91.31 299 MET B C 1
ATOM 5106 O O . MET B 1 299 ? 9.352 13.859 16.016 1 91.31 299 MET B O 1
ATOM 5110 N N . SER B 1 300 ? 8.828 11.711 15.594 1 88.25 300 SER B N 1
ATOM 5111 C CA . SER B 1 300 ? 9.75 11.164 16.578 1 88.25 300 SER B CA 1
ATOM 5112 C C . SER B 1 300 ? 11.18 11.117 16.047 1 88.25 300 SER B C 1
ATOM 5114 O O . SER B 1 300 ? 11.391 11.047 14.844 1 88.25 300 SER B O 1
ATOM 5116 N N . ASP B 1 301 ? 12.078 11.125 16.984 1 86.31 301 ASP B N 1
ATOM 5117 C CA . ASP B 1 301 ? 13.477 11 16.594 1 86.31 301 ASP B CA 1
ATOM 5118 C C . ASP B 1 301 ? 13.812 9.562 16.219 1 86.31 301 ASP B C 1
ATOM 5120 O O . ASP B 1 301 ? 14.727 9.32 15.422 1 86.31 301 ASP B O 1
ATOM 5124 N N . ILE B 1 302 ? 13.07 8.719 16.766 1 89.31 302 ILE B N 1
ATOM 5125 C CA . ILE B 1 302 ? 13.297 7.305 16.5 1 89.31 302 ILE B CA 1
ATOM 5126 C C . ILE B 1 302 ? 12.227 6.781 15.547 1 89.31 302 ILE B C 1
ATOM 5128 O O . ILE B 1 302 ? 11.055 7.168 15.648 1 89.31 302 ILE B O 1
ATOM 5132 N N . SER B 1 303 ? 12.625 5.922 14.633 1 92.94 303 SER B N 1
ATOM 5133 C CA . SER B 1 303 ? 11.703 5.324 13.672 1 92.94 303 SER B CA 1
ATOM 5134 C C . SER B 1 303 ? 11.18 3.982 14.164 1 92.94 303 SER B C 1
ATOM 5136 O O . SER B 1 303 ? 11.352 2.959 13.5 1 92.94 303 SER B O 1
ATOM 5138 N N . ASP B 1 304 ? 10.461 4.051 15.281 1 91.12 304 ASP B N 1
ATOM 5139 C CA . ASP B 1 304 ? 9.93 2.822 15.867 1 91.12 304 ASP B CA 1
ATOM 5140 C C . ASP B 1 304 ? 8.727 2.314 15.086 1 91.12 304 ASP B C 1
ATOM 5142 O O . ASP B 1 304 ? 8.164 3.035 14.258 1 91.12 304 ASP B O 1
ATOM 5146 N N . PRO B 1 305 ? 8.367 1.095 15.266 1 92.19 305 PRO B N 1
ATOM 5147 C CA . PRO B 1 305 ? 7.316 0.491 14.438 1 92.19 305 PRO B CA 1
ATOM 5148 C C . PRO B 1 305 ? 5.91 0.824 14.93 1 92.19 305 PRO B C 1
ATOM 5150 O O . PRO B 1 305 ? 4.945 0.161 14.539 1 92.19 305 PRO B O 1
ATOM 5153 N N . SER B 1 306 ? 5.715 1.804 15.766 1 91.06 306 SER B N 1
ATOM 5154 C CA . SER B 1 306 ? 4.387 2.172 16.234 1 91.06 306 SER B CA 1
ATOM 5155 C C . SER B 1 306 ? 3.555 2.795 15.117 1 91.06 306 SER B C 1
ATOM 5157 O O . SER B 1 306 ? 4.098 3.438 14.219 1 91.06 306 SER B O 1
ATOM 5159 N N . PRO B 1 307 ? 2.221 2.66 15.211 1 91.25 307 PRO B N 1
ATOM 5160 C CA . PRO B 1 307 ? 1.355 3.266 14.195 1 91.25 307 PRO B CA 1
ATOM 5161 C C . PRO B 1 307 ? 1.525 4.781 14.102 1 91.25 307 PRO B C 1
ATOM 5163 O O . PRO B 1 307 ? 1.546 5.336 13 1 91.25 307 PRO B O 1
ATOM 5166 N N . ALA B 1 308 ? 1.645 5.418 15.234 1 90 308 ALA B N 1
ATOM 5167 C CA . ALA B 1 308 ? 1.793 6.871 15.242 1 90 308 ALA B CA 1
ATOM 5168 C C . ALA B 1 308 ? 3.043 7.297 14.477 1 90 308 ALA B C 1
ATOM 5170 O O . ALA B 1 308 ? 2.998 8.227 13.672 1 90 308 ALA B O 1
ATOM 5171 N N . THR B 1 309 ? 4.145 6.59 14.703 1 92.75 309 THR B N 1
ATOM 5172 C CA . THR B 1 309 ? 5.387 6.891 14 1 92.75 309 THR B CA 1
ATOM 5173 C C . THR B 1 309 ? 5.238 6.609 12.508 1 92.75 309 THR B C 1
ATOM 5175 O O . THR B 1 309 ? 5.613 7.434 11.672 1 92.75 309 THR B O 1
ATOM 5178 N N . LYS B 1 310 ? 4.656 5.531 12.156 1 95.19 310 LYS B N 1
ATOM 5179 C CA . LYS B 1 310 ? 4.516 5.141 10.758 1 95.19 310 LYS B CA 1
ATOM 5180 C C . LYS B 1 310 ? 3.639 6.137 9.992 1 95.19 310 LYS B C 1
ATOM 5182 O O . LYS B 1 310 ? 3.957 6.516 8.867 1 95.19 310 LYS B O 1
ATOM 5187 N N . ILE B 1 311 ? 2.586 6.539 10.633 1 95.06 311 ILE B N 1
ATOM 5188 C CA . ILE B 1 311 ? 1.695 7.504 10 1 95.06 311 ILE B CA 1
ATOM 5189 C C . ILE B 1 311 ? 2.469 8.781 9.664 1 95.06 311 ILE B C 1
ATOM 5191 O O . ILE B 1 311 ? 2.367 9.297 8.555 1 95.06 311 ILE B O 1
ATOM 5195 N N . SER B 1 312 ? 3.254 9.227 10.617 1 94 312 SER B N 1
ATOM 5196 C CA . SER B 1 312 ? 4.031 10.445 10.398 1 94 312 SER B CA 1
ATOM 5197 C C . SER B 1 312 ? 5.043 10.258 9.281 1 94 312 SER B C 1
ATOM 5199 O O . SER B 1 312 ? 5.266 11.172 8.477 1 94 312 SER B O 1
ATOM 5201 N N . LEU B 1 313 ? 5.609 9.133 9.219 1 96.25 313 LEU B N 1
ATOM 5202 C CA . LEU B 1 313 ? 6.605 8.852 8.195 1 96.25 313 LEU B CA 1
ATOM 5203 C C . LEU B 1 313 ? 5.953 8.727 6.82 1 96.25 313 LEU B C 1
ATOM 5205 O O . LEU B 1 313 ? 6.492 9.203 5.824 1 96.25 313 LEU B O 1
ATOM 5209 N N . TYR B 1 314 ? 4.781 8.07 6.75 1 97.06 314 TYR B N 1
ATOM 5210 C CA . TYR B 1 314 ? 4.035 7.996 5.5 1 97.06 314 TYR B CA 1
ATOM 5211 C C . TYR B 1 314 ? 3.652 9.383 5.004 1 97.06 314 TYR B C 1
ATOM 5213 O O . TYR B 1 314 ? 3.812 9.695 3.822 1 97.06 314 TYR B O 1
ATOM 5221 N N . MET B 1 315 ? 3.176 10.141 5.914 1 95.62 315 MET B N 1
ATOM 5222 C CA . MET B 1 315 ? 2.787 11.5 5.574 1 95.62 315 MET B CA 1
ATOM 5223 C C . MET B 1 315 ? 3.98 12.297 5.055 1 95.62 315 MET B C 1
ATOM 5225 O O . MET B 1 315 ? 3.846 13.094 4.121 1 95.62 315 MET B O 1
ATOM 5229 N N . ASP B 1 316 ? 5.098 12.055 5.641 1 97.06 316 ASP B N 1
ATOM 5230 C CA . ASP B 1 316 ? 6.309 12.742 5.203 1 97.06 316 ASP B CA 1
ATOM 5231 C C . ASP B 1 316 ? 6.652 12.391 3.758 1 97.06 316 ASP B C 1
ATOM 5233 O O . ASP B 1 316 ? 7.113 13.242 2.998 1 97.06 316 ASP B O 1
ATOM 5237 N N . MET B 1 317 ? 6.418 11.18 3.346 1 97.56 317 MET B N 1
ATOM 5238 C CA . MET B 1 317 ? 6.648 10.773 1.964 1 97.56 317 MET B CA 1
ATOM 5239 C C . MET B 1 317 ? 5.652 11.445 1.023 1 97.56 317 MET B C 1
ATOM 5241 O O . MET B 1 317 ? 6.008 11.828 -0.093 1 97.56 317 MET B O 1
ATOM 5245 N N . ILE B 1 318 ? 4.48 11.531 1.485 1 97.31 318 ILE B N 1
ATOM 5246 C CA . ILE B 1 318 ? 3.463 12.203 0.688 1 97.31 318 ILE B CA 1
ATOM 5247 C C . ILE B 1 318 ? 3.859 13.664 0.474 1 97.31 318 ILE B C 1
ATOM 5249 O O . ILE B 1 318 ? 3.75 14.188 -0.637 1 97.31 318 ILE B O 1
ATOM 5253 N N . MET B 1 319 ? 4.398 14.297 1.543 1 96.75 319 MET B N 1
ATOM 5254 C CA . MET B 1 319 ? 4.855 15.68 1.422 1 96.75 319 MET B CA 1
ATOM 5255 C C . MET B 1 319 ? 6.016 15.781 0.437 1 96.75 319 MET B C 1
ATOM 5257 O O . MET B 1 319 ? 6.059 16.703 -0.38 1 96.75 319 MET B O 1
ATOM 5261 N N . MET B 1 320 ? 6.879 14.859 0.477 1 96.94 320 MET B N 1
ATOM 5262 C CA . MET B 1 320 ? 8.031 14.875 -0.422 1 96.94 320 MET B CA 1
ATOM 5263 C C . MET B 1 320 ? 7.59 14.695 -1.871 1 96.94 320 MET B C 1
ATOM 5265 O O . MET B 1 320 ? 8.133 15.336 -2.773 1 96.94 320 MET B O 1
ATOM 5269 N N . ALA B 1 321 ? 6.586 13.883 -2.111 1 96.94 321 ALA B N 1
ATOM 5270 C CA . ALA B 1 321 ? 6.148 13.523 -3.457 1 96.94 321 ALA B CA 1
ATOM 5271 C C . ALA B 1 321 ? 5.262 14.609 -4.059 1 96.94 321 ALA B C 1
ATOM 5273 O O . ALA B 1 321 ? 5.34 14.891 -5.254 1 96.94 321 ALA B O 1
ATOM 5274 N N . CYS B 1 322 ? 4.48 15.234 -3.178 1 94.62 322 CYS B N 1
ATOM 5275 C CA . CYS B 1 322 ? 3.338 15.945 -3.746 1 94.62 322 CYS B CA 1
ATOM 5276 C C . CYS B 1 322 ? 3.475 17.453 -3.547 1 94.62 322 CYS B C 1
ATOM 5278 O O . CYS B 1 322 ? 2.898 18.234 -4.301 1 94.62 322 CYS B O 1
ATOM 5280 N N . THR B 1 323 ? 4.191 17.844 -2.541 1 92.06 323 THR B N 1
ATOM 5281 C CA . THR B 1 323 ? 4.203 19.266 -2.205 1 92.06 323 THR B CA 1
ATOM 5282 C C . THR B 1 323 ? 5.531 19.906 -2.604 1 92.06 323 THR B C 1
ATOM 5284 O O . THR B 1 323 ? 6.465 19.219 -3.006 1 92.06 323 THR B O 1
ATOM 5287 N N . PRO B 1 324 ? 5.551 21.203 -2.605 1 89.69 324 PRO B N 1
ATOM 5288 C CA . PRO B 1 324 ? 6.812 21.875 -2.906 1 89.69 324 PRO B CA 1
ATOM 5289 C C . PRO B 1 324 ? 7.852 21.719 -1.801 1 89.69 324 PRO B C 1
ATOM 5291 O O . PRO B 1 324 ? 8.055 22.625 -0.998 1 89.69 324 PRO B O 1
ATOM 5294 N N . SER B 1 325 ? 8.453 20.641 -1.784 1 89.94 325 SER B N 1
ATOM 5295 C CA . SER B 1 325 ? 9.531 20.281 -0.875 1 89.94 325 SER B CA 1
ATOM 5296 C C . SER B 1 325 ? 9.062 20.266 0.574 1 89.94 325 SER B C 1
ATOM 5298 O O . SER B 1 325 ? 9.789 20.688 1.476 1 89.94 325 SER B O 1
ATOM 5300 N N . GLY B 1 326 ? 7.812 19.969 0.78 1 95.31 326 GLY B N 1
ATOM 5301 C CA . GLY B 1 326 ? 7.25 19.844 2.115 1 95.31 326 GLY B CA 1
ATOM 5302 C C . GLY B 1 326 ? 7.871 18.703 2.912 1 95.31 326 GLY B C 1
ATOM 5303 O O . GLY B 1 326 ? 8.562 17.859 2.354 1 95.31 326 GLY B O 1
ATOM 5304 N N . ARG B 1 327 ? 7.645 18.766 4.242 1 96.12 327 ARG B N 1
ATOM 5305 C CA . ARG B 1 327 ? 8.195 17.734 5.129 1 96.12 327 ARG B CA 1
ATOM 5306 C C . ARG B 1 327 ? 7.539 17.797 6.504 1 96.12 327 ARG B C 1
ATOM 5308 O O . ARG B 1 327 ? 7.051 18.844 6.918 1 96.12 327 ARG B O 1
ATOM 5315 N N . GLU B 1 328 ? 7.52 16.641 7.156 1 95.5 328 GLU B N 1
ATOM 5316 C CA . GLU B 1 328 ? 7.211 16.625 8.578 1 95.5 328 GLU B CA 1
ATOM 5317 C C . GLU B 1 328 ? 8.438 16.984 9.414 1 95.5 328 GLU B C 1
ATOM 5319 O O . GLU B 1 328 ? 9.57 16.875 8.945 1 95.5 328 GLU B O 1
ATOM 5324 N N . ARG B 1 329 ? 8.141 17.406 10.641 1 95.06 329 ARG B N 1
ATOM 5325 C CA . ARG B 1 329 ? 9.242 17.953 11.414 1 95.06 329 ARG B CA 1
ATOM 5326 C C . ARG B 1 329 ? 9.195 17.469 12.859 1 95.06 329 ARG B C 1
ATOM 5328 O O . ARG B 1 329 ? 8.125 17.141 13.375 1 95.06 329 ARG B O 1
ATOM 5335 N N . THR B 1 330 ? 10.398 17.375 13.438 1 91.69 330 THR B N 1
ATOM 5336 C CA . THR B 1 330 ? 10.531 17.141 14.875 1 91.69 330 THR B CA 1
ATOM 5337 C C . THR B 1 330 ? 10.305 18.422 15.664 1 91.69 330 THR B C 1
ATOM 5339 O O . THR B 1 330 ? 10.234 19.5 15.086 1 91.69 330 THR B O 1
ATOM 5342 N N . LEU B 1 331 ? 10.188 18.219 17 1 92.5 331 LEU B N 1
ATOM 5343 C CA . LEU B 1 331 ? 10.016 19.375 17.875 1 92.5 331 LEU B CA 1
ATOM 5344 C C . LEU B 1 331 ? 11.195 20.344 17.734 1 92.5 331 LEU B C 1
ATOM 5346 O O . LEU B 1 331 ? 11 21.562 17.656 1 92.5 331 LEU B O 1
ATOM 5350 N N . SER B 1 332 ? 12.367 19.812 17.656 1 92.19 332 SER B N 1
ATOM 5351 C CA . SER B 1 332 ? 13.57 20.641 17.547 1 92.19 332 SER B CA 1
ATOM 5352 C C . SER B 1 332 ? 13.57 21.438 16.234 1 92.19 332 SER B C 1
ATOM 5354 O O . SER B 1 332 ? 14 22.578 16.203 1 92.19 332 SER B O 1
ATOM 5356 N N . GLN B 1 333 ? 13.094 20.859 15.219 1 93.38 333 GLN B N 1
ATOM 5357 C CA . GLN B 1 333 ? 13.055 21.531 13.922 1 93.38 333 GLN B CA 1
ATOM 5358 C C . GLN B 1 333 ? 12.008 22.641 13.906 1 93.38 333 GLN B C 1
ATOM 5360 O O . GLN B 1 333 ? 12.227 23.688 13.305 1 93.38 333 GLN B O 1
ATOM 5365 N N . PHE B 1 334 ? 10.891 22.422 14.578 1 95.88 334 PHE B N 1
ATOM 5366 C CA . PHE B 1 334 ? 9.891 23.484 14.703 1 95.88 334 PHE B CA 1
ATOM 5367 C C . PHE B 1 334 ? 10.43 24.641 15.531 1 95.88 334 PHE B C 1
ATOM 5369 O O . PHE B 1 334 ? 10.188 25.812 15.211 1 95.88 334 PHE B O 1
ATOM 5376 N N . LYS B 1 335 ? 11.109 24.312 16.609 1 96.19 335 LYS B N 1
ATOM 5377 C CA . LYS B 1 335 ? 11.719 25.359 17.438 1 96.19 335 LYS B CA 1
ATOM 5378 C C . LYS B 1 335 ? 12.703 26.203 16.641 1 96.19 335 LYS B C 1
ATOM 5380 O O . LYS B 1 335 ? 12.742 27.422 16.781 1 96.19 335 LYS B O 1
ATOM 5385 N N . LYS B 1 336 ? 13.43 25.531 15.828 1 96.12 336 LYS B N 1
ATOM 5386 C CA . LYS B 1 336 ? 14.383 26.25 14.984 1 96.12 336 LYS B CA 1
ATOM 5387 C C . LYS B 1 336 ? 13.664 27.156 13.992 1 96.12 336 LYS B C 1
ATOM 5389 O O . LYS B 1 336 ? 14.062 28.312 13.805 1 96.12 336 LYS B O 1
ATOM 5394 N N . LEU B 1 337 ? 12.617 26.672 13.32 1 97.31 337 LEU B N 1
ATOM 5395 C CA . LEU B 1 337 ? 11.836 27.484 12.398 1 97.31 337 LEU B CA 1
ATOM 5396 C C . LEU B 1 337 ? 11.297 28.734 13.094 1 97.31 337 LEU B C 1
ATOM 5398 O O . LEU B 1 337 ? 11.383 29.844 12.555 1 97.31 337 LEU B O 1
ATOM 5402 N N . ALA B 1 338 ? 10.75 28.516 14.281 1 98.19 338 ALA B N 1
ATOM 5403 C CA . ALA B 1 338 ? 10.172 29.609 15.047 1 98.19 338 ALA B CA 1
ATOM 5404 C C . ALA B 1 338 ? 11.227 30.641 15.438 1 98.19 338 ALA B C 1
ATOM 5406 O O . ALA B 1 338 ? 11.016 31.844 15.289 1 98.19 338 ALA B O 1
ATOM 5407 N N . ALA B 1 339 ? 12.352 30.156 15.859 1 97.88 339 ALA B N 1
ATOM 5408 C CA . ALA B 1 339 ? 13.445 31.047 16.25 1 97.88 339 ALA B CA 1
ATOM 5409 C C . ALA B 1 339 ? 13.945 31.859 15.062 1 97.88 339 ALA B C 1
ATOM 5411 O O . ALA B 1 339 ? 14.188 33.062 15.188 1 97.88 339 ALA B O 1
ATOM 5412 N N . ASP B 1 340 ? 14.094 31.188 13.961 1 98 340 ASP B N 1
ATOM 5413 C CA . ASP B 1 340 ? 14.57 31.844 12.742 1 98 340 ASP B CA 1
ATOM 5414 C C . ASP B 1 340 ? 13.586 32.938 12.289 1 98 340 ASP B C 1
ATOM 5416 O O . ASP B 1 340 ? 13.984 33.875 11.625 1 98 340 ASP B O 1
ATOM 5420 N N . ALA B 1 341 ? 12.375 32.812 12.648 1 98.31 341 ALA B N 1
ATOM 5421 C CA . ALA B 1 341 ? 11.344 33.75 12.234 1 98.31 341 ALA B CA 1
ATOM 5422 C C . ALA B 1 341 ? 11.18 34.875 13.266 1 98.31 341 ALA B C 1
ATOM 5424 O O . ALA B 1 341 ? 10.469 35.844 13.023 1 98.31 341 ALA B O 1
ATOM 5425 N N . GLY B 1 342 ? 11.781 34.719 14.445 1 98.19 342 GLY B N 1
ATOM 5426 C CA . GLY B 1 342 ? 11.789 35.812 15.414 1 98.19 342 GLY B CA 1
ATOM 5427 C C . GLY B 1 342 ? 10.984 35.5 16.656 1 98.19 342 GLY B C 1
ATOM 5428 O O . GLY B 1 342 ? 10.953 36.312 17.594 1 98.19 342 GLY B O 1
ATOM 5429 N N . PHE B 1 343 ? 10.359 34.375 16.734 1 98.62 343 PHE B N 1
ATOM 5430 C CA . PHE B 1 343 ? 9.578 34 17.906 1 98.62 343 PHE B CA 1
ATOM 5431 C C . PHE B 1 343 ? 10.492 33.688 19.094 1 98.62 343 PHE B C 1
ATOM 5433 O O . PHE B 1 343 ? 11.555 33.094 18.922 1 98.62 343 PHE B O 1
ATOM 5440 N N . LYS B 1 344 ? 10.008 33.969 20.281 1 97.62 344 LYS B N 1
ATOM 5441 C CA . LYS B 1 344 ? 10.875 33.875 21.453 1 97.62 344 LYS B CA 1
ATOM 5442 C C . LYS B 1 344 ? 10.727 32.531 22.156 1 97.62 344 LYS B C 1
ATOM 5444 O O . LYS B 1 344 ? 11.656 32.062 22.812 1 97.62 344 LYS B O 1
ATOM 5449 N N . ARG B 1 345 ? 9.547 32.031 22.047 1 96.44 345 ARG B N 1
ATOM 5450 C CA . ARG B 1 345 ? 9.266 30.812 22.797 1 96.44 345 ARG B CA 1
ATOM 5451 C C . ARG B 1 345 ? 8.336 29.891 22.016 1 96.44 345 ARG B C 1
ATOM 5453 O O . ARG B 1 345 ? 7.406 30.359 21.344 1 96.44 345 ARG B O 1
ATOM 5460 N N . VAL B 1 346 ? 8.672 28.609 22.109 1 97.38 346 VAL B N 1
ATOM 5461 C CA . VAL B 1 346 ? 7.816 27.578 21.531 1 97.38 346 VAL B CA 1
ATOM 5462 C C . VAL B 1 346 ? 7.398 26.594 22.625 1 97.38 346 VAL B C 1
ATOM 5464 O O . VAL B 1 346 ? 8.242 26.109 23.406 1 97.38 346 VAL B O 1
ATOM 5467 N N . GLU B 1 347 ? 6.086 26.312 22.719 1 96.5 347 GLU B N 1
ATOM 5468 C CA . GLU B 1 347 ? 5.574 25.375 23.734 1 96.5 347 GLU B CA 1
ATOM 5469 C C . GLU B 1 347 ? 4.723 24.281 23.094 1 96.5 347 GLU B C 1
ATOM 5471 O O . GLU B 1 347 ? 3.859 24.578 22.25 1 96.5 347 GLU B O 1
ATOM 5476 N N . LEU B 1 348 ? 5.039 23.078 23.391 1 94.62 348 LEU B N 1
ATOM 5477 C CA . LEU B 1 348 ? 4.145 21.969 23.094 1 94.62 348 LEU B CA 1
ATOM 5478 C C . LEU B 1 348 ? 3.016 21.875 24.109 1 94.62 348 LEU B C 1
ATOM 5480 O O . LEU B 1 348 ? 3.246 21.516 25.266 1 94.62 348 LEU B O 1
ATOM 5484 N N . VAL B 1 349 ? 1.784 22.109 23.703 1 93.12 349 VAL B N 1
ATOM 5485 C CA . VAL B 1 349 ? 0.703 22.328 24.656 1 93.12 349 VAL B CA 1
ATOM 5486 C C . VAL B 1 349 ? -0.216 21.109 24.672 1 93.12 349 VAL B C 1
ATOM 5488 O O . VAL B 1 349 ? -0.868 20.828 25.688 1 93.12 349 VAL B O 1
ATOM 5491 N N . ALA B 1 350 ? -0.315 20.5 23.562 1 85.44 350 ALA B N 1
ATOM 5492 C CA . ALA B 1 350 ? -1.151 19.312 23.469 1 85.44 350 ALA B CA 1
ATOM 5493 C C . ALA B 1 350 ? -0.597 18.328 22.453 1 85.44 350 ALA B C 1
ATOM 5495 O O . ALA B 1 350 ? -0.01 18.734 21.438 1 85.44 350 ALA B O 1
ATOM 5496 N N . LYS B 1 351 ? -0.707 17.109 22.859 1 79.75 351 LYS B N 1
ATOM 5497 C CA . LYS B 1 351 ? -0.283 16.031 21.953 1 79.75 351 LYS B CA 1
ATOM 5498 C C . LYS B 1 351 ? -1.339 14.938 21.859 1 79.75 351 LYS B C 1
ATOM 5500 O O . LYS B 1 351 ? -1.801 14.43 22.891 1 79.75 351 LYS B O 1
ATOM 5505 N N . THR B 1 352 ? -1.83 14.828 20.688 1 74.06 352 THR B N 1
ATOM 5506 C CA . THR B 1 352 ? -2.641 13.641 20.422 1 74.06 352 THR B CA 1
ATOM 5507 C C . THR B 1 352 ? -1.829 12.586 19.672 1 74.06 352 THR B C 1
ATOM 5509 O O . THR B 1 352 ? -0.626 12.758 19.469 1 74.06 352 THR B O 1
ATOM 5512 N N . SER B 1 353 ? -2.42 11.438 19.406 1 68.19 353 SER B N 1
ATOM 5513 C CA . SER B 1 353 ? -1.69 10.336 18.797 1 68.19 353 SER B CA 1
ATOM 5514 C C . SER B 1 353 ? -1.137 10.719 17.438 1 68.19 353 SER B C 1
ATOM 5516 O O . SER B 1 353 ? -0.1 10.203 17 1 68.19 353 SER B O 1
ATOM 5518 N N . HIS B 1 354 ? -1.643 11.672 16.797 1 76.81 354 HIS B N 1
ATOM 5519 C CA . HIS B 1 354 ? -1.078 11.93 15.477 1 76.81 354 HIS B CA 1
ATOM 5520 C C . HIS B 1 354 ? -1.046 13.422 15.172 1 76.81 354 HIS B C 1
ATOM 5522 O O . HIS B 1 354 ? -0.664 13.828 14.07 1 76.81 354 HIS B O 1
ATOM 5528 N N . MET B 1 355 ? -1.373 14.227 16.125 1 84.31 355 MET B N 1
ATOM 5529 C CA . MET B 1 355 ? -1.299 15.672 15.945 1 84.31 355 MET B CA 1
ATOM 5530 C C . MET B 1 355 ? -0.904 16.359 17.25 1 84.31 355 MET B C 1
ATOM 5532 O O . MET B 1 355 ? -1.217 15.867 18.328 1 84.31 355 MET B O 1
ATOM 5536 N N . SER B 1 356 ? -0.22 17.438 17.062 1 90.88 356 SER B N 1
ATOM 5537 C CA . SER B 1 356 ? 0.234 18.219 18.203 1 90.88 356 SER B CA 1
ATOM 5538 C C . SER B 1 356 ? -0.055 19.703 18.016 1 90.88 356 SER B C 1
ATOM 5540 O O . SER B 1 356 ? -0.126 20.172 16.875 1 90.88 356 SER B O 1
ATOM 5542 N N . ILE B 1 357 ? -0.229 20.312 19.172 1 94.75 357 ILE B N 1
ATOM 5543 C CA . ILE B 1 357 ? -0.363 21.766 19.172 1 94.75 357 ILE B CA 1
ATOM 5544 C C . ILE B 1 357 ? 0.92 22.406 19.688 1 94.75 357 ILE B C 1
ATOM 5546 O O . ILE B 1 357 ? 1.31 22.172 20.844 1 94.75 357 ILE B O 1
ATOM 5550 N N . LEU B 1 358 ? 1.506 23.172 18.844 1 96.81 358 LEU B N 1
ATOM 5551 C CA . LEU B 1 358 ? 2.643 24 19.234 1 96.81 358 LEU B CA 1
ATOM 5552 C C . LEU B 1 358 ? 2.262 25.469 19.234 1 96.81 358 LEU B C 1
ATOM 5554 O O . LEU B 1 358 ? 1.694 25.969 18.25 1 96.81 358 LEU B O 1
ATOM 5558 N N . GLU B 1 359 ? 2.572 26.094 20.328 1 97.94 359 GLU B N 1
ATOM 5559 C CA . GLU B 1 359 ? 2.381 27.531 20.391 1 97.94 359 GLU B CA 1
ATOM 5560 C C . GLU B 1 359 ? 3.711 28.281 20.266 1 97.94 359 GLU B C 1
ATOM 5562 O O . GLU B 1 359 ? 4.664 27.969 20.984 1 97.94 359 GLU B O 1
ATOM 5567 N N . PHE B 1 360 ? 3.768 29.141 19.266 1 98.5 360 PHE B N 1
ATOM 5568 C CA . PHE B 1 360 ? 4.902 30.031 19.094 1 98.5 360 PHE B CA 1
ATOM 5569 C C . PHE B 1 360 ? 4.574 31.422 19.656 1 98.5 360 PHE B C 1
ATOM 5571 O O . PHE B 1 360 ? 3.689 32.094 19.156 1 98.5 360 PHE B O 1
ATOM 5578 N N . TYR B 1 361 ? 5.359 31.859 20.641 1 98.25 361 TYR B N 1
ATOM 5579 C CA . TYR B 1 361 ? 5.086 33.156 21.281 1 98.25 361 TYR B CA 1
ATOM 5580 C C . TYR B 1 361 ? 6.008 34.219 20.734 1 98.25 361 TYR B C 1
ATOM 5582 O O . TYR B 1 361 ? 7.227 34.062 20.688 1 98.25 361 TYR B O 1
ATOM 5590 N N . LYS B 1 362 ? 5.387 35.344 20.312 1 97.19 362 LYS B N 1
ATOM 5591 C CA . LYS B 1 362 ? 6.156 36.469 19.797 1 97.19 362 LYS B CA 1
ATOM 5592 C C . LYS B 1 362 ? 7.113 37 20.844 1 97.19 362 LYS B C 1
ATOM 5594 O O . LYS B 1 362 ? 8.273 37.312 20.547 1 97.19 362 LYS B O 1
ATOM 5599 N N . ASN B 1 363 ? 6.57 37.25 22.094 1 92.19 363 ASN B N 1
ATOM 5600 C CA . ASN B 1 363 ? 7.391 37.719 23.203 1 92.19 363 ASN B CA 1
ATOM 5601 C C . ASN B 1 363 ? 7.324 36.781 24.391 1 92.19 363 ASN B C 1
ATOM 5603 O O . ASN B 1 363 ? 6.309 36.094 24.609 1 92.19 363 ASN B O 1
#

pLDDT: mean 92.77, std 10.36, range [33.12, 98.75]

Radius of gyration: 28.05 Å; Cα contacts (8 Å, |Δi|>4): 1471; chains: 2; bounding box: 61×86×60 Å

Solvent-accessible surface area (backbone atoms only — not comparable to full-atom values): 36557 Å² total; per-residue (Å²): 129,55,72,67,60,50,49,53,42,41,49,51,12,49,46,50,44,53,32,54,29,43,52,69,49,54,54,34,46,50,47,19,40,49,76,58,42,46,40,50,56,35,54,71,63,30,92,84,34,69,42,33,37,58,58,52,22,53,55,39,17,69,74,66,73,44,67,36,31,29,68,57,42,38,60,51,50,38,51,36,26,30,67,55,35,24,42,72,48,78,41,76,30,87,89,39,82,75,39,72,44,55,28,33,24,54,36,60,25,30,56,43,52,27,65,46,97,85,68,36,33,44,50,42,40,35,54,50,55,68,28,70,75,50,47,59,15,39,73,40,54,38,45,32,21,49,34,69,86,51,30,32,26,28,70,76,68,74,41,45,47,71,62,47,31,75,76,30,69,70,55,34,51,43,49,50,49,17,52,47,22,49,45,50,61,52,45,61,60,45,65,73,72,57,66,88,64,73,85,44,60,27,37,27,29,48,65,33,51,42,28,61,67,58,48,56,52,35,68,77,36,73,80,33,38,36,36,31,30,20,45,51,82,48,32,74,66,35,67,90,51,91,58,52,43,74,42,59,51,49,55,78,76,45,49,78,70,28,46,27,37,36,31,60,68,47,64,38,45,31,34,70,69,58,37,29,48,34,43,34,29,45,52,71,24,33,49,69,87,12,36,36,44,34,37,39,55,67,42,66,95,60,52,49,72,45,60,53,47,46,39,47,47,32,49,26,50,50,20,43,14,39,26,66,51,10,35,67,38,33,67,57,55,50,48,49,43,39,44,75,28,60,33,66,42,72,43,82,77,45,74,56,80,70,37,26,35,36,37,38,23,48,95,129,55,73,67,62,49,49,54,42,42,52,50,11,47,46,50,43,53,31,56,31,44,51,69,50,53,55,33,45,52,48,19,39,48,77,58,40,46,41,49,57,35,53,72,63,29,90,85,36,68,42,34,38,58,57,52,22,52,56,36,17,69,76,67,73,44,68,37,30,30,68,57,41,38,59,51,49,38,50,35,25,30,67,55,35,25,41,72,49,78,41,74,29,90,87,41,84,73,39,71,44,56,26,34,24,55,36,60,23,29,56,45,53,26,65,46,98,86,67,37,34,45,50,41,41,33,52,50,55,67,27,71,73,50,46,59,13,39,74,39,54,39,45,32,20,49,34,70,85,48,31,33,25,28,69,77,69,75,40,45,46,70,65,47,32,76,75,31,70,70,56,33,53,42,50,52,49,18,53,47,22,48,45,51,62,51,46,59,60,45,64,73,71,59,66,88,64,73,88,44,58,28,35,26,29,49,65,32,50,42,29,61,65,58,49,56,53,33,69,78,36,72,80,32,37,36,34,30,30,20,45,52,82,47,31,73,68,37,66,89,52,90,59,54,44,73,44,61,49,49,55,79,76,43,48,79,72,28,46,28,38,36,32,61,67,47,64,38,45,31,34,70,70,58,38,28,47,33,42,35,29,45,53,70,26,33,50,68,86,12,35,35,45,33,36,39,56,68,42,67,94,59,52,50,71,46,62,52,47,46,38,47,48,32,51,25,51,49,21,42,14,40,26,66,52,10,35,67,40,35,68,58,53,50,46,48,43,39,45,74,29,59,33,67,43,72,44,83,78,45,75,56,80,68,38,26,35,35,36,38,23,48,96

Secondary structure (DSSP, 8-state):
--HHHHHHHHHHHHHHHHHHHHTTHHHHHHHHHHHTTHHHHHHHH-TT--EEHHHHHHHHHHHHTS---HHHHHHHHHHHHHTTSEEEEEEE-SS-TT-EEEEEEE-TTGGGGS--TTS--SHHHHHHHTSHHHHHHHTTTTHHHH-TT--HHHHHHSS-HHHHHHH-HHHHHHHHHHHHHHHHHHHHHHHHH--TTTT-SEEEEET-TTSHHHHHHHHH-TT-EEEEEE-HHHHTT----TTEEEEE--TTT-----SEEEEES-GGGS-HHHHHHHHHHHHHHS-TT-EEEEEE-B--SS--S-HHHHHHHHHHHHHHHHSSS---B-HHHHHHHHHHHT--EEEEEEE-SS-EEEEEE--/--HHHHHHHHHHHHHHHHHHHHTTHHHHHHHHHHHTTHHHHHHHH-TT--EEHHHHHHHHHHHHTS---HHHHHHHHHHHHHTTSEEEEEEE-SS-TT-EEEEEEE-TTGGGGS--TTS--SHHHHHHHTSHHHHHHHTTTTHHHH-TT--HHHHHHSS-HHHHHHH-HHHHHHHHHHHHHHHHHHHHHHTTT--TTTT-SEEEEET-TTSHHHHHHHHH-TT-EEEEEE-HHHHTT----TTEEEEE--TTT-----SEEEEES-GGGS-HHHHHHHHHHHHHHS-TT-EEEEEE-B--SS--S-HHHHHHHHHHHHHHHHSSS---B-HHHHHHHHHHHT--EEEEEEE-SS-EEEEEE--